Protein AF-A0A7V8NNS6-F1 (afdb_monomer)

InterPro domains:
  IPR011042 Six-bladed beta-propeller, TolB-like [G3DSA:2.120.10.30] (110-292)

Radius of gyration: 28.57 Å; Cα contacts (8 Å, |Δi|>4): 1031; chains: 1; bounding box: 71×68×71 Å

Sequence (407 aa):
TQNNRVLIYNQIPTTNGAAADMVLGAPNFTTVVQPDLTQQSTSATASNMLNPVSATSDGVRLYVTDLGYNRVLIWNSIPTSNGAAADLVVGQPDMNSSIANNAFSGKPATSSTDTTNKETPVLCSVSSGKDPAGNPTYPPSCSATLNFPRFALSDGTRLFLADGGNDRVLVFKQVPTTNGQSADFVLGQIGANVDQASDASDSLRTPMSLAWDGTNLYVSDTFNRRITVYSAGANAIPYQGVRNAASLNIYALGNVALSNTITANDSVTITICSPPAANANTTGCISPSATNASTSGLTVGTDYTYKIKTNDTFEVIVNALVTAINAGNGDPNVVAAPNLVTQTVLLAARQAGPGGNQIAYTASVSTGATIAATAAGGTLTGGGDAAKVSAGTVVSIIANPGSTLAS

Organism: NCBI:txid2741543

Mean predicted aligned error: 15.27 Å

Solvent-accessible surface area (backbone atoms only — not comparable to full-atom values): 21870 Å² total; per-residue (Å²): 89,93,69,15,49,50,75,40,58,94,58,85,75,90,53,90,85,61,78,62,78,34,33,33,33,27,75,42,98,80,61,80,71,73,68,52,85,91,68,65,77,69,74,49,40,47,33,49,50,35,54,44,72,35,77,38,61,52,88,50,33,33,38,35,15,19,25,69,34,9,27,34,40,28,26,83,45,66,80,92,56,48,24,53,60,41,75,38,32,37,14,24,76,45,54,54,53,47,49,62,32,40,9,55,44,79,43,68,24,90,34,66,80,42,85,77,44,47,46,43,64,63,49,28,78,64,65,73,48,60,34,64,48,65,47,57,32,58,44,73,32,30,55,15,37,21,27,45,26,28,24,55,49,48,83,69,48,32,32,40,33,23,23,19,63,47,18,24,34,37,31,24,82,47,58,77,89,52,50,22,50,61,36,76,45,53,36,22,35,99,45,58,65,50,76,51,70,44,81,50,92,44,31,21,26,36,23,51,46,75,48,74,79,89,60,38,40,38,37,32,20,52,79,66,72,44,74,48,78,47,69,80,71,86,58,78,45,56,62,82,37,54,82,51,103,78,48,64,42,27,40,3,37,41,40,36,37,53,47,82,46,86,50,63,70,33,31,45,33,40,23,48,17,68,54,71,61,93,90,58,82,59,80,46,48,38,49,75,83,61,80,94,66,82,62,81,44,41,36,70,26,50,73,36,71,41,71,39,49,84,89,63,48,64,60,55,53,34,49,49,43,27,48,56,38,45,45,88,91,30,45,92,56,38,49,50,42,70,37,70,92,71,37,22,37,36,36,33,31,65,44,55,18,58,72,14,31,52,28,19,33,43,46,43,56,40,90,88,43,62,43,43,48,43,46,78,50,60,40,19,42,77,18,28,60,41,93,72,57,63,55,70,67,67,65,59,72,73,69,62,93,88,66,79,84,82,131

pLDDT: mean 85.39, std 16.68, range [32.19, 98.75]

Nearest PDB structures (foldseek):
  6p67-assembly4_H  TM=5.236E-01  e=6.169E+00  Mus musculus

Structure (mmCIF, N/CA/C/O backbone):
data_AF-A0A7V8NNS6-F1
#
_entry.id   AF-A0A7V8NNS6-F1
#
loop_
_atom_site.group_PDB
_atom_site.id
_atom_site.type_symbol
_atom_site.label_atom_id
_atom_site.label_alt_id
_atom_site.label_comp_id
_atom_site.label_asym_id
_atom_site.label_entity_id
_atom_site.label_seq_id
_atom_site.pdbx_PDB_ins_code
_atom_site.Cartn_x
_atom_site.Cartn_y
_atom_site.Cartn_z
_atom_site.occupancy
_atom_site.B_iso_or_equiv
_atom_site.auth_seq_id
_atom_site.auth_comp_id
_atom_site.auth_asym_id
_atom_site.auth_atom_id
_atom_site.pdbx_PDB_model_num
ATOM 1 N N . THR A 1 1 ? 15.747 -11.370 -15.209 1.00 54.69 1 THR A N 1
ATOM 2 C CA . THR A 1 1 ? 16.933 -11.773 -16.010 1.00 54.69 1 THR A CA 1
ATOM 3 C C . THR A 1 1 ? 17.572 -10.508 -16.564 1.00 54.69 1 THR A C 1
ATOM 5 O O . THR A 1 1 ? 16.849 -9.536 -16.730 1.00 54.69 1 THR A O 1
ATOM 8 N N . GLN A 1 2 ? 18.880 -10.476 -16.853 1.00 71.94 2 GLN A N 1
ATOM 9 C CA . GLN A 1 2 ? 19.562 -9.266 -17.378 1.00 71.94 2 GLN A CA 1
ATOM 10 C C . GLN A 1 2 ? 19.026 -8.784 -18.746 1.00 71.94 2 GLN A C 1
ATOM 12 O O . GLN A 1 2 ? 19.390 -7.717 -19.222 1.00 71.94 2 GLN A O 1
ATOM 17 N N . ASN A 1 3 ? 18.118 -9.546 -19.362 1.00 82.25 3 ASN A N 1
ATOM 18 C CA . ASN A 1 3 ? 17.469 -9.225 -20.632 1.00 82.25 3 ASN A CA 1
ATOM 19 C C . ASN A 1 3 ? 16.287 -8.246 -20.490 1.00 82.25 3 ASN A C 1
ATOM 21 O O . ASN A 1 3 ? 15.522 -8.109 -21.439 1.00 82.25 3 ASN A O 1
ATOM 25 N N . ASN A 1 4 ? 16.098 -7.633 -19.313 1.00 88.69 4 ASN A N 1
ATOM 26 C CA . ASN A 1 4 ? 15.110 -6.576 -19.054 1.00 88.69 4 ASN A CA 1
ATOM 27 C C . ASN A 1 4 ? 13.675 -6.902 -19.488 1.00 88.69 4 ASN A C 1
ATOM 29 O O . ASN A 1 4 ? 12.950 -6.058 -20.009 1.00 88.69 4 ASN A O 1
ATOM 33 N N . ARG A 1 5 ? 13.271 -8.157 -19.289 1.00 92.44 5 ARG A N 1
ATOM 34 C CA . ARG A 1 5 ? 12.015 -8.684 -19.816 1.00 92.44 5 ARG A CA 1
ATOM 35 C C . ARG A 1 5 ? 11.292 -9.569 -18.819 1.00 92.44 5 ARG A C 1
ATOM 37 O O . ARG A 1 5 ? 11.929 -10.252 -18.012 1.00 92.44 5 ARG A O 1
ATOM 44 N N . VAL A 1 6 ? 9.974 -9.615 -18.964 1.00 94.69 6 VAL A N 1
ATOM 45 C CA . VAL A 1 6 ? 9.091 -10.587 -18.311 1.00 94.69 6 VAL A CA 1
ATOM 46 C C . VAL A 1 6 ? 8.613 -11.571 -19.373 1.00 94.69 6 VAL A C 1
ATOM 48 O O . VAL A 1 6 ? 8.247 -11.165 -20.474 1.00 94.69 6 VAL A O 1
ATOM 51 N N . LEU A 1 7 ? 8.671 -12.865 -19.062 1.00 94.94 7 LEU A N 1
ATOM 52 C CA . LEU A 1 7 ? 8.182 -13.936 -19.929 1.00 94.94 7 LEU A CA 1
ATOM 53 C C . LEU A 1 7 ? 6.828 -14.409 -19.410 1.00 94.94 7 LEU A C 1
ATOM 55 O O . LEU A 1 7 ? 6.689 -14.638 -18.210 1.00 94.94 7 LEU A O 1
ATOM 59 N N . ILE A 1 8 ? 5.867 -14.578 -20.310 1.00 95.50 8 ILE A N 1
ATOM 60 C CA . ILE A 1 8 ? 4.538 -15.095 -19.991 1.00 95.50 8 ILE A CA 1
ATOM 61 C C . ILE A 1 8 ? 4.400 -16.472 -20.628 1.00 95.50 8 ILE A C 1
ATOM 63 O O . ILE A 1 8 ? 4.662 -16.650 -21.819 1.00 95.50 8 ILE A O 1
ATOM 67 N N . TYR A 1 9 ? 3.983 -17.425 -19.803 1.00 95.88 9 TYR A N 1
ATOM 68 C CA . TYR A 1 9 ? 3.555 -18.751 -20.215 1.00 95.88 9 TYR A CA 1
ATOM 69 C C . TYR A 1 9 ? 2.059 -18.825 -19.936 1.00 95.88 9 TYR A C 1
ATOM 71 O O . TYR A 1 9 ? 1.639 -18.723 -18.783 1.00 95.88 9 TYR A O 1
ATOM 79 N N . ASN A 1 10 ? 1.256 -18.972 -20.982 1.00 93.12 10 ASN A N 1
ATOM 80 C CA . ASN A 1 10 ? -0.198 -19.055 -20.875 1.00 93.12 10 ASN A CA 1
ATOM 81 C C . ASN A 1 10 ? -0.637 -20.334 -20.165 1.00 93.12 10 ASN A C 1
ATOM 83 O O . ASN A 1 10 ? -1.764 -20.409 -19.686 1.00 93.12 10 ASN A O 1
ATOM 87 N N . GLN A 1 11 ? 0.237 -21.340 -20.115 1.00 93.62 11 GLN A N 1
ATOM 88 C CA . GLN A 1 11 ? 0.044 -22.601 -19.411 1.00 93.62 11 GLN A CA 1
ATOM 89 C C . GLN A 1 11 ? 1.306 -22.944 -18.619 1.00 93.62 11 GLN A C 1
ATOM 91 O O . GLN A 1 11 ? 2.414 -22.608 -19.036 1.00 93.62 11 GLN A O 1
ATOM 96 N N . ILE A 1 12 ? 1.151 -23.643 -17.491 1.00 94.81 12 ILE A N 1
ATOM 97 C CA . ILE A 1 12 ? 2.296 -24.119 -16.705 1.00 94.81 12 ILE A CA 1
ATOM 98 C C . ILE A 1 12 ? 3.121 -25.079 -17.579 1.00 94.81 12 ILE A C 1
ATOM 100 O O . ILE A 1 12 ? 2.578 -26.092 -18.027 1.00 94.81 12 ILE A O 1
ATOM 104 N N . PRO A 1 13 ? 4.417 -24.805 -17.819 1.00 95.50 13 PRO A N 1
ATOM 105 C CA . PRO A 1 13 ? 5.263 -25.692 -18.607 1.00 95.50 13 PRO A CA 1
ATOM 106 C C . PRO A 1 13 ? 5.318 -27.113 -18.036 1.00 95.50 13 PRO A C 1
ATOM 108 O O . PRO A 1 13 ? 5.659 -27.308 -16.872 1.00 95.50 13 PRO A O 1
ATOM 111 N N . THR A 1 14 ? 5.039 -28.117 -18.868 1.00 96.38 14 THR A N 1
ATOM 112 C CA . THR A 1 14 ? 5.103 -29.542 -18.486 1.00 96.38 14 THR A CA 1
ATOM 113 C C . THR A 1 14 ? 6.420 -30.213 -18.875 1.00 96.38 14 THR A C 1
ATOM 115 O O . THR A 1 14 ? 6.650 -31.375 -18.546 1.00 96.38 14 THR A O 1
ATOM 118 N N . THR A 1 15 ? 7.293 -29.502 -19.588 1.00 96.75 15 THR A N 1
ATOM 119 C CA . THR A 1 15 ? 8.607 -29.983 -20.023 1.00 96.75 15 THR A CA 1
ATOM 120 C C . THR A 1 15 ? 9.662 -28.901 -19.840 1.00 96.75 15 THR A C 1
ATOM 122 O O . THR A 1 15 ? 9.392 -27.711 -20.022 1.00 96.75 15 THR A O 1
ATOM 125 N N . ASN A 1 16 ? 10.893 -29.314 -19.541 1.00 95.75 16 ASN A N 1
ATOM 126 C CA . ASN A 1 16 ? 12.028 -28.399 -19.451 1.00 95.75 16 ASN A CA 1
ATOM 127 C C . ASN A 1 16 ? 12.273 -27.693 -20.790 1.00 95.75 16 ASN A C 1
ATOM 129 O O . ASN A 1 16 ? 12.222 -28.320 -21.846 1.00 95.75 16 ASN A O 1
ATOM 133 N N . GLY A 1 17 ? 12.572 -26.394 -20.733 1.00 92.31 17 GLY A N 1
ATOM 134 C CA . GLY A 1 17 ? 12.887 -25.601 -21.924 1.00 92.31 17 GLY A CA 1
ATOM 135 C C . GLY A 1 17 ? 11.687 -25.273 -22.815 1.00 92.31 17 GLY A C 1
ATOM 136 O O . GLY A 1 17 ? 11.898 -24.879 -23.959 1.00 92.31 17 GLY A O 1
ATOM 137 N N . ALA A 1 18 ? 10.449 -25.422 -22.322 1.00 96.00 18 ALA A N 1
ATOM 138 C CA . ALA A 1 18 ? 9.275 -24.920 -23.032 1.00 96.00 18 ALA A CA 1
ATOM 139 C C . ALA A 1 18 ? 9.463 -23.437 -23.395 1.00 96.00 18 ALA A C 1
ATOM 141 O O . ALA A 1 18 ? 9.968 -22.651 -22.589 1.00 96.00 18 ALA A O 1
ATOM 142 N N . ALA A 1 19 ? 9.075 -23.063 -24.613 1.00 95.19 19 ALA A N 1
ATOM 143 C CA . ALA A 1 19 ? 9.108 -21.673 -25.040 1.00 95.19 19 ALA A CA 1
ATOM 144 C C . ALA A 1 19 ? 8.035 -20.869 -24.294 1.00 95.19 19 ALA A C 1
ATOM 146 O O . ALA A 1 19 ? 6.948 -21.376 -24.028 1.00 95.19 19 ALA A O 1
ATOM 147 N N . ALA A 1 20 ? 8.350 -19.616 -23.969 1.00 95.62 20 ALA A N 1
ATOM 148 C CA . ALA A 1 20 ? 7.344 -18.674 -23.497 1.00 95.62 20 ALA A CA 1
ATOM 149 C C . ALA A 1 20 ? 6.412 -18.294 -24.651 1.00 95.62 20 ALA A C 1
ATOM 151 O O . ALA A 1 20 ? 6.859 -18.159 -25.791 1.00 95.62 20 ALA A O 1
ATOM 152 N N . ASP A 1 21 ? 5.139 -18.076 -24.343 1.00 96.38 21 ASP A N 1
ATOM 153 C CA . ASP A 1 21 ? 4.141 -17.650 -25.322 1.00 96.38 21 ASP A CA 1
ATOM 154 C C . ASP A 1 21 ? 4.299 -16.168 -25.653 1.00 96.38 21 ASP A C 1
ATOM 156 O O . ASP A 1 21 ? 4.100 -15.749 -26.794 1.00 96.38 21 ASP A O 1
ATOM 160 N N . MET A 1 22 ? 4.684 -15.367 -24.651 1.00 95.19 22 MET A N 1
ATOM 161 C CA . MET A 1 22 ? 4.857 -13.930 -24.821 1.00 95.19 22 MET A CA 1
ATOM 162 C C . MET A 1 22 ? 6.025 -13.341 -24.026 1.00 95.19 22 MET A C 1
ATOM 164 O O . MET A 1 22 ? 6.525 -13.914 -23.054 1.00 95.19 22 MET A O 1
ATOM 168 N N . VAL A 1 23 ? 6.438 -12.142 -24.433 1.00 95.50 23 VAL A N 1
ATOM 169 C CA . VAL A 1 23 ? 7.455 -11.326 -23.774 1.00 95.50 23 VAL A CA 1
ATOM 170 C C . VAL A 1 23 ? 6.992 -9.877 -23.622 1.00 95.50 23 VAL A C 1
ATOM 172 O O . VAL A 1 23 ? 6.508 -9.260 -24.570 1.00 95.50 23 VAL A O 1
ATOM 175 N N . LEU A 1 24 ? 7.186 -9.321 -22.428 1.00 96.00 24 LEU A N 1
ATOM 176 C CA . LEU A 1 24 ? 7.013 -7.899 -22.124 1.00 96.00 24 LEU A CA 1
ATOM 177 C C . LEU A 1 24 ? 8.368 -7.244 -21.862 1.00 96.00 24 LEU A C 1
ATOM 179 O O . LEU A 1 24 ? 9.315 -7.910 -21.438 1.00 96.00 24 LEU A O 1
ATOM 183 N N . GLY A 1 25 ? 8.454 -5.933 -22.090 1.00 92.25 25 GLY A N 1
ATOM 184 C CA . GLY A 1 25 ? 9.706 -5.171 -21.985 1.00 92.25 25 GLY A CA 1
ATOM 185 C C . GLY A 1 25 ? 10.596 -5.262 -23.226 1.00 92.25 25 GLY A C 1
ATOM 186 O O . GLY A 1 25 ? 11.627 -4.600 -23.296 1.00 92.25 25 GLY A O 1
ATOM 187 N N . ALA A 1 26 ? 10.194 -6.073 -24.207 1.00 91.19 26 ALA A N 1
ATOM 188 C CA . ALA A 1 26 ? 10.839 -6.228 -25.501 1.00 91.19 26 ALA A CA 1
ATOM 189 C C . ALA A 1 26 ? 9.764 -6.419 -26.586 1.00 91.19 26 ALA A C 1
ATOM 191 O O . ALA A 1 26 ? 8.715 -7.004 -26.304 1.00 91.19 26 ALA A O 1
ATOM 192 N N . PRO A 1 27 ? 10.010 -5.978 -27.833 1.00 91.69 27 PRO A N 1
ATOM 193 C CA . PRO A 1 27 ? 9.024 -6.098 -28.909 1.00 91.69 27 PRO A CA 1
ATOM 194 C C . PRO A 1 27 ? 8.797 -7.552 -29.358 1.00 91.69 27 PRO A C 1
ATOM 196 O O . PRO A 1 27 ? 7.744 -7.878 -29.896 1.00 91.69 27 PRO A O 1
ATOM 199 N N . ASN A 1 28 ? 9.785 -8.432 -29.172 1.00 91.81 28 ASN A N 1
ATOM 200 C CA . ASN A 1 28 ? 9.731 -9.860 -29.496 1.00 91.81 28 ASN A CA 1
ATOM 201 C C . ASN A 1 28 ? 10.881 -10.609 -28.786 1.00 91.81 28 ASN A C 1
ATOM 203 O O . ASN A 1 28 ? 11.701 -10.000 -28.098 1.00 91.81 28 ASN A O 1
ATOM 207 N N . PHE A 1 29 ? 10.964 -11.933 -28.956 1.00 92.12 29 PHE A N 1
ATOM 208 C CA . PHE A 1 29 ? 11.971 -12.778 -28.294 1.00 92.12 29 PHE A CA 1
ATOM 209 C C . PHE A 1 29 ? 13.410 -12.603 -28.801 1.00 92.12 29 PHE A C 1
ATOM 211 O O . PHE A 1 29 ? 14.343 -12.989 -28.093 1.00 92.12 29 PHE A O 1
ATOM 218 N N . THR A 1 30 ? 13.581 -12.057 -30.009 1.00 89.19 30 THR A N 1
ATOM 219 C CA . THR A 1 30 ? 14.865 -11.968 -30.725 1.00 89.19 30 THR A CA 1
ATOM 220 C C . THR A 1 30 ? 15.520 -10.591 -30.655 1.00 89.19 30 THR A C 1
ATOM 222 O O . THR A 1 30 ? 16.733 -10.482 -30.807 1.00 89.19 30 THR A O 1
ATOM 225 N N . THR A 1 31 ? 14.752 -9.531 -30.403 1.00 84.69 31 THR A N 1
ATOM 226 C CA . THR A 1 31 ? 15.289 -8.180 -30.243 1.00 84.69 31 THR A CA 1
ATOM 227 C C . THR A 1 31 ? 15.884 -8.032 -28.848 1.00 84.69 31 THR A C 1
ATOM 229 O O . THR A 1 31 ? 15.168 -8.015 -27.848 1.00 84.69 31 THR A O 1
ATOM 232 N N . VAL A 1 32 ? 17.209 -7.907 -28.782 1.00 68.56 32 VAL A N 1
ATOM 233 C CA . VAL A 1 32 ? 17.924 -7.628 -27.537 1.00 68.56 32 VAL A CA 1
ATOM 234 C C . VAL A 1 32 ? 17.968 -6.121 -27.328 1.00 68.56 32 VAL A C 1
ATOM 236 O O . VAL A 1 32 ? 18.646 -5.404 -28.059 1.00 68.56 32 VAL A O 1
ATOM 239 N N . VAL A 1 33 ? 17.259 -5.643 -26.309 1.00 64.38 33 VAL A N 1
ATOM 240 C CA . VAL A 1 33 ? 17.425 -4.283 -25.791 1.00 64.38 33 VAL A CA 1
ATOM 241 C C . VAL A 1 33 ? 18.358 -4.395 -24.588 1.00 64.38 33 VAL A C 1
ATOM 243 O O . VAL A 1 33 ? 17.903 -4.537 -23.454 1.00 64.38 33 VAL A O 1
ATOM 246 N N . GLN A 1 34 ? 19.670 -4.453 -24.837 1.00 65.56 34 GLN A N 1
ATOM 247 C CA . GLN A 1 34 ? 20.661 -4.389 -23.763 1.00 65.56 34 GLN A CA 1
ATOM 248 C C . GLN A 1 34 ? 21.038 -2.917 -23.555 1.00 65.56 34 GLN A C 1
ATOM 250 O O . GLN A 1 34 ? 21.732 -2.346 -24.396 1.00 65.56 34 GLN A O 1
ATOM 255 N N . PRO A 1 35 ? 20.568 -2.280 -22.475 1.00 64.81 35 PRO A N 1
ATOM 256 C CA . PRO A 1 35 ? 20.990 -0.943 -22.124 1.00 64.81 35 PRO A CA 1
ATOM 257 C C . PRO A 1 35 ? 22.455 -1.003 -21.704 1.00 64.81 35 PRO A C 1
ATOM 259 O O . PRO A 1 35 ? 22.850 -1.847 -20.896 1.00 64.81 35 PRO A O 1
ATOM 262 N N . ASP A 1 36 ? 23.264 -0.111 -22.263 1.00 64.69 36 ASP A N 1
ATOM 263 C CA . ASP A 1 36 ? 24.620 0.107 -21.780 1.00 64.69 36 ASP A CA 1
ATOM 264 C C . ASP A 1 36 ? 24.532 0.669 -20.355 1.00 64.69 36 ASP A C 1
ATOM 266 O O . ASP A 1 36 ? 24.182 1.831 -20.148 1.00 64.69 36 ASP A O 1
ATOM 270 N N . LEU A 1 37 ? 24.825 -0.173 -19.362 1.00 60.44 37 LEU A N 1
ATOM 271 C CA . LEU A 1 37 ? 24.744 0.183 -17.943 1.00 60.44 37 LEU A CA 1
ATOM 272 C C . LEU A 1 37 ? 25.765 1.259 -17.538 1.00 60.44 37 LEU A C 1
ATOM 274 O O . LEU A 1 37 ? 25.637 1.825 -16.457 1.00 60.44 37 LEU A O 1
ATOM 278 N N . THR A 1 38 ? 26.764 1.545 -18.381 1.00 56.91 38 THR A N 1
ATOM 279 C CA . THR A 1 38 ? 27.755 2.608 -18.151 1.00 56.91 38 THR A CA 1
ATOM 280 C C . THR A 1 38 ? 27.323 3.960 -18.721 1.00 56.91 38 THR A C 1
ATOM 282 O O . THR A 1 38 ? 27.880 4.983 -18.332 1.00 56.91 38 THR A O 1
ATOM 285 N N . GLN A 1 39 ? 26.316 3.973 -19.603 1.00 57.00 39 GLN A N 1
ATOM 286 C CA . GLN A 1 39 ? 25.817 5.175 -20.284 1.00 57.00 39 GLN A CA 1
ATOM 287 C C . GLN A 1 39 ? 24.333 5.470 -20.005 1.00 57.00 39 GLN A C 1
ATOM 289 O O . GLN A 1 39 ? 23.885 6.579 -20.278 1.00 57.00 39 GLN A O 1
ATOM 294 N N . GLN A 1 40 ? 23.565 4.485 -19.512 1.00 54.91 40 GLN A N 1
ATOM 295 C CA . GLN A 1 40 ? 22.117 4.522 -19.242 1.00 54.91 40 GLN A CA 1
ATOM 296 C C . GLN A 1 40 ? 21.323 5.397 -20.237 1.00 54.91 40 GLN A C 1
ATOM 298 O O . GLN A 1 40 ? 20.505 6.230 -19.858 1.00 54.91 40 GLN A O 1
ATOM 303 N N . SER A 1 41 ? 21.570 5.210 -21.536 1.00 58.25 41 SER A N 1
ATOM 304 C CA . SER A 1 41 ? 21.010 6.045 -22.610 1.00 58.25 41 SER A CA 1
ATOM 305 C C . SER A 1 41 ? 19.596 5.641 -23.043 1.00 58.25 41 SER A C 1
ATOM 307 O O . SER A 1 41 ? 18.986 6.304 -23.882 1.00 58.25 41 SER A O 1
ATOM 309 N N . THR A 1 42 ? 19.049 4.555 -22.492 1.00 70.81 42 THR A N 1
ATOM 310 C CA . THR A 1 42 ? 17.688 4.103 -22.789 1.00 70.81 42 THR A CA 1
ATOM 311 C C . THR A 1 42 ? 16.678 4.875 -21.952 1.00 70.81 42 THR A C 1
ATOM 313 O O . THR A 1 42 ? 16.570 4.666 -20.741 1.00 70.81 42 THR A O 1
ATOM 316 N N . SER A 1 43 ? 15.895 5.730 -22.605 1.00 86.38 43 SER A N 1
ATOM 317 C CA . SER A 1 43 ? 14.755 6.402 -21.982 1.00 86.38 43 SER A CA 1
ATOM 318 C C . SER A 1 43 ? 13.662 5.402 -21.608 1.00 86.38 43 SER A C 1
ATOM 320 O O . SER A 1 43 ? 13.392 4.445 -22.341 1.00 86.38 43 SER A O 1
ATOM 322 N N . ALA A 1 44 ? 13.017 5.629 -20.468 1.00 93.06 44 ALA A N 1
ATOM 323 C CA . ALA A 1 44 ? 11.859 4.849 -20.073 1.00 93.06 44 ALA A CA 1
ATOM 324 C C . ALA A 1 44 ? 10.683 5.085 -21.042 1.00 93.06 44 ALA A C 1
ATOM 326 O O . ALA A 1 44 ? 10.517 6.154 -21.636 1.00 93.06 44 ALA A O 1
ATOM 327 N N . THR A 1 45 ? 9.881 4.045 -21.233 1.00 95.44 45 THR A N 1
ATOM 328 C CA . THR A 1 45 ? 8.640 4.039 -22.017 1.00 95.44 45 THR A CA 1
ATOM 329 C C . THR A 1 45 ? 7.637 3.100 -21.349 1.00 95.44 45 THR A C 1
ATOM 331 O O . THR A 1 45 ? 7.992 2.364 -20.426 1.00 95.44 45 THR A O 1
ATOM 334 N N . ALA A 1 46 ? 6.403 3.053 -21.849 1.00 97.00 46 ALA A N 1
ATOM 335 C CA . ALA A 1 46 ? 5.402 2.093 -21.384 1.00 97.00 46 ALA A CA 1
ATOM 336 C C . ALA A 1 46 ? 5.700 0.631 -21.791 1.00 97.00 46 ALA A C 1
ATOM 338 O O . ALA A 1 46 ? 5.111 -0.285 -21.226 1.00 97.00 46 ALA A O 1
ATOM 339 N N . SER A 1 47 ? 6.598 0.390 -22.757 1.00 94.81 47 SER A N 1
ATOM 340 C CA . SER A 1 47 ? 6.843 -0.944 -23.343 1.00 94.81 47 SER A CA 1
ATOM 341 C C . SER A 1 47 ? 8.238 -1.512 -23.060 1.00 94.81 47 SER A C 1
ATOM 343 O O . SER A 1 47 ? 8.557 -2.600 -23.541 1.00 94.81 47 SER A O 1
ATOM 345 N N . ASN A 1 48 ? 9.078 -0.805 -22.298 1.00 92.81 48 ASN A N 1
ATOM 346 C CA . ASN A 1 48 ? 10.402 -1.275 -21.887 1.00 92.81 48 ASN A CA 1
ATOM 347 C C . ASN A 1 48 ? 10.528 -1.335 -20.362 1.00 92.81 48 ASN A C 1
ATOM 349 O O . ASN A 1 48 ? 9.717 -0.778 -19.627 1.00 92.81 48 ASN A O 1
ATOM 353 N N . MET A 1 49 ? 11.554 -2.037 -19.899 1.00 92.75 49 MET A N 1
ATOM 354 C CA . MET A 1 49 ? 11.906 -2.147 -18.487 1.00 92.75 49 MET A CA 1
ATOM 355 C C . MET A 1 49 ? 13.428 -2.110 -18.341 1.00 92.75 49 MET A C 1
ATOM 357 O O . MET A 1 49 ? 14.152 -2.262 -19.326 1.00 92.75 49 MET A O 1
ATOM 361 N N . LEU A 1 50 ? 13.913 -1.937 -17.116 1.00 91.19 50 LEU A N 1
ATOM 362 C CA . LEU A 1 50 ? 15.318 -2.008 -16.746 1.00 91.19 50 LEU A CA 1
ATOM 363 C C . LEU A 1 50 ? 15.462 -2.788 -15.435 1.00 91.19 50 LEU A C 1
ATOM 365 O O . LEU A 1 50 ? 15.135 -2.307 -14.356 1.00 91.19 50 LEU A O 1
ATOM 369 N N . ASN A 1 51 ? 16.005 -4.001 -15.518 1.00 91.06 51 ASN A N 1
ATOM 370 C CA . ASN A 1 51 ? 16.161 -4.933 -14.402 1.00 91.06 51 ASN A CA 1
ATOM 371 C C . ASN A 1 51 ? 14.863 -5.170 -13.598 1.00 91.06 51 ASN A C 1
ATOM 373 O O . ASN A 1 51 ? 14.883 -5.011 -12.377 1.00 91.06 51 ASN A O 1
ATOM 377 N N . PRO A 1 52 ? 13.740 -5.577 -14.224 1.00 94.50 52 PRO A N 1
ATOM 378 C CA . PRO A 1 52 ? 12.536 -5.902 -13.470 1.00 94.50 52 PRO A CA 1
ATOM 379 C C . PRO A 1 52 ? 12.797 -7.085 -12.523 1.00 94.50 52 PRO A C 1
ATOM 381 O O . PRO A 1 52 ? 13.454 -8.062 -12.908 1.00 94.50 52 PRO A O 1
ATOM 384 N N . VAL A 1 53 ? 12.302 -6.992 -11.285 1.00 95.62 53 VAL A N 1
ATOM 385 C CA . VAL A 1 53 ? 12.628 -7.946 -10.201 1.00 95.62 53 VAL A CA 1
ATOM 386 C C . VAL A 1 53 ? 11.441 -8.757 -9.691 1.00 95.62 53 VAL A C 1
ATOM 388 O O . VAL A 1 53 ? 11.655 -9.826 -9.127 1.00 95.62 53 VAL A O 1
ATOM 391 N N . SER A 1 54 ? 10.210 -8.303 -9.919 1.00 96.44 54 SER A N 1
ATOM 392 C CA . SER A 1 54 ? 9.000 -9.054 -9.583 1.00 96.44 54 SER A CA 1
ATOM 393 C C . SER A 1 54 ? 7.915 -8.852 -10.634 1.00 96.44 54 SER A C 1
ATOM 395 O O . SER A 1 54 ? 7.802 -7.775 -11.219 1.00 96.44 54 SER A O 1
ATOM 397 N N . ALA A 1 55 ? 7.122 -9.899 -10.853 1.00 97.06 55 ALA A N 1
ATOM 398 C CA . ALA A 1 55 ? 5.898 -9.872 -11.637 1.00 97.06 55 ALA A CA 1
ATOM 399 C C . ALA A 1 55 ? 4.807 -10.611 -10.850 1.00 97.06 55 ALA A C 1
ATOM 401 O O . ALA A 1 55 ? 4.992 -11.773 -10.483 1.00 97.06 55 ALA A O 1
ATOM 402 N N . THR A 1 56 ? 3.690 -9.941 -10.578 1.00 98.06 56 THR A N 1
ATOM 403 C CA . THR A 1 56 ? 2.553 -10.491 -9.823 1.00 98.06 56 THR A CA 1
ATOM 404 C C . THR A 1 56 ? 1.235 -10.139 -10.502 1.00 98.06 56 THR A C 1
ATOM 406 O O . THR A 1 56 ? 1.176 -9.253 -11.352 1.00 98.06 56 THR A O 1
ATOM 409 N N . SER A 1 57 ? 0.163 -10.841 -10.147 1.00 97.31 57 SER A N 1
ATOM 410 C CA . SER A 1 57 ? -1.169 -10.603 -10.699 1.00 97.31 57 SER A CA 1
ATOM 411 C C . SER A 1 57 ? -2.237 -10.836 -9.637 1.00 97.31 57 SER A C 1
ATOM 413 O O . SER A 1 57 ? -2.076 -11.707 -8.785 1.00 97.31 57 SER A O 1
ATOM 415 N N . ASP A 1 58 ? -3.327 -10.073 -9.713 1.00 96.62 58 ASP A N 1
ATOM 416 C CA . ASP A 1 58 ? -4.564 -10.301 -8.952 1.00 96.62 58 ASP A CA 1
ATOM 417 C C . ASP A 1 58 ? -5.578 -11.179 -9.723 1.00 96.62 58 ASP A C 1
ATOM 419 O O . ASP A 1 58 ? -6.728 -11.320 -9.312 1.00 96.62 58 ASP A O 1
ATOM 423 N N . GLY A 1 59 ? -5.169 -11.761 -10.857 1.00 95.38 59 GLY A N 1
ATOM 424 C CA . GLY A 1 59 ? -6.022 -12.517 -11.778 1.00 95.38 59 GLY A CA 1
ATOM 425 C C . GLY A 1 59 ? -6.700 -11.666 -12.856 1.00 95.38 59 GLY A C 1
ATOM 426 O O . GLY A 1 59 ? -7.219 -12.223 -13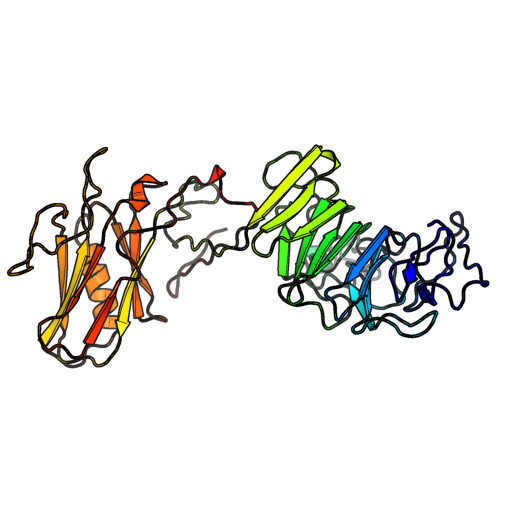.822 1.00 95.38 59 GLY A O 1
ATOM 427 N N . VAL A 1 60 ? -6.667 -10.336 -12.736 1.00 96.50 60 VAL A N 1
ATOM 428 C CA . VAL A 1 60 ? -7.215 -9.392 -13.725 1.00 96.50 60 VAL A CA 1
ATOM 429 C C . VAL A 1 60 ? -6.101 -8.536 -14.322 1.00 96.50 60 VAL A C 1
ATOM 431 O O . VAL A 1 60 ? -5.989 -8.417 -15.538 1.00 96.50 60 VAL A O 1
ATOM 434 N N . ARG A 1 61 ? -5.254 -7.973 -13.466 1.00 98.25 61 ARG A N 1
ATOM 435 C CA . ARG A 1 61 ? -4.173 -7.037 -13.764 1.00 98.25 61 ARG A CA 1
ATOM 436 C C . ARG A 1 61 ? -2.817 -7.710 -13.607 1.00 98.25 61 ARG A C 1
ATOM 438 O O . ARG A 1 61 ? -2.671 -8.695 -12.878 1.00 98.25 61 ARG A O 1
ATOM 445 N N . LEU A 1 62 ? -1.810 -7.154 -14.269 1.00 98.44 62 LEU A N 1
ATOM 446 C CA . LEU A 1 62 ? -0.407 -7.541 -14.114 1.00 98.44 62 LEU A CA 1
ATOM 447 C C . LEU A 1 62 ? 0.370 -6.368 -13.517 1.00 98.44 62 LEU A C 1
ATOM 449 O O . LEU A 1 62 ? 0.268 -5.245 -14.008 1.00 98.44 62 LEU A O 1
ATOM 453 N N . TYR A 1 63 ? 1.182 -6.648 -12.505 1.00 98.75 63 TYR A N 1
ATOM 454 C CA . TYR A 1 63 ? 2.061 -5.686 -11.851 1.00 98.75 63 TYR A CA 1
ATOM 455 C C . TYR A 1 63 ? 3.502 -6.124 -12.053 1.00 98.75 63 TYR A C 1
ATOM 457 O O . TYR A 1 63 ? 3.847 -7.269 -11.759 1.00 98.75 63 TYR A O 1
ATOM 465 N N . VAL A 1 64 ? 4.356 -5.219 -12.521 1.00 98.56 64 VAL A N 1
ATOM 466 C CA . VAL A 1 64 ? 5.787 -5.492 -12.664 1.00 98.56 64 VAL A CA 1
ATOM 467 C C . VAL A 1 64 ? 6.587 -4.406 -11.969 1.00 98.56 64 VAL A C 1
ATOM 469 O O . VAL A 1 64 ? 6.436 -3.221 -12.267 1.00 98.56 64 VAL A O 1
ATOM 472 N N . THR A 1 65 ? 7.453 -4.810 -11.040 1.00 98.12 65 THR A N 1
ATOM 473 C CA . THR A 1 65 ? 8.386 -3.890 -10.387 1.00 98.12 65 THR A CA 1
ATOM 474 C C . THR A 1 65 ? 9.625 -3.718 -11.252 1.00 98.12 65 THR A C 1
ATOM 476 O O . THR A 1 65 ? 10.439 -4.629 -11.423 1.00 98.12 65 THR A O 1
ATOM 479 N N . ASP A 1 66 ? 9.746 -2.527 -11.825 1.00 96.25 66 ASP A N 1
ATOM 480 C CA . ASP A 1 66 ? 10.794 -2.139 -12.755 1.00 96.25 66 ASP A CA 1
ATOM 481 C C . ASP A 1 66 ? 11.885 -1.384 -11.989 1.00 96.25 66 ASP A C 1
ATOM 483 O O . ASP A 1 66 ? 11.884 -0.154 -11.868 1.00 96.25 66 ASP A O 1
ATOM 487 N N . LEU A 1 67 ? 12.775 -2.172 -11.379 1.00 94.88 67 LEU A N 1
ATOM 488 C CA . LEU A 1 67 ? 13.721 -1.706 -10.372 1.00 94.88 67 LEU A CA 1
ATOM 489 C C . LEU A 1 67 ? 14.596 -0.558 -10.877 1.00 94.88 67 LEU A C 1
ATOM 491 O O . LEU A 1 67 ? 14.744 0.453 -10.196 1.00 94.88 67 LEU A O 1
ATOM 495 N N . GLY A 1 68 ? 15.201 -0.729 -12.052 1.00 92.25 68 GLY A N 1
ATOM 496 C CA . GLY A 1 68 ? 16.188 0.199 -12.595 1.00 92.25 68 GLY A CA 1
ATOM 497 C C . GLY A 1 68 ? 15.591 1.525 -13.051 1.00 92.25 68 GLY A C 1
ATOM 498 O O . GLY A 1 68 ? 16.307 2.523 -13.084 1.00 92.25 68 GLY A O 1
ATOM 499 N N . TYR A 1 69 ? 14.291 1.557 -13.355 1.00 94.81 69 TYR A N 1
ATOM 500 C CA . TYR A 1 69 ? 13.563 2.789 -13.657 1.00 94.81 69 TYR A CA 1
ATOM 501 C C . TYR A 1 69 ? 12.752 3.333 -12.474 1.00 94.81 69 TYR A C 1
ATOM 503 O O . TYR A 1 69 ? 11.980 4.272 -12.653 1.00 94.81 69 TYR A O 1
ATOM 511 N N . ASN A 1 70 ? 12.956 2.801 -11.262 1.00 97.06 70 ASN A N 1
ATOM 512 C CA . ASN A 1 70 ? 12.335 3.291 -10.027 1.00 97.06 70 ASN A CA 1
ATOM 513 C C . ASN A 1 70 ? 10.811 3.413 -10.135 1.00 97.06 70 ASN A C 1
ATOM 515 O O . ASN A 1 70 ? 10.227 4.439 -9.780 1.00 97.06 70 ASN A O 1
ATOM 519 N N . ARG A 1 71 ? 10.167 2.384 -10.692 1.00 98.12 71 ARG A N 1
ATOM 520 C CA . ARG A 1 71 ? 8.733 2.417 -10.971 1.00 98.12 71 ARG A CA 1
ATOM 521 C C . ARG A 1 71 ? 8.078 1.051 -10.848 1.00 98.12 71 ARG A C 1
ATOM 523 O O . ARG A 1 71 ? 8.740 0.015 -10.885 1.00 98.12 71 ARG A O 1
ATOM 530 N N . VAL A 1 72 ? 6.757 1.055 -10.734 1.00 98.75 72 VAL A N 1
ATOM 531 C CA . VAL A 1 72 ? 5.933 -0.145 -10.909 1.00 98.75 72 VAL A CA 1
ATOM 532 C C . VAL A 1 72 ? 5.002 0.086 -12.083 1.00 98.75 72 VAL A C 1
ATOM 534 O O . VAL A 1 72 ? 4.263 1.068 -12.095 1.00 98.75 72 VAL A O 1
ATOM 537 N N . LEU A 1 73 ? 5.065 -0.808 -13.065 1.00 98.75 73 LEU A N 1
ATOM 538 C CA . LEU A 1 73 ? 4.198 -0.809 -14.236 1.00 98.75 73 LEU A CA 1
ATOM 539 C C . LEU A 1 73 ? 2.972 -1.676 -13.961 1.00 98.75 73 LEU A C 1
ATOM 541 O O . LEU A 1 73 ? 3.094 -2.767 -13.398 1.00 98.75 73 LEU A O 1
ATOM 545 N N . ILE A 1 74 ? 1.805 -1.190 -14.371 1.00 98.75 74 ILE A N 1
ATOM 546 C CA . ILE A 1 74 ? 0.527 -1.879 -14.217 1.00 98.75 74 ILE A CA 1
ATOM 547 C C . ILE A 1 74 ? -0.127 -1.999 -15.589 1.00 98.75 74 ILE A C 1
ATOM 549 O O . ILE A 1 74 ? -0.325 -0.999 -16.282 1.00 98.75 74 ILE A O 1
ATOM 553 N N . TRP A 1 75 ? -0.504 -3.220 -15.949 1.00 98.62 75 TRP A N 1
ATOM 554 C CA . TRP A 1 75 ? -1.448 -3.481 -17.027 1.00 98.62 75 TRP A CA 1
ATOM 555 C C . TRP A 1 75 ? -2.812 -3.764 -16.404 1.00 98.62 75 TRP A C 1
ATOM 557 O O . TRP A 1 75 ? -2.937 -4.633 -15.540 1.00 98.62 75 TRP A O 1
ATOM 567 N N . ASN A 1 76 ? -3.840 -3.045 -16.847 1.00 97.88 76 ASN A N 1
ATOM 568 C CA . ASN A 1 76 ? -5.216 -3.178 -16.361 1.00 97.88 76 ASN A CA 1
ATOM 569 C C . ASN A 1 76 ? -5.883 -4.486 -16.810 1.00 97.88 76 ASN A C 1
ATOM 571 O O . ASN A 1 76 ? -6.945 -4.843 -16.303 1.00 97.88 76 ASN A O 1
ATOM 575 N N . SER A 1 77 ? -5.257 -5.192 -17.749 1.00 97.31 77 SER A N 1
ATOM 576 C CA . SER A 1 77 ? -5.600 -6.550 -18.154 1.00 97.31 77 SER A CA 1
ATOM 577 C C . SER A 1 77 ? -4.324 -7.359 -18.379 1.00 97.31 77 SER A C 1
ATOM 579 O O . SER A 1 77 ? -3.286 -6.787 -18.717 1.00 97.31 77 SER A O 1
ATOM 581 N N . ILE A 1 78 ? -4.377 -8.682 -18.207 1.00 96.50 78 ILE A N 1
ATOM 582 C CA . ILE A 1 78 ? -3.245 -9.548 -18.561 1.00 96.50 78 ILE A CA 1
ATOM 583 C C . ILE A 1 78 ? -2.953 -9.408 -20.063 1.00 96.50 78 ILE A C 1
ATOM 585 O O . ILE A 1 78 ? -3.853 -9.647 -20.873 1.00 96.50 78 ILE A O 1
ATOM 589 N N . PRO A 1 79 ? -1.721 -9.032 -20.460 1.00 96.81 79 PRO A N 1
ATOM 590 C CA . PRO A 1 79 ? -1.394 -8.827 -21.865 1.00 96.81 79 PRO A CA 1
ATOM 591 C C . PRO A 1 79 ? -1.613 -10.067 -22.733 1.00 96.81 79 PRO A C 1
ATOM 593 O O . PRO A 1 79 ? -1.342 -11.185 -22.303 1.00 96.81 79 PRO A O 1
ATOM 596 N N . THR A 1 80 ? -2.003 -9.850 -23.994 1.00 95.69 80 THR A N 1
ATOM 597 C CA . THR A 1 80 ? -2.254 -10.912 -24.994 1.00 95.69 80 THR A CA 1
ATOM 598 C C . THR A 1 80 ? -1.354 -10.836 -26.238 1.00 95.69 80 THR A C 1
ATOM 600 O O . THR A 1 80 ? -1.479 -11.655 -27.146 1.00 95.69 80 THR A O 1
ATOM 603 N N . SER A 1 81 ? -0.419 -9.879 -26.292 1.00 95.81 81 SER A N 1
ATOM 604 C CA . SER A 1 81 ? 0.592 -9.757 -27.350 1.00 95.81 81 SER A CA 1
ATOM 605 C C . SER A 1 81 ? 1.956 -9.308 -26.815 1.00 95.81 81 SER A C 1
ATOM 607 O O . SER A 1 81 ? 2.045 -8.631 -25.789 1.00 95.81 81 SER A O 1
ATOM 609 N N . ASN A 1 82 ? 3.032 -9.651 -27.530 1.00 96.75 82 ASN A N 1
ATOM 610 C CA . ASN A 1 82 ? 4.390 -9.206 -27.197 1.00 96.75 82 ASN A CA 1
ATOM 611 C C . ASN A 1 82 ? 4.498 -7.67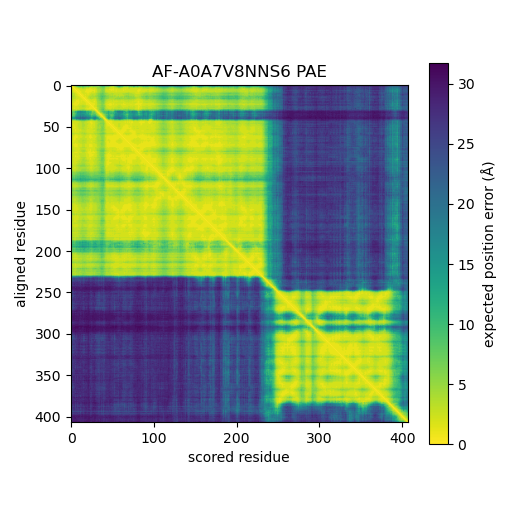8 -27.125 1.00 96.75 82 ASN A C 1
ATOM 613 O O . ASN A 1 82 ? 3.847 -6.969 -27.891 1.00 96.75 82 ASN A O 1
ATOM 617 N N . GLY A 1 83 ? 5.350 -7.183 -26.226 1.00 94.44 83 GLY A N 1
ATOM 618 C CA . GLY A 1 83 ? 5.675 -5.759 -26.122 1.00 94.44 83 GLY A CA 1
ATOM 619 C C . GLY A 1 83 ? 4.503 -4.849 -25.740 1.00 94.44 83 GLY A C 1
ATOM 620 O O . GLY A 1 83 ? 4.616 -3.633 -25.913 1.00 94.44 83 GLY A O 1
ATOM 621 N N . ALA A 1 84 ? 3.395 -5.410 -25.239 1.00 97.69 84 ALA A N 1
ATOM 622 C CA . ALA A 1 84 ? 2.233 -4.639 -24.811 1.00 97.69 84 ALA A CA 1
ATOM 623 C C . ALA A 1 84 ? 2.645 -3.522 -23.840 1.00 97.69 84 ALA A C 1
ATOM 625 O O . ALA A 1 84 ? 3.346 -3.769 -22.855 1.00 97.69 84 ALA A O 1
ATOM 626 N N . ALA A 1 85 ? 2.210 -2.297 -24.131 1.00 98.12 85 ALA A N 1
ATOM 627 C CA . ALA A 1 85 ? 2.463 -1.134 -23.291 1.00 98.12 85 ALA A CA 1
ATOM 628 C C . ALA A 1 85 ? 1.702 -1.249 -21.965 1.00 98.12 85 ALA A C 1
ATOM 630 O O . ALA A 1 85 ? 0.560 -1.704 -21.957 1.00 98.12 85 ALA A O 1
ATOM 631 N N . ALA A 1 86 ? 2.336 -0.850 -20.864 1.00 98.56 86 ALA A N 1
ATOM 632 C CA . ALA A 1 86 ? 1.671 -0.688 -19.577 1.00 98.56 86 ALA A CA 1
ATOM 633 C C . ALA A 1 86 ? 0.649 0.454 -19.631 1.00 98.56 86 ALA A C 1
ATOM 635 O O . ALA A 1 86 ? 0.845 1.442 -20.341 1.00 98.56 86 ALA A O 1
ATOM 636 N N . ASP A 1 87 ? -0.411 0.334 -18.837 1.00 98.69 87 ASP A N 1
ATOM 637 C CA . ASP A 1 87 ? -1.496 1.313 -18.778 1.00 98.69 87 ASP A CA 1
ATOM 638 C C . ASP A 1 87 ? -1.242 2.386 -17.718 1.00 98.69 87 ASP A C 1
ATOM 640 O O . ASP A 1 87 ? -1.571 3.555 -17.920 1.00 98.69 87 ASP A O 1
ATOM 644 N N . LEU A 1 88 ? -0.652 1.992 -16.582 1.00 98.31 88 LEU A N 1
ATOM 645 C CA . LEU A 1 88 ? -0.380 2.879 -15.453 1.00 98.31 88 LEU A CA 1
ATOM 646 C C . LEU A 1 88 ? 1.025 2.687 -14.880 1.00 98.31 88 LEU A C 1
ATOM 648 O O . LEU A 1 88 ? 1.616 1.608 -14.962 1.00 98.31 88 LEU A O 1
ATOM 652 N N . VAL A 1 89 ? 1.540 3.746 -14.256 1.00 98.75 89 VAL A N 1
ATOM 653 C CA . VAL A 1 89 ? 2.813 3.731 -13.535 1.00 98.75 89 VAL A CA 1
ATOM 654 C C . VAL A 1 89 ? 2.678 4.318 -12.132 1.00 98.75 89 VAL A C 1
ATOM 656 O O . VAL A 1 89 ? 2.088 5.379 -11.928 1.00 98.75 89 VAL A O 1
ATOM 659 N N . VAL A 1 90 ? 3.263 3.632 -11.153 1.00 98.69 90 VAL A N 1
ATOM 660 C CA . VAL A 1 90 ? 3.441 4.124 -9.779 1.00 98.69 90 VAL A CA 1
ATOM 661 C C . VAL A 1 90 ? 4.900 4.528 -9.586 1.00 98.69 90 VAL A C 1
ATOM 663 O O . VAL A 1 90 ? 5.801 3.855 -10.093 1.00 98.69 90 VAL A O 1
ATOM 666 N N . GLY A 1 91 ? 5.140 5.617 -8.849 1.00 98.00 91 GLY A N 1
ATOM 667 C CA . GLY A 1 91 ? 6.484 6.141 -8.582 1.00 98.00 91 GLY A CA 1
ATOM 668 C C . GLY A 1 91 ? 6.998 7.165 -9.589 1.00 98.00 91 GLY A C 1
ATOM 669 O O . GLY A 1 91 ? 8.062 7.734 -9.363 1.00 98.00 91 GLY A O 1
ATOM 670 N N . GLN A 1 92 ? 6.263 7.408 -10.680 1.00 98.06 92 GLN A N 1
ATOM 671 C CA . GLN A 1 92 ? 6.615 8.360 -11.739 1.00 98.06 92 GLN A CA 1
ATOM 672 C C . GLN A 1 92 ? 5.379 9.162 -12.179 1.00 98.06 92 GLN A C 1
ATOM 674 O O . GLN A 1 92 ? 4.270 8.625 -12.123 1.00 98.06 92 GLN A O 1
ATOM 679 N N . PRO A 1 93 ? 5.541 10.425 -12.622 1.00 97.56 93 PRO A N 1
ATOM 680 C CA . PRO A 1 93 ? 4.426 11.246 -13.109 1.00 97.56 93 PRO A CA 1
ATOM 681 C C . PRO A 1 93 ? 3.863 10.742 -14.447 1.00 97.56 93 PRO A C 1
ATOM 683 O O . PRO A 1 93 ? 2.699 10.970 -14.769 1.00 97.56 93 PRO A O 1
ATOM 686 N N . ASP A 1 94 ? 4.687 10.041 -15.224 1.00 97.50 94 ASP A N 1
ATOM 687 C CA . ASP A 1 94 ? 4.379 9.560 -16.564 1.00 97.50 94 ASP A CA 1
ATOM 688 C C . ASP A 1 94 ? 5.206 8.311 -16.916 1.00 97.50 94 ASP A C 1
ATOM 690 O O . ASP A 1 94 ? 6.090 7.878 -16.174 1.00 97.50 94 ASP A O 1
ATOM 694 N N . MET A 1 95 ? 4.911 7.727 -18.078 1.00 97.56 95 MET A N 1
ATOM 695 C CA . MET A 1 95 ? 5.539 6.499 -18.578 1.00 97.56 95 MET A CA 1
ATOM 696 C C . MET A 1 95 ? 6.987 6.673 -19.053 1.00 97.56 95 MET A C 1
ATOM 698 O O . MET A 1 95 ? 7.633 5.679 -19.398 1.00 97.56 95 MET A O 1
ATOM 702 N N . ASN A 1 96 ? 7.485 7.908 -19.119 1.00 95.75 96 ASN A N 1
ATOM 703 C CA . ASN A 1 96 ? 8.765 8.251 -19.732 1.00 95.75 96 ASN A CA 1
ATOM 704 C C . ASN A 1 96 ? 9.815 8.728 -18.724 1.00 95.75 96 ASN A C 1
ATOM 706 O O . ASN A 1 96 ? 11.002 8.781 -19.045 1.00 95.75 96 ASN A O 1
ATOM 710 N N . SER A 1 97 ? 9.384 9.018 -17.502 1.00 95.31 97 SER A N 1
ATOM 711 C CA . SER A 1 97 ? 10.227 9.366 -16.369 1.00 95.31 97 SER A CA 1
ATOM 712 C C . SER A 1 97 ? 10.783 8.122 -15.669 1.00 95.31 97 SER A C 1
ATOM 714 O O . SER A 1 97 ? 10.162 7.058 -15.646 1.00 95.31 97 SER A O 1
ATOM 716 N N . SER A 1 98 ? 11.972 8.257 -15.079 1.00 93.50 98 SER A N 1
ATOM 717 C CA . SER A 1 98 ? 12.662 7.161 -14.378 1.00 93.50 98 SER A CA 1
ATOM 718 C C . SER A 1 98 ? 13.551 7.638 -13.225 1.00 93.50 98 SER A C 1
ATOM 720 O O . SER A 1 98 ? 14.570 7.020 -12.904 1.00 93.50 98 SER A O 1
ATOM 722 N N . ILE A 1 99 ? 13.217 8.790 -12.645 1.00 95.00 99 ILE A N 1
ATOM 723 C CA . ILE A 1 99 ? 14.021 9.438 -11.608 1.00 95.00 99 ILE A CA 1
ATOM 724 C C . ILE A 1 99 ? 13.693 8.784 -10.263 1.00 95.00 99 ILE A C 1
ATOM 726 O O . ILE A 1 99 ? 12.523 8.691 -9.889 1.00 95.00 99 ILE A O 1
ATOM 730 N N . ALA A 1 100 ? 14.710 8.317 -9.537 1.00 96.44 100 ALA A N 1
ATOM 731 C CA . ALA A 1 100 ? 14.523 7.848 -8.166 1.00 96.44 100 ALA A CA 1
ATOM 732 C C . ALA A 1 100 ? 13.999 9.000 -7.309 1.00 96.44 100 ALA A C 1
ATOM 734 O O . ALA A 1 100 ? 14.538 10.102 -7.363 1.00 96.44 100 ALA A O 1
ATOM 735 N N . ASN A 1 101 ? 12.955 8.739 -6.528 1.00 96.75 101 ASN A N 1
ATOM 736 C CA . ASN A 1 101 ? 12.294 9.750 -5.720 1.00 96.75 101 ASN A CA 1
ATOM 737 C C . ASN A 1 101 ? 11.956 11.036 -6.500 1.00 96.75 101 ASN A C 1
ATOM 739 O O . ASN A 1 101 ? 12.374 12.124 -6.117 1.00 96.75 101 ASN A O 1
ATOM 743 N N . ASN A 1 102 ? 11.206 10.912 -7.604 1.00 97.00 102 ASN A N 1
ATOM 744 C CA . ASN A 1 102 ? 10.830 12.019 -8.500 1.00 97.00 102 ASN A CA 1
ATOM 745 C C . ASN A 1 102 ? 9.834 13.017 -7.858 1.00 97.00 102 ASN A C 1
ATOM 747 O O . ASN A 1 102 ? 8.693 13.174 -8.293 1.00 97.00 102 ASN A O 1
ATOM 751 N N . ALA A 1 103 ? 10.241 13.637 -6.754 1.00 96.56 103 ALA A N 1
ATOM 752 C CA . ALA A 1 103 ? 9.415 14.461 -5.889 1.00 96.56 103 ALA A CA 1
ATOM 753 C C . ALA A 1 103 ? 9.188 15.861 -6.464 1.00 96.56 103 ALA A C 1
ATOM 755 O O . ALA A 1 103 ? 8.052 16.338 -6.500 1.00 96.56 103 ALA A O 1
ATOM 756 N N . PHE A 1 104 ? 10.264 16.493 -6.928 1.00 97.12 104 PHE A N 1
ATOM 757 C CA . PHE A 1 104 ? 10.303 17.839 -7.487 1.00 97.12 104 PHE A CA 1
ATOM 758 C C . PHE A 1 104 ? 11.480 17.978 -8.465 1.00 97.12 104 PHE A C 1
ATOM 760 O O . PHE A 1 104 ? 12.367 17.128 -8.528 1.00 97.12 104 PHE A O 1
ATOM 767 N N . SER A 1 105 ? 11.492 19.072 -9.222 1.00 96.56 105 SER A N 1
ATOM 768 C CA . SER A 1 105 ? 12.589 19.471 -10.108 1.00 96.56 105 SER A CA 1
ATOM 769 C C . SER A 1 105 ? 13.149 20.834 -9.701 1.00 96.56 105 SER A C 1
ATOM 771 O O . SER A 1 105 ? 12.484 21.595 -8.997 1.00 96.56 105 SER A O 1
ATOM 773 N N . GLY A 1 106 ? 14.355 21.162 -10.163 1.00 95.44 106 GLY A N 1
ATOM 774 C CA . GLY A 1 106 ? 15.022 22.422 -9.831 1.00 95.44 106 GLY A CA 1
ATOM 775 C C . GLY A 1 106 ? 15.821 22.358 -8.529 1.00 95.44 106 GLY A C 1
ATOM 776 O O . GLY A 1 106 ? 16.129 21.283 -8.018 1.00 95.44 106 GLY A O 1
ATOM 777 N N . LYS A 1 107 ? 16.222 23.530 -8.036 1.00 95.62 107 LYS A N 1
ATOM 778 C CA . LYS A 1 107 ? 16.994 23.713 -6.799 1.00 95.62 107 LYS A CA 1
ATOM 779 C C . LYS A 1 107 ? 16.407 24.889 -6.016 1.00 95.62 107 LYS A C 1
ATOM 781 O O . LYS A 1 107 ? 15.853 25.786 -6.655 1.00 95.62 107 LYS A O 1
ATOM 786 N N . PRO A 1 108 ? 16.536 24.915 -4.681 1.00 94.31 108 PRO A N 1
ATOM 787 C CA . PRO A 1 108 ? 16.071 26.047 -3.892 1.00 94.31 108 PRO A CA 1
ATOM 788 C C . PRO A 1 108 ? 16.937 27.281 -4.163 1.00 94.31 108 PRO A C 1
ATOM 790 O O . PRO A 1 108 ? 18.133 27.158 -4.449 1.00 94.31 108 PRO A O 1
ATOM 793 N N . ALA A 1 109 ? 16.346 28.468 -4.037 1.00 96.50 109 ALA A N 1
ATOM 794 C CA . ALA A 1 109 ? 17.095 29.715 -4.055 1.00 96.50 109 ALA A CA 1
ATOM 795 C C . ALA A 1 109 ? 18.138 29.739 -2.927 1.00 96.50 109 ALA A C 1
ATOM 797 O O . ALA A 1 109 ? 17.874 29.291 -1.809 1.00 96.50 109 ALA A O 1
ATOM 798 N N . THR A 1 110 ? 19.322 30.298 -3.186 1.00 95.50 110 THR A N 1
ATOM 799 C CA . THR A 1 110 ? 20.373 30.419 -2.153 1.00 95.50 110 THR A CA 1
ATOM 800 C C . THR A 1 110 ? 20.377 31.775 -1.441 1.00 95.50 110 THR A C 1
ATOM 802 O O . THR A 1 110 ? 21.107 31.958 -0.469 1.00 95.50 110 THR A O 1
ATOM 805 N N . SER A 1 111 ? 19.588 32.745 -1.912 1.00 95.50 111 SER A N 1
ATOM 806 C CA . SER A 1 111 ? 19.439 34.077 -1.312 1.00 95.50 111 SER A CA 1
ATOM 807 C C . SER A 1 111 ? 18.060 34.664 -1.616 1.00 95.50 111 SER A C 1
ATOM 809 O O . SER A 1 111 ? 17.351 34.179 -2.491 1.00 95.50 111 SER A O 1
ATOM 811 N N . SER A 1 112 ? 17.694 35.751 -0.933 1.00 94.50 112 SER A N 1
ATOM 812 C CA . SER A 1 112 ? 16.429 36.461 -1.166 1.00 94.50 112 SER A CA 1
ATOM 813 C C . SER A 1 112 ? 16.341 37.195 -2.510 1.00 94.50 112 SER A C 1
ATOM 815 O O . SER A 1 112 ? 15.283 37.712 -2.858 1.00 94.50 112 SER A O 1
ATOM 817 N N . THR A 1 113 ? 17.441 37.260 -3.263 1.00 94.75 113 THR A N 1
ATOM 818 C CA . THR A 1 113 ? 17.524 37.918 -4.575 1.00 94.75 113 THR A CA 1
ATOM 819 C C . THR A 1 113 ? 17.700 36.933 -5.730 1.00 94.75 113 THR A C 1
ATOM 821 O O . THR A 1 113 ? 17.718 37.353 -6.889 1.00 94.75 113 THR A O 1
ATOM 824 N N . ASP A 1 114 ? 17.830 35.636 -5.444 1.00 94.06 114 ASP A N 1
ATOM 825 C CA . ASP A 1 114 ? 17.902 34.594 -6.463 1.00 94.06 114 ASP A CA 1
ATOM 826 C C . ASP A 1 114 ? 16.508 34.362 -7.059 1.00 94.06 114 ASP A C 1
ATOM 828 O O . ASP A 1 114 ? 15.606 33.811 -6.431 1.00 94.06 114 ASP A O 1
ATOM 832 N N . THR A 1 115 ? 16.335 34.849 -8.287 1.00 88.50 115 THR A N 1
ATOM 833 C CA . THR A 1 115 ? 15.087 34.755 -9.058 1.00 88.50 115 THR A CA 1
ATOM 834 C C . THR A 1 115 ? 15.100 33.606 -10.067 1.00 88.50 115 THR A C 1
ATOM 836 O O . THR A 1 115 ? 14.131 33.438 -10.805 1.00 88.50 115 THR A O 1
ATOM 839 N N . THR A 1 116 ? 16.191 32.832 -10.134 1.00 94.25 116 THR A N 1
ATOM 840 C CA . THR A 1 116 ? 16.389 31.790 -11.153 1.00 94.25 116 THR A CA 1
ATOM 841 C C . THR A 1 116 ? 16.191 30.392 -10.580 1.00 94.25 116 THR A C 1
ATOM 843 O O . THR A 1 116 ? 15.519 29.571 -11.204 1.00 94.25 116 THR A O 1
ATOM 846 N N . ASN A 1 117 ? 16.751 30.103 -9.402 1.00 96.12 117 ASN A N 1
ATOM 847 C CA . ASN A 1 117 ? 16.584 28.795 -8.774 1.00 96.12 117 ASN A CA 1
ATOM 848 C C . ASN A 1 117 ? 15.244 28.726 -8.044 1.00 96.12 117 ASN A C 1
ATOM 850 O O . ASN A 1 117 ? 14.953 29.525 -7.155 1.00 96.12 117 ASN A O 1
ATOM 854 N N . LYS A 1 118 ? 14.423 27.753 -8.435 1.00 95.81 118 LYS A N 1
ATOM 855 C CA . LYS A 1 118 ? 13.145 27.463 -7.799 1.00 95.81 118 LYS A CA 1
ATOM 856 C C . LYS A 1 118 ? 12.810 25.987 -7.943 1.00 95.81 118 LYS A C 1
ATOM 858 O O . LYS A 1 118 ? 12.927 25.425 -9.033 1.00 95.81 118 LYS A O 1
ATOM 863 N N . GLU A 1 119 ? 12.329 25.382 -6.864 1.00 97.50 119 GLU A N 1
ATOM 864 C CA . GLU A 1 119 ? 11.770 24.036 -6.919 1.00 97.50 119 GLU A CA 1
ATOM 865 C C . GLU A 1 119 ? 10.361 24.050 -7.534 1.00 97.50 119 GLU A C 1
ATOM 867 O O . GLU A 1 119 ? 9.525 24.906 -7.225 1.00 97.50 119 GLU A O 1
ATOM 872 N N . THR A 1 120 ? 10.088 23.087 -8.414 1.00 97.19 120 THR A N 1
ATOM 873 C CA . THR A 1 120 ? 8.760 22.853 -9.003 1.00 97.19 120 THR A CA 1
ATOM 874 C C . THR A 1 120 ? 8.310 21.437 -8.656 1.00 97.19 120 THR A C 1
ATOM 876 O O . THR A 1 120 ? 9.052 20.498 -8.958 1.00 97.19 120 THR A O 1
ATOM 879 N N . PRO A 1 121 ? 7.130 21.254 -8.035 1.00 97.12 121 PRO A N 1
ATOM 880 C CA . PRO A 1 121 ? 6.688 19.940 -7.591 1.00 97.12 121 PRO A CA 1
ATOM 881 C C . PRO A 1 121 ? 6.447 19.022 -8.789 1.00 97.12 121 PRO A C 1
ATOM 883 O O . PRO A 1 121 ? 5.968 19.467 -9.832 1.00 97.12 121 PRO A O 1
ATOM 886 N N . VAL A 1 122 ? 6.764 17.741 -8.616 1.00 97.81 122 VAL A N 1
ATOM 887 C CA . VAL A 1 122 ?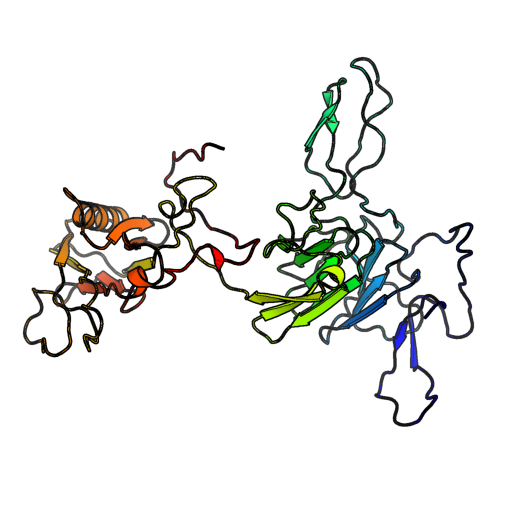 6.479 16.676 -9.583 1.00 97.81 122 VAL A CA 1
ATOM 888 C C . VAL A 1 122 ? 5.454 15.729 -8.962 1.00 97.81 122 VAL A C 1
ATOM 890 O O . VAL A 1 122 ? 4.259 15.916 -9.171 1.00 97.81 122 VAL A O 1
ATOM 893 N N . LEU A 1 123 ? 5.884 14.766 -8.141 1.00 97.25 123 LEU A N 1
ATOM 894 C CA . LEU A 1 123 ? 4.973 13.868 -7.418 1.00 97.25 123 LEU A CA 1
ATOM 895 C C . LEU A 1 123 ? 4.611 14.366 -6.015 1.00 97.25 123 LEU A C 1
ATOM 897 O O . LEU A 1 123 ? 3.559 14.009 -5.488 1.00 97.25 123 LEU A O 1
ATOM 901 N N . CYS A 1 124 ? 5.457 15.195 -5.402 1.00 95.19 124 CYS A N 1
ATOM 902 C CA . CYS A 1 124 ? 5.230 15.711 -4.055 1.00 95.19 124 CYS A CA 1
ATOM 903 C C . CYS A 1 124 ? 4.721 17.149 -4.131 1.00 95.19 124 CYS A C 1
ATOM 905 O O . CYS A 1 124 ? 5.494 18.096 -4.220 1.00 95.19 124 CYS A O 1
ATOM 907 N N . SER A 1 125 ? 3.398 17.308 -4.116 1.00 91.88 125 SER A N 1
ATOM 908 C CA . SER A 1 125 ? 2.728 18.605 -4.293 1.00 91.88 125 SER A CA 1
ATOM 909 C C . SER A 1 125 ? 2.598 19.430 -3.011 1.00 91.88 125 SER A C 1
ATOM 911 O O . SER A 1 125 ? 2.309 20.625 -3.074 1.00 91.88 125 SER A O 1
ATOM 913 N N . VAL A 1 126 ? 2.812 18.816 -1.845 1.00 89.06 126 VAL A N 1
ATOM 914 C CA . VAL A 1 126 ? 2.734 19.498 -0.549 1.00 89.06 126 VAL A CA 1
ATOM 915 C C . VAL A 1 126 ? 4.098 20.082 -0.207 1.00 89.06 126 VAL A C 1
ATOM 917 O O . VAL A 1 126 ? 5.080 19.354 -0.075 1.00 89.06 126 VAL A O 1
ATOM 920 N N . SER A 1 127 ? 4.149 21.402 -0.055 1.00 92.50 127 SER A N 1
ATOM 921 C CA . SER A 1 127 ? 5.372 22.104 0.326 1.00 92.50 127 SER A CA 1
ATOM 922 C C . SER A 1 127 ? 5.763 21.808 1.778 1.00 92.50 127 SER A C 1
ATOM 924 O O . SER A 1 127 ? 4.916 21.792 2.671 1.00 92.50 127 SER A O 1
ATOM 926 N N . SER A 1 128 ? 7.060 21.606 2.011 1.00 88.00 128 SER A N 1
ATOM 927 C CA . SER A 1 128 ? 7.668 21.391 3.330 1.00 88.00 128 SER A CA 1
ATOM 928 C C . SER A 1 128 ? 8.272 22.660 3.942 1.00 88.00 128 SER A C 1
ATOM 930 O O . SER A 1 128 ? 8.818 22.608 5.041 1.00 88.00 128 SER A O 1
ATOM 932 N N . GLY A 1 129 ? 8.219 23.796 3.245 1.00 92.94 129 GLY A N 1
ATOM 933 C CA . GLY A 1 129 ? 8.838 25.034 3.701 1.00 92.94 129 GLY A CA 1
ATOM 934 C C . GLY A 1 129 ? 8.990 26.062 2.589 1.00 92.94 129 GLY A C 1
ATOM 935 O O . GLY A 1 129 ? 8.367 25.967 1.535 1.00 92.94 129 GLY A O 1
ATOM 936 N N . LYS A 1 130 ? 9.815 27.078 2.837 1.00 96.25 130 LYS A N 1
ATOM 937 C CA . LYS A 1 130 ? 10.177 28.071 1.827 1.00 96.25 130 LYS A CA 1
ATOM 938 C C . LYS A 1 130 ?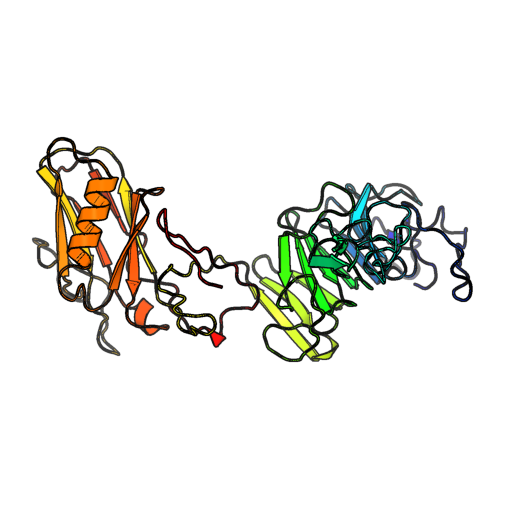 11.678 28.307 1.822 1.00 96.25 130 LYS A C 1
ATOM 940 O O . LYS A 1 130 ? 12.318 28.210 2.867 1.00 96.25 130 LYS A O 1
ATOM 945 N N . ASP A 1 131 ? 12.214 28.629 0.654 1.00 95.94 131 ASP A N 1
ATOM 946 C CA . ASP A 1 131 ? 13.598 29.069 0.498 1.00 95.94 131 ASP A CA 1
ATOM 947 C C . ASP A 1 131 ? 13.764 30.559 0.901 1.00 95.94 131 ASP A C 1
ATOM 949 O O . ASP A 1 131 ? 12.775 31.239 1.201 1.00 95.94 131 ASP A O 1
ATOM 953 N N . PRO A 1 132 ? 14.996 31.107 0.937 1.00 96.81 132 PRO A N 1
ATOM 954 C CA . PRO A 1 132 ? 15.250 32.510 1.279 1.00 96.81 132 PRO A CA 1
ATOM 955 C C . PRO A 1 132 ? 14.596 33.548 0.352 1.00 96.81 132 PRO A C 1
ATOM 957 O O . PRO A 1 132 ? 14.416 34.691 0.773 1.00 96.81 132 PRO A O 1
ATOM 960 N N . ALA A 1 133 ? 14.243 33.181 -0.885 1.00 95.38 133 ALA A N 1
ATOM 961 C CA . ALA A 1 133 ? 13.487 34.027 -1.814 1.00 95.38 133 ALA A CA 1
ATOM 962 C C . ALA A 1 133 ? 11.964 33.913 -1.611 1.00 95.38 133 ALA A C 1
ATOM 964 O O . ALA A 1 133 ? 11.189 34.617 -2.258 1.00 95.38 133 ALA A O 1
ATOM 965 N N . GLY A 1 134 ? 11.519 33.061 -0.684 1.00 95.31 134 GLY A N 1
ATOM 966 C CA . GLY A 1 134 ? 10.115 32.846 -0.359 1.00 95.31 134 GLY A CA 1
ATOM 967 C C . GLY A 1 134 ? 9.399 31.871 -1.295 1.00 95.31 134 GLY A C 1
ATOM 968 O O . GLY A 1 134 ? 8.173 31.7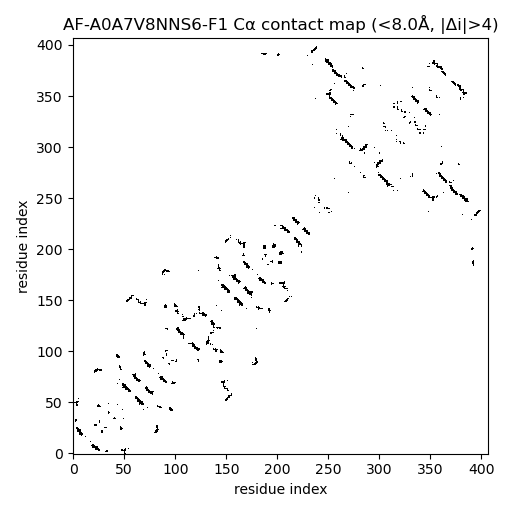43 -1.190 1.00 95.31 134 GLY A O 1
ATOM 969 N N . ASN A 1 135 ? 10.117 31.174 -2.181 1.00 96.62 135 ASN A N 1
ATOM 970 C CA . ASN A 1 135 ? 9.529 30.127 -3.012 1.00 96.62 135 ASN A CA 1
ATOM 971 C C . ASN A 1 135 ? 9.241 28.880 -2.167 1.00 96.62 135 ASN A C 1
ATOM 973 O O . ASN A 1 135 ? 10.000 28.592 -1.242 1.00 96.62 135 ASN A O 1
ATOM 977 N N . PRO A 1 136 ? 8.173 28.118 -2.468 1.00 95.69 136 PRO A N 1
ATOM 978 C CA . PRO A 1 136 ? 7.916 26.851 -1.792 1.00 95.69 136 PRO A CA 1
ATOM 979 C C . PRO A 1 136 ? 9.039 25.846 -2.065 1.00 95.69 136 PRO A C 1
ATOM 981 O O . PRO A 1 136 ? 9.471 25.704 -3.208 1.00 95.69 136 PRO A O 1
ATOM 984 N N . THR A 1 137 ? 9.450 25.128 -1.022 1.00 94.94 137 THR A N 1
ATOM 985 C CA . THR A 1 137 ? 10.308 23.941 -1.125 1.00 94.94 137 THR A CA 1
ATOM 986 C C . THR A 1 137 ? 9.511 22.672 -0.856 1.00 94.94 137 THR A C 1
ATOM 988 O O . THR A 1 137 ? 8.456 22.726 -0.211 1.00 94.94 137 THR A O 1
ATOM 991 N N . TYR A 1 138 ? 9.988 21.536 -1.356 1.00 93.56 138 TYR A N 1
ATOM 992 C CA . TYR A 1 138 ? 9.285 20.253 -1.309 1.00 93.56 138 TYR A CA 1
ATOM 993 C C . TYR A 1 138 ? 10.144 19.165 -0.657 1.00 93.56 138 TYR A C 1
ATOM 995 O O . TYR A 1 138 ? 11.374 19.205 -0.734 1.00 93.56 138 TYR A O 1
ATOM 1003 N N . PRO A 1 139 ? 9.521 18.168 -0.007 1.00 92.44 139 PRO A N 1
ATOM 1004 C CA . PRO A 1 139 ? 10.274 17.065 0.565 1.00 92.44 139 PRO A CA 1
ATOM 1005 C C . PRO A 1 139 ? 10.919 16.222 -0.550 1.00 92.44 139 PRO A C 1
ATOM 1007 O O . PRO A 1 139 ? 10.338 16.083 -1.627 1.00 92.44 139 PRO A O 1
ATOM 1010 N N . PRO A 1 140 ? 12.088 15.604 -0.297 1.00 90.69 140 PRO A N 1
ATOM 1011 C CA . PRO A 1 140 ? 12.795 14.791 -1.290 1.00 90.69 140 PRO A CA 1
ATOM 1012 C C . PRO A 1 140 ? 12.062 13.493 -1.653 1.00 90.69 140 PRO A C 1
ATOM 1014 O O . PRO A 1 140 ? 12.395 12.866 -2.650 1.00 90.69 140 PRO A O 1
ATOM 1017 N N . SER A 1 141 ? 11.073 13.075 -0.863 1.00 92.56 141 SER A N 1
ATOM 1018 C CA . SER A 1 141 ? 10.218 11.920 -1.127 1.00 92.56 141 SER A CA 1
ATOM 1019 C C . SER A 1 141 ? 8.845 12.109 -0.476 1.00 92.56 141 SER A C 1
ATOM 1021 O O . SER A 1 141 ? 8.666 12.930 0.427 1.00 92.56 141 SER A O 1
ATOM 1023 N N . CYS A 1 142 ? 7.851 11.366 -0.955 1.00 91.94 142 CYS A N 1
ATOM 1024 C CA . CYS A 1 142 ? 6.501 11.336 -0.394 1.00 91.94 142 CYS A CA 1
ATOM 1025 C C . CYS A 1 142 ? 5.802 10.014 -0.747 1.00 91.94 142 CYS A C 1
ATOM 1027 O O . CYS A 1 142 ? 6.401 9.117 -1.338 1.00 91.94 142 CYS A O 1
ATOM 1029 N N . SER A 1 143 ? 4.519 9.880 -0.408 1.00 94.88 143 SER A N 1
ATOM 1030 C CA . SER A 1 143 ? 3.730 8.656 -0.621 1.00 94.88 143 SER A CA 1
ATOM 1031 C C . SER A 1 143 ? 3.487 8.295 -2.095 1.00 94.88 143 SER A C 1
ATOM 1033 O O . SER A 1 143 ? 2.916 7.245 -2.373 1.00 94.88 143 SER A O 1
ATOM 1035 N N . ALA A 1 144 ? 3.895 9.145 -3.039 1.00 96.62 144 ALA A N 1
ATOM 1036 C CA . ALA A 1 144 ? 3.798 8.899 -4.478 1.00 96.62 144 ALA A CA 1
ATOM 1037 C C . ALA A 1 144 ? 5.135 8.491 -5.119 1.00 96.62 144 ALA A C 1
ATOM 1039 O O . ALA A 1 144 ? 5.147 8.022 -6.255 1.00 96.62 144 ALA A O 1
ATOM 1040 N N . THR A 1 145 ? 6.260 8.681 -4.424 1.00 97.69 145 THR A N 1
ATOM 1041 C CA . THR A 1 145 ? 7.599 8.454 -4.980 1.00 97.69 145 THR A CA 1
ATOM 1042 C C . THR A 1 145 ? 8.116 7.051 -4.685 1.00 97.69 145 THR A C 1
ATOM 1044 O O . THR A 1 145 ? 7.724 6.445 -3.693 1.00 97.69 145 THR A O 1
ATOM 1047 N N . LEU A 1 146 ? 9.027 6.546 -5.519 1.00 97.94 146 LEU A N 1
ATOM 1048 C CA . LEU A 1 146 ? 9.688 5.254 -5.315 1.00 97.94 146 LEU A CA 1
ATOM 1049 C C . LEU A 1 146 ? 11.203 5.365 -5.489 1.00 97.94 146 LEU A C 1
ATOM 1051 O O . LEU A 1 146 ? 11.694 6.188 -6.266 1.00 97.94 146 LEU A O 1
ATOM 1055 N N . ASN A 1 147 ? 11.931 4.483 -4.812 1.00 96.75 147 ASN A N 1
ATOM 1056 C CA . ASN A 1 147 ? 13.361 4.274 -4.979 1.00 96.75 147 ASN A CA 1
ATOM 1057 C C . ASN A 1 147 ? 13.648 2.773 -4.913 1.00 96.75 147 ASN A C 1
ATOM 1059 O O . ASN A 1 147 ? 13.424 2.134 -3.888 1.00 96.75 147 ASN A O 1
ATOM 1063 N N . PHE A 1 148 ? 14.132 2.195 -6.012 1.00 96.56 148 PHE A N 1
ATOM 1064 C CA . PHE A 1 148 ? 14.403 0.760 -6.118 1.00 96.56 148 PHE A CA 1
ATOM 1065 C C . PHE A 1 148 ? 13.272 -0.142 -5.561 1.00 96.56 148 PHE A C 1
ATOM 1067 O O . PHE A 1 148 ? 13.525 -0.980 -4.683 1.00 96.56 148 PHE A O 1
ATOM 1074 N N . PRO A 1 149 ? 12.028 -0.022 -6.076 1.00 98.06 149 PRO A N 1
ATOM 1075 C CA . PRO A 1 149 ? 10.906 -0.832 -5.614 1.00 98.06 149 PRO A CA 1
ATOM 1076 C C . PRO A 1 149 ? 11.158 -2.319 -5.885 1.00 98.06 149 PRO A C 1
ATOM 1078 O O . PRO A 1 149 ? 11.609 -2.711 -6.962 1.00 98.06 149 PRO A O 1
ATOM 1081 N N . ARG A 1 150 ? 10.869 -3.168 -4.896 1.00 97.81 150 ARG A N 1
ATOM 1082 C CA . ARG A 1 150 ? 11.216 -4.597 -4.923 1.00 97.81 150 ARG A CA 1
ATOM 1083 C C . ARG A 1 150 ? 10.036 -5.476 -5.289 1.00 97.81 150 ARG A C 1
ATOM 1085 O O . ARG A 1 150 ? 10.181 -6.397 -6.087 1.00 97.81 150 ARG A O 1
ATOM 1092 N N . PHE A 1 151 ? 8.865 -5.182 -4.740 1.00 98.50 151 PHE A N 1
ATOM 1093 C CA . PHE A 1 151 ? 7.714 -6.063 -4.878 1.00 98.50 151 PHE A CA 1
ATOM 1094 C C . PHE A 1 151 ? 6.412 -5.280 -4.907 1.00 98.50 151 PHE A C 1
ATOM 1096 O O . PHE A 1 151 ? 6.262 -4.297 -4.189 1.00 98.50 151 PHE A O 1
ATOM 1103 N N . ALA A 1 152 ? 5.469 -5.744 -5.714 1.00 98.25 152 ALA A N 1
ATOM 1104 C CA . ALA A 1 152 ? 4.100 -5.263 -5.735 1.00 98.25 152 ALA A CA 1
ATOM 1105 C C . ALA A 1 152 ? 3.181 -6.474 -5.583 1.00 98.25 152 ALA A C 1
ATOM 1107 O O . ALA A 1 152 ? 3.424 -7.511 -6.196 1.00 98.25 152 ALA A O 1
ATOM 1108 N N . LEU A 1 153 ? 2.157 -6.360 -4.749 1.00 97.56 153 LEU A N 1
ATOM 1109 C CA . LEU A 1 153 ? 1.178 -7.409 -4.486 1.00 97.56 153 LEU A CA 1
ATOM 1110 C C . LEU A 1 153 ? -0.202 -6.768 -4.394 1.00 97.56 153 LEU A C 1
ATOM 1112 O O . LEU A 1 153 ? -0.363 -5.766 -3.703 1.00 97.56 153 LEU A O 1
ATOM 1116 N N . SER A 1 154 ? -1.198 -7.358 -5.043 1.00 97.56 154 SER A N 1
ATOM 1117 C CA . SER A 1 154 ? -2.588 -6.934 -4.906 1.00 97.56 154 SER A CA 1
ATOM 1118 C C . SER A 1 154 ? -3.452 -8.080 -4.393 1.00 97.56 154 SER A C 1
ATOM 1120 O O . SER A 1 154 ? -3.217 -9.237 -4.731 1.00 97.56 154 SER A O 1
ATOM 1122 N N . ASP A 1 155 ? -4.448 -7.743 -3.575 1.00 94.38 155 ASP A N 1
ATOM 1123 C CA . ASP A 1 155 ? -5.514 -8.656 -3.142 1.00 94.38 155 ASP A CA 1
ATOM 1124 C C . ASP A 1 155 ? -6.776 -8.547 -4.029 1.00 94.38 155 ASP A C 1
ATOM 1126 O O . ASP A 1 155 ? -7.854 -8.995 -3.642 1.00 94.38 155 ASP A O 1
ATOM 1130 N N . GLY A 1 156 ? -6.658 -7.902 -5.196 1.00 93.94 156 GLY A N 1
ATOM 1131 C CA . GLY A 1 156 ? -7.750 -7.594 -6.125 1.00 93.94 156 GLY A CA 1
ATOM 1132 C C . GLY A 1 156 ? -8.416 -6.238 -5.878 1.00 93.94 156 GLY A C 1
ATOM 1133 O O . GLY A 1 156 ? -8.932 -5.626 -6.817 1.00 93.94 156 GLY A O 1
ATOM 1134 N N . THR A 1 157 ? -8.358 -5.723 -4.645 1.00 92.88 157 THR A N 1
ATOM 1135 C CA . THR A 1 157 ? -8.885 -4.393 -4.295 1.00 92.88 157 THR A CA 1
ATOM 1136 C C . THR A 1 157 ? -7.759 -3.409 -4.012 1.00 92.88 157 THR A C 1
ATOM 1138 O O . THR A 1 157 ? -7.702 -2.350 -4.627 1.00 92.88 157 THR A O 1
ATOM 1141 N N . ARG A 1 158 ? -6.851 -3.758 -3.104 1.00 95.12 158 ARG A N 1
ATOM 1142 C CA . ARG A 1 158 ? -5.723 -2.952 -2.632 1.00 95.12 158 ARG A CA 1
ATOM 1143 C C . ARG A 1 158 ? -4.454 -3.271 -3.405 1.00 95.12 158 ARG A C 1
ATOM 1145 O O . ARG A 1 158 ? -4.311 -4.357 -3.964 1.00 95.12 158 ARG A O 1
ATOM 1152 N N . LEU A 1 159 ? -3.505 -2.340 -3.380 1.00 98.06 159 LEU A N 1
ATOM 1153 C CA . LEU A 1 159 ? -2.130 -2.565 -3.826 1.00 98.06 159 LEU A CA 1
ATOM 1154 C C . LEU A 1 159 ? -1.177 -2.333 -2.652 1.00 98.06 159 LEU A C 1
ATOM 1156 O O . LEU A 1 159 ? -1.239 -1.299 -1.990 1.00 98.06 159 LEU A O 1
ATOM 1160 N N . PHE A 1 160 ? -0.279 -3.282 -2.425 1.00 98.12 160 PHE A N 1
ATOM 1161 C CA . PHE A 1 160 ? 0.823 -3.200 -1.475 1.00 98.12 160 PHE A CA 1
ATOM 1162 C C . PHE A 1 160 ? 2.131 -3.172 -2.257 1.00 98.12 160 PHE A C 1
ATOM 1164 O O . PHE A 1 160 ? 2.338 -3.996 -3.151 1.00 98.12 160 PHE A O 1
ATOM 1171 N N . LEU A 1 161 ? 3.017 -2.238 -1.936 1.00 98.44 161 LEU A N 1
ATOM 1172 C CA . LEU A 1 161 ? 4.241 -2.017 -2.695 1.00 98.44 161 LEU A CA 1
ATOM 1173 C C . LEU A 1 161 ? 5.424 -1.877 -1.741 1.00 98.44 161 LEU A C 1
ATOM 1175 O O . LEU A 1 161 ? 5.492 -0.934 -0.962 1.00 98.44 161 LEU A O 1
ATOM 1179 N N . ALA A 1 162 ? 6.361 -2.817 -1.815 1.00 98.00 162 ALA A N 1
ATOM 1180 C CA . ALA A 1 162 ? 7.625 -2.771 -1.096 1.00 98.00 162 ALA A CA 1
ATOM 1181 C C . ALA A 1 162 ? 8.599 -1.830 -1.820 1.00 98.00 162 ALA A C 1
ATOM 1183 O O . ALA A 1 162 ? 9.217 -2.198 -2.825 1.00 98.00 162 ALA A O 1
ATOM 1184 N N . ASP A 1 163 ? 8.713 -0.608 -1.313 1.00 97.25 163 ASP A N 1
ATOM 1185 C CA . ASP A 1 163 ? 9.598 0.441 -1.813 1.00 97.25 163 ASP A CA 1
ATOM 1186 C C . ASP A 1 163 ? 10.959 0.318 -1.119 1.00 97.25 163 ASP A C 1
ATOM 1188 O O . ASP A 1 163 ? 11.302 1.056 -0.197 1.00 97.25 163 ASP A O 1
ATOM 1192 N N . GLY A 1 164 ? 11.691 -0.730 -1.504 1.00 95.50 164 GLY A N 1
ATOM 1193 C CA . GLY A 1 164 ? 12.828 -1.224 -0.736 1.00 95.50 164 GLY A CA 1
ATOM 1194 C C . GLY A 1 164 ? 14.011 -0.266 -0.626 1.00 95.50 164 GLY A C 1
ATOM 1195 O O . GLY A 1 164 ? 14.785 -0.414 0.305 1.00 95.50 164 GLY A O 1
ATOM 1196 N N . GLY A 1 165 ? 14.185 0.686 -1.544 1.00 94.69 165 GLY A N 1
ATOM 1197 C CA . GLY A 1 165 ? 15.234 1.707 -1.442 1.00 94.69 165 GLY A CA 1
ATOM 1198 C C . GLY A 1 165 ? 14.863 2.907 -0.570 1.00 94.69 165 GLY A C 1
ATOM 1199 O O . GLY A 1 165 ? 15.719 3.754 -0.353 1.00 94.69 165 GLY A O 1
ATOM 1200 N N . ASN A 1 166 ? 13.615 2.987 -0.104 1.00 94.00 166 ASN A N 1
ATOM 1201 C CA . ASN A 1 166 ? 13.155 3.938 0.912 1.00 94.00 166 ASN A CA 1
ATOM 1202 C C . ASN A 1 166 ? 12.692 3.204 2.187 1.00 94.00 166 ASN A C 1
ATOM 1204 O O . ASN A 1 166 ? 11.916 3.758 2.957 1.00 94.00 166 ASN A O 1
ATOM 1208 N N . ASP A 1 167 ? 13.070 1.929 2.340 1.00 93.56 167 ASP A N 1
ATOM 1209 C CA . ASP A 1 167 ? 12.844 1.126 3.543 1.00 93.56 167 ASP A CA 1
ATOM 1210 C C . ASP A 1 167 ? 11.387 1.102 4.052 1.00 93.56 167 ASP A C 1
ATOM 1212 O O . ASP A 1 167 ? 11.117 1.095 5.249 1.00 93.56 167 ASP A O 1
ATOM 1216 N N . ARG A 1 168 ? 10.421 1.024 3.123 1.00 94.06 168 ARG A N 1
ATOM 1217 C CA . ARG A 1 168 ? 8.985 1.123 3.443 1.00 94.06 168 ARG A CA 1
ATOM 1218 C C . ARG A 1 168 ? 8.075 0.254 2.601 1.00 94.06 168 ARG A C 1
ATOM 1220 O O . ARG A 1 168 ? 8.439 -0.214 1.521 1.00 94.06 168 ARG A O 1
ATOM 1227 N N . VAL A 1 169 ? 6.839 0.104 3.069 1.00 96.31 169 VAL A N 1
ATOM 1228 C CA . V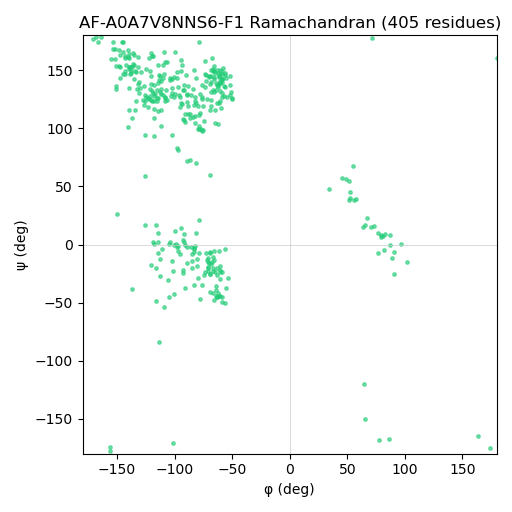AL A 1 169 ? 5.736 -0.433 2.265 1.00 96.31 169 VAL A CA 1
ATOM 1229 C C . VAL A 1 169 ? 4.672 0.638 2.069 1.00 96.31 169 VAL A C 1
ATOM 1231 O O . VAL A 1 169 ? 4.134 1.178 3.033 1.00 96.31 169 VAL A O 1
ATOM 1234 N N . LEU A 1 170 ? 4.351 0.929 0.814 1.00 96.56 170 LEU A N 1
ATOM 1235 C CA . LEU A 1 170 ? 3.239 1.787 0.427 1.00 96.56 170 LEU A CA 1
ATOM 1236 C C . LEU A 1 170 ? 1.966 0.952 0.281 1.00 96.56 170 LEU A C 1
ATOM 1238 O O . LEU A 1 170 ? 1.991 -0.132 -0.308 1.00 96.56 170 LEU A O 1
ATOM 1242 N N . VAL A 1 171 ? 0.850 1.463 0.796 1.00 95.75 171 VAL A N 1
ATOM 1243 C CA . VAL A 1 171 ? -0.456 0.801 0.728 1.00 95.75 171 VAL A CA 1
ATOM 1244 C C . VAL A 1 171 ? -1.466 1.719 0.062 1.00 95.75 171 VAL A C 1
ATOM 1246 O O . VAL A 1 171 ? -1.695 2.845 0.504 1.00 95.75 171 VAL A O 1
ATOM 1249 N N . PHE A 1 172 ? -2.116 1.198 -0.968 1.00 96.31 172 PHE A N 1
ATOM 1250 C CA . PHE A 1 172 ? -3.226 1.833 -1.654 1.00 96.31 172 PHE A CA 1
ATOM 1251 C C . PHE A 1 172 ? -4.506 1.084 -1.296 1.00 96.31 172 PHE A C 1
ATOM 1253 O O . PHE A 1 172 ? -4.593 -0.133 -1.483 1.00 96.31 172 PHE A O 1
ATOM 1260 N N . LYS A 1 173 ? -5.517 1.799 -0.796 1.00 94.19 173 LYS A N 1
ATOM 1261 C CA . LYS A 1 173 ? -6.845 1.240 -0.490 1.00 94.19 173 LYS A CA 1
ATOM 1262 C C . LYS A 1 173 ? -7.547 0.714 -1.736 1.00 94.19 173 LYS A C 1
ATOM 1264 O O . LYS A 1 173 ? -8.402 -0.160 -1.629 1.00 94.19 173 LYS A O 1
ATOM 1269 N N . GLN A 1 174 ? -7.197 1.268 -2.890 1.00 96.00 174 GLN A N 1
ATOM 1270 C CA . GLN A 1 174 ? -7.638 0.822 -4.199 1.00 96.00 174 GLN A CA 1
ATOM 1271 C C . GLN A 1 174 ? -6.437 0.784 -5.136 1.00 96.00 174 GLN A C 1
ATOM 1273 O O . GLN A 1 174 ? -5.577 1.661 -5.057 1.00 96.00 174 GLN A O 1
ATOM 1278 N N . VAL A 1 175 ? -6.374 -0.210 -6.021 1.00 96.88 175 VAL A N 1
ATOM 1279 C CA . VAL A 1 175 ? -5.378 -0.226 -7.100 1.00 96.88 175 VAL A CA 1
ATOM 1280 C C . VAL A 1 175 ? -5.426 1.121 -7.843 1.00 96.88 175 VAL A C 1
ATOM 1282 O O . VAL A 1 175 ? -6.526 1.567 -8.181 1.00 96.88 175 VAL A O 1
ATOM 1285 N N . PRO A 1 176 ? -4.274 1.781 -8.072 1.00 97.19 176 PRO A N 1
ATOM 1286 C CA . PRO A 1 176 ? -4.226 3.090 -8.713 1.00 97.19 176 PRO A CA 1
ATOM 1287 C C . PRO A 1 176 ? -4.982 3.155 -10.038 1.00 97.19 176 PRO A C 1
ATOM 1289 O O . PRO A 1 176 ? -4.965 2.198 -10.810 1.00 97.19 176 PRO A O 1
ATOM 1292 N N . THR A 1 177 ? -5.594 4.306 -10.317 1.00 96.50 177 THR A N 1
ATOM 1293 C CA . THR A 1 177 ? -6.319 4.569 -11.575 1.00 96.50 177 THR A CA 1
ATOM 1294 C C . THR A 1 177 ? -5.663 5.649 -12.434 1.00 96.50 177 THR A C 1
ATOM 1296 O O . THR A 1 177 ? -6.096 5.885 -13.559 1.00 96.50 177 THR A O 1
ATOM 1299 N N . THR A 1 178 ? -4.632 6.322 -11.919 1.00 97.56 178 THR A N 1
ATOM 1300 C CA . THR A 1 178 ? -3.871 7.362 -12.625 1.00 97.56 178 THR A CA 1
ATOM 1301 C C . THR A 1 178 ? -2.376 7.224 -12.347 1.00 97.56 178 THR A C 1
ATOM 1303 O O . THR A 1 178 ? -1.981 6.738 -11.285 1.00 97.56 178 THR A O 1
ATOM 1306 N N . ASN A 1 179 ? -1.539 7.683 -13.280 1.00 98.44 179 ASN A N 1
ATOM 1307 C CA . ASN A 1 179 ? -0.086 7.703 -13.096 1.00 98.44 179 ASN A CA 1
ATOM 1308 C C . ASN A 1 179 ? 0.310 8.535 -11.875 1.00 98.44 179 ASN A C 1
ATOM 1310 O O . ASN A 1 179 ? -0.307 9.563 -11.592 1.00 98.44 179 ASN A O 1
ATOM 1314 N N . GLY A 1 180 ? 1.333 8.081 -11.152 1.00 96.50 180 GLY A N 1
ATOM 1315 C CA . GLY A 1 180 ? 1.893 8.817 -10.020 1.00 96.50 180 GLY A CA 1
ATOM 1316 C C . GLY A 1 180 ? 0.937 8.987 -8.837 1.00 96.50 180 GLY A C 1
ATOM 1317 O O . GLY A 1 180 ? 1.174 9.847 -7.992 1.00 96.50 180 GLY A O 1
ATOM 1318 N N . GLN A 1 181 ? -0.145 8.200 -8.762 1.00 97.81 181 GLN A N 1
ATOM 1319 C CA . GLN A 1 181 ? -1.082 8.264 -7.643 1.00 97.81 181 GLN A CA 1
ATOM 1320 C C . GLN A 1 181 ? -0.345 8.043 -6.313 1.00 97.81 181 GLN A C 1
ATOM 1322 O O . GLN A 1 181 ? 0.486 7.143 -6.187 1.00 97.81 181 GLN A O 1
ATOM 1327 N N . SER A 1 182 ? -0.668 8.869 -5.317 1.00 96.19 182 SER A N 1
ATOM 1328 C CA . SER A 1 182 ? -0.132 8.740 -3.962 1.00 96.19 182 SER A CA 1
ATOM 1329 C C . SER A 1 182 ? -0.753 7.552 -3.235 1.00 96.19 182 SER A C 1
ATOM 1331 O O . SER A 1 182 ? -1.960 7.323 -3.329 1.00 96.19 182 SER A O 1
ATOM 1333 N N . ALA A 1 183 ? 0.061 6.837 -2.462 1.00 95.81 183 ALA A N 1
ATOM 1334 C CA . ALA A 1 183 ? -0.417 5.836 -1.522 1.00 95.81 183 ALA A CA 1
ATOM 1335 C C . ALA A 1 183 ? -1.236 6.474 -0.391 1.00 95.81 183 ALA A C 1
ATOM 1337 O O . ALA A 1 183 ? -1.022 7.636 -0.029 1.00 95.81 183 ALA A O 1
ATOM 1338 N N . ASP A 1 184 ? -2.149 5.686 0.175 1.00 90.50 184 ASP A N 1
ATOM 1339 C CA . ASP A 1 184 ? -2.995 6.079 1.301 1.00 90.50 184 ASP A CA 1
ATOM 1340 C C . ASP A 1 184 ? -2.276 5.902 2.642 1.00 90.50 184 ASP A C 1
ATOM 1342 O O . ASP A 1 184 ? -2.476 6.694 3.562 1.00 90.50 184 ASP A O 1
ATOM 1346 N N . PHE A 1 185 ? -1.436 4.867 2.753 1.00 87.06 185 PHE A N 1
ATOM 1347 C CA . PHE A 1 185 ? -0.679 4.566 3.965 1.00 87.06 185 PHE A CA 1
ATOM 1348 C C . PHE A 1 185 ? 0.771 4.210 3.656 1.00 87.06 185 PHE A C 1
ATOM 1350 O O . PHE A 1 185 ? 1.100 3.715 2.575 1.00 87.06 185 PHE A O 1
ATOM 1357 N N . VAL A 1 186 ? 1.620 4.419 4.658 1.00 89.50 186 VAL A N 1
ATOM 1358 C CA . VAL A 1 186 ? 3.017 3.996 4.656 1.00 89.50 186 VAL A CA 1
ATOM 1359 C C . VAL A 1 186 ? 3.257 3.161 5.907 1.00 89.50 186 VAL A C 1
ATOM 1361 O O . VAL A 1 186 ? 2.905 3.579 7.008 1.00 89.50 186 VAL A O 1
ATOM 1364 N N . LEU A 1 187 ? 3.832 1.978 5.731 1.00 90.31 187 LEU A N 1
ATOM 1365 C CA . LEU A 1 187 ? 4.248 1.087 6.809 1.00 90.31 187 LEU A CA 1
ATOM 1366 C C . LEU A 1 187 ? 5.776 1.060 6.885 1.00 90.31 187 LEU A C 1
ATOM 1368 O O . LEU A 1 187 ? 6.445 1.118 5.851 1.00 90.31 187 LEU A O 1
ATOM 1372 N N . GLY A 1 188 ? 6.313 0.918 8.098 1.00 85.38 188 GLY A N 1
ATOM 1373 C CA . GLY A 1 188 ? 7.757 0.803 8.330 1.00 85.38 188 GLY A CA 1
ATOM 1374 C C . GLY A 1 188 ? 8.511 2.126 8.483 1.00 85.38 188 GLY A C 1
ATOM 1375 O O . GLY A 1 188 ? 9.735 2.104 8.514 1.00 85.38 188 GLY A O 1
ATOM 1376 N N . GLN A 1 189 ? 7.812 3.264 8.570 1.00 78.88 189 GLN A N 1
ATOM 1377 C CA . GLN A 1 189 ? 8.412 4.572 8.857 1.00 78.88 189 GLN A CA 1
ATOM 1378 C C . GLN A 1 189 ? 7.399 5.544 9.475 1.00 78.88 189 GLN A C 1
ATOM 1380 O O . GLN A 1 189 ? 6.190 5.393 9.292 1.00 78.88 189 GLN A O 1
ATOM 1385 N N . ILE A 1 190 ? 7.899 6.579 10.159 1.00 68.44 190 ILE A N 1
ATOM 1386 C CA . ILE A 1 190 ? 7.076 7.584 10.858 1.00 68.44 190 ILE A CA 1
ATOM 1387 C C . ILE A 1 190 ? 6.318 8.544 9.919 1.00 68.44 190 ILE A C 1
ATOM 1389 O O . ILE A 1 190 ? 5.398 9.243 10.337 1.00 68.44 190 ILE A O 1
ATOM 1393 N N . GLY A 1 191 ? 6.685 8.594 8.640 1.00 71.56 191 GLY A N 1
ATOM 1394 C CA . GLY A 1 191 ? 6.037 9.441 7.641 1.00 71.56 191 GLY A CA 1
ATOM 1395 C C . GLY A 1 191 ? 6.687 9.284 6.277 1.00 71.56 191 GLY A C 1
ATOM 1396 O O . GLY A 1 191 ? 7.813 8.817 6.185 1.00 71.56 191 GLY A O 1
ATOM 1397 N N . ALA A 1 192 ? 5.993 9.660 5.202 1.00 75.06 192 ALA A N 1
ATOM 1398 C CA . ALA A 1 192 ? 6.366 9.332 3.820 1.00 75.06 192 ALA A CA 1
ATOM 1399 C C . ALA A 1 192 ? 7.633 10.025 3.269 1.00 75.06 192 ALA A C 1
ATOM 1401 O O . ALA A 1 192 ? 8.056 9.724 2.156 1.00 75.06 192 ALA A O 1
ATOM 1402 N N . ASN A 1 193 ? 8.211 10.960 4.016 1.00 76.69 193 ASN A N 1
ATOM 1403 C CA . ASN A 1 193 ? 9.370 11.771 3.640 1.00 76.69 193 ASN A CA 1
ATOM 1404 C C . ASN A 1 193 ? 10.604 11.493 4.517 1.00 76.69 193 ASN A C 1
ATOM 1406 O O . ASN A 1 193 ? 11.569 12.255 4.480 1.00 76.69 193 ASN A O 1
ATOM 1410 N N . VAL A 1 194 ? 10.550 10.447 5.344 1.00 74.25 194 VAL A N 1
ATOM 1411 C CA . VAL A 1 194 ? 11.642 10.024 6.222 1.00 74.25 194 VAL A CA 1
ATOM 1412 C C . VAL A 1 194 ? 12.034 8.610 5.832 1.00 74.25 194 VAL A C 1
ATOM 1414 O O . VAL A 1 194 ? 11.187 7.723 5.847 1.00 74.25 194 VAL A O 1
ATOM 1417 N N . ASP A 1 195 ? 13.305 8.421 5.497 1.00 79.88 195 ASP A N 1
ATOM 1418 C CA . ASP A 1 195 ? 13.910 7.101 5.355 1.00 79.88 195 ASP A CA 1
ATOM 1419 C C . ASP A 1 195 ? 14.537 6.723 6.704 1.00 79.88 195 ASP A C 1
ATOM 1421 O O . ASP A 1 195 ? 15.486 7.366 7.165 1.00 79.88 195 ASP A O 1
ATOM 1425 N N . GLN A 1 196 ? 13.917 5.767 7.397 1.00 77.62 196 GLN A N 1
ATOM 1426 C CA . GLN A 1 196 ? 14.198 5.462 8.800 1.00 77.62 196 GLN A CA 1
ATOM 1427 C C . GLN A 1 196 ? 14.530 3.983 8.994 1.00 77.62 196 GLN A C 1
ATOM 1429 O O . GLN A 1 196 ? 13.884 3.272 9.760 1.00 77.62 196 GLN A O 1
ATOM 1434 N N . ALA A 1 197 ? 15.570 3.533 8.300 1.00 84.44 197 ALA A N 1
ATOM 1435 C CA . ALA A 1 197 ? 16.086 2.174 8.357 1.00 84.44 197 ALA A CA 1
ATOM 1436 C C . ALA A 1 197 ? 16.598 1.788 9.762 1.00 84.44 197 ALA A C 1
ATOM 1438 O O . ALA A 1 197 ? 17.704 2.162 10.164 1.00 84.44 197 ALA A O 1
ATOM 1439 N N . SER A 1 198 ? 15.832 1.000 10.517 1.00 80.19 198 SER A N 1
ATOM 1440 C CA . SER A 1 198 ? 16.239 0.480 11.830 1.00 80.19 198 SER A CA 1
ATOM 1441 C C . SER A 1 198 ? 15.676 -0.919 12.080 1.00 80.19 198 SER A C 1
ATOM 1443 O O . SER A 1 198 ? 14.910 -1.441 11.275 1.00 80.19 198 SER A O 1
ATOM 1445 N N . ASP A 1 199 ? 16.068 -1.547 13.186 1.00 78.56 199 ASP A N 1
ATOM 1446 C CA . ASP A 1 199 ? 15.534 -2.833 13.649 1.00 78.56 199 ASP A CA 1
ATOM 1447 C C . ASP A 1 199 ? 14.351 -2.683 14.625 1.00 78.56 199 ASP A C 1
ATOM 1449 O O . ASP A 1 199 ? 13.811 -3.686 15.110 1.00 78.56 199 ASP A O 1
ATOM 1453 N N . ALA A 1 200 ? 13.901 -1.449 14.876 1.00 74.44 200 ALA A N 1
ATOM 1454 C CA . ALA A 1 200 ? 12.738 -1.162 15.707 1.00 74.44 200 ALA A CA 1
ATOM 1455 C C . ALA A 1 200 ? 11.479 -1.859 15.166 1.00 74.44 200 ALA A C 1
ATOM 1457 O O . ALA A 1 200 ? 11.363 -2.144 13.972 1.00 74.44 200 ALA A O 1
ATOM 1458 N N . SER A 1 201 ? 10.529 -2.186 16.042 1.00 71.75 201 SER A N 1
ATOM 1459 C CA . SER A 1 201 ? 9.312 -2.926 15.667 1.00 71.75 201 SER A CA 1
ATOM 1460 C C . SER A 1 201 ? 8.416 -2.172 14.679 1.00 71.75 201 SER A C 1
ATOM 1462 O O . SER A 1 201 ? 7.595 -2.791 14.004 1.00 71.75 201 SER A O 1
ATOM 1464 N N . ASP A 1 202 ? 8.573 -0.853 14.594 1.00 71.56 202 ASP A N 1
ATOM 1465 C CA . ASP A 1 202 ? 7.820 0.066 13.749 1.00 71.56 202 ASP A CA 1
ATOM 1466 C C . ASP A 1 202 ? 8.513 0.451 12.439 1.00 71.56 202 ASP A C 1
ATOM 1468 O O . ASP A 1 202 ? 7.930 1.153 11.609 1.00 71.56 202 ASP A O 1
ATOM 1472 N N . SER A 1 203 ? 9.724 -0.056 12.234 1.00 83.12 203 SER A N 1
ATOM 1473 C CA . SER A 1 203 ? 10.595 0.263 11.114 1.00 83.12 203 SER A CA 1
ATOM 1474 C C . SER A 1 203 ? 10.816 -0.953 10.211 1.00 83.12 203 SER A C 1
ATOM 1476 O O . SER A 1 203 ? 10.696 -2.103 10.643 1.00 83.12 203 SER A O 1
ATOM 1478 N N . LEU A 1 204 ? 11.118 -0.713 8.939 1.00 88.81 204 LEU A N 1
ATOM 1479 C CA . LEU A 1 204 ? 11.572 -1.736 8.002 1.00 88.81 204 LEU A CA 1
ATOM 1480 C C . LEU A 1 204 ? 12.976 -1.389 7.499 1.00 88.81 204 LEU A C 1
ATOM 1482 O O . LEU A 1 204 ? 13.440 -0.258 7.601 1.00 88.81 204 LEU A O 1
ATOM 1486 N N . ARG A 1 205 ? 13.658 -2.388 6.943 1.00 92.88 205 ARG A N 1
ATOM 1487 C CA . ARG A 1 205 ? 14.939 -2.250 6.267 1.00 92.88 205 ARG A CA 1
ATOM 1488 C C . ARG A 1 205 ? 14.985 -3.133 5.029 1.00 92.88 205 ARG A C 1
ATOM 1490 O O . ARG A 1 205 ? 15.222 -4.345 5.064 1.00 92.88 205 ARG A O 1
ATOM 1497 N N . THR A 1 206 ? 14.773 -2.462 3.911 1.00 93.88 206 THR A N 1
ATOM 1498 C CA . THR A 1 206 ? 14.757 -2.964 2.546 1.00 93.88 206 THR A CA 1
ATOM 1499 C C . THR A 1 206 ? 13.760 -4.110 2.412 1.00 93.88 206 THR A C 1
ATOM 1501 O O . THR A 1 206 ? 14.151 -5.268 2.216 1.00 93.88 206 THR A O 1
ATOM 1504 N N . PRO A 1 207 ? 12.449 -3.822 2.540 1.00 96.25 207 PRO A N 1
ATOM 1505 C CA . PRO A 1 207 ? 11.428 -4.822 2.292 1.00 96.25 207 PRO A CA 1
ATOM 1506 C C . PRO A 1 207 ? 11.549 -5.345 0.855 1.00 96.25 207 PRO A C 1
ATOM 1508 O O . PRO A 1 207 ? 11.607 -4.565 -0.097 1.00 96.25 207 PRO A O 1
ATOM 1511 N N . MET A 1 208 ? 11.637 -6.670 0.690 1.00 96.38 208 MET A N 1
ATOM 1512 C CA . MET A 1 208 ? 11.924 -7.294 -0.617 1.00 96.38 208 MET A CA 1
ATOM 1513 C C . MET A 1 208 ? 10.776 -8.100 -1.216 1.00 96.38 208 MET A C 1
ATOM 1515 O O . MET A 1 208 ? 10.720 -8.236 -2.434 1.00 96.38 208 MET A O 1
ATOM 1519 N N . SER A 1 209 ? 9.886 -8.645 -0.393 1.00 97.06 209 SER A N 1
ATOM 1520 C CA . SER A 1 209 ? 8.776 -9.492 -0.814 1.00 97.06 209 SER A CA 1
ATOM 1521 C C . SER A 1 209 ? 7.595 -9.314 0.128 1.00 97.06 209 SER A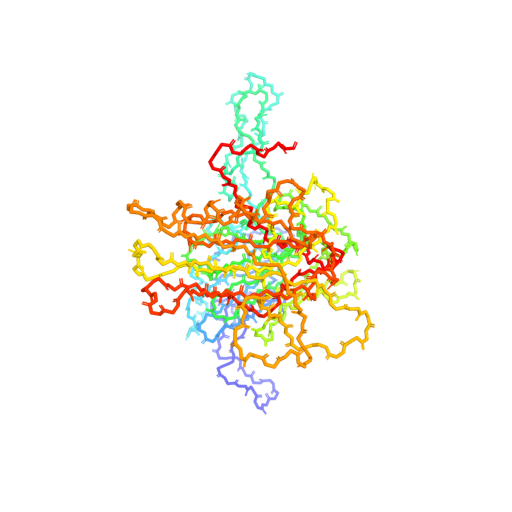 C 1
ATOM 1523 O O . SER A 1 209 ? 7.757 -8.979 1.304 1.00 97.06 209 SER A O 1
ATOM 1525 N N . LEU A 1 210 ? 6.404 -9.561 -0.408 1.00 97.81 210 LEU A N 1
ATOM 1526 C CA . LEU A 1 210 ? 5.135 -9.439 0.294 1.00 97.81 210 LEU A CA 1
ATOM 1527 C C . LEU A 1 210 ? 4.326 -10.726 0.113 1.00 97.81 210 LEU A C 1
ATOM 1529 O O . LEU A 1 210 ? 4.409 -11.357 -0.941 1.00 97.81 210 LEU A O 1
ATOM 1533 N N . ALA A 1 211 ? 3.524 -11.091 1.109 1.00 96.81 211 ALA A N 1
ATOM 1534 C CA . ALA A 1 211 ? 2.507 -12.133 0.987 1.00 96.81 211 ALA A CA 1
ATOM 1535 C C . ALA A 1 211 ? 1.226 -11.720 1.720 1.00 96.81 211 ALA A C 1
ATOM 1537 O O . ALA A 1 211 ? 1.275 -10.974 2.696 1.00 96.81 211 ALA A O 1
ATOM 1538 N N . TRP A 1 212 ? 0.082 -12.201 1.242 1.00 93.50 212 TRP A N 1
ATOM 1539 C CA . TRP A 1 212 ? -1.237 -11.894 1.791 1.00 93.50 212 TRP A CA 1
ATOM 1540 C C . TRP A 1 212 ? -2.017 -13.192 1.994 1.00 93.50 212 TRP A C 1
ATOM 1542 O O . TRP A 1 212 ? -2.082 -14.008 1.076 1.00 93.50 212 TRP A O 1
ATOM 1552 N N . ASP A 1 213 ? -2.597 -13.383 3.179 1.00 91.69 213 ASP A N 1
ATOM 1553 C CA . ASP A 1 213 ? -3.364 -14.592 3.535 1.00 91.69 213 ASP A CA 1
ATOM 1554 C C . ASP A 1 213 ? -4.894 -14.381 3.529 1.00 91.69 213 ASP A C 1
ATOM 1556 O O . ASP A 1 213 ? -5.646 -15.292 3.867 1.00 91.69 213 ASP A O 1
ATOM 1560 N N . GLY A 1 214 ? -5.367 -13.184 3.164 1.00 86.69 214 GLY A N 1
ATOM 1561 C CA . GLY A 1 214 ? -6.775 -12.785 3.285 1.00 86.69 214 GLY A CA 1
ATOM 1562 C C . GLY A 1 214 ? -7.071 -11.870 4.477 1.00 86.69 214 GLY A C 1
ATOM 1563 O O . GLY A 1 214 ? -8.121 -11.233 4.501 1.00 86.69 214 GLY A O 1
ATOM 1564 N N . THR A 1 215 ? -6.166 -11.764 5.450 1.00 84.94 215 THR A N 1
ATOM 1565 C CA . THR A 1 215 ? -6.328 -10.971 6.686 1.00 84.94 215 THR A CA 1
ATOM 1566 C C . THR A 1 215 ? -5.070 -10.175 7.059 1.00 84.94 215 THR A C 1
ATOM 1568 O O . THR A 1 215 ? -5.165 -9.027 7.506 1.00 84.94 215 THR A O 1
ATOM 1571 N N . ASN A 1 216 ? -3.891 -10.756 6.852 1.00 86.88 216 ASN A N 1
ATOM 1572 C CA . ASN A 1 216 ? -2.588 -10.245 7.240 1.00 86.88 216 ASN A CA 1
ATOM 1573 C C . ASN A 1 216 ? -1.678 -10.060 6.025 1.00 86.88 216 ASN A C 1
ATOM 1575 O O . ASN A 1 216 ? -1.582 -10.919 5.145 1.00 86.88 216 ASN A O 1
ATOM 1579 N N . LEU A 1 217 ? -0.950 -8.945 6.031 1.00 93.31 217 LEU A N 1
ATOM 1580 C CA . LEU A 1 217 ? 0.161 -8.685 5.132 1.00 93.31 217 LEU A CA 1
ATOM 1581 C C . LEU A 1 217 ? 1.460 -9.118 5.810 1.00 93.31 217 LEU A C 1
ATOM 1583 O O . LEU A 1 217 ? 1.832 -8.584 6.854 1.00 93.31 217 LEU A O 1
ATOM 1587 N N . TYR A 1 218 ? 2.172 -10.042 5.184 1.00 96.38 218 TYR A N 1
ATOM 1588 C CA . TYR A 1 218 ? 3.507 -10.470 5.578 1.00 96.38 218 TYR A CA 1
ATOM 1589 C C . TYR A 1 218 ? 4.532 -9.711 4.749 1.00 96.38 218 TYR A C 1
ATOM 1591 O O . TYR A 1 218 ? 4.452 -9.699 3.519 1.00 96.38 218 TYR A O 1
ATOM 1599 N N . VAL A 1 219 ? 5.507 -9.100 5.411 1.00 96.75 219 VAL A N 1
ATOM 1600 C CA . VAL A 1 219 ? 6.551 -8.300 4.769 1.00 96.75 219 VAL A CA 1
ATOM 1601 C C . VAL A 1 219 ? 7.907 -8.884 5.129 1.00 96.75 219 VAL A C 1
ATOM 1603 O O . VAL A 1 219 ? 8.231 -9.052 6.305 1.00 96.75 219 VAL A O 1
ATOM 1606 N N . SER A 1 220 ? 8.716 -9.203 4.117 1.00 96.31 220 SER A N 1
ATOM 1607 C CA . SER A 1 220 ? 10.084 -9.659 4.351 1.00 96.31 220 SER A CA 1
ATOM 1608 C C . SER A 1 220 ? 10.992 -8.467 4.647 1.00 96.31 220 SER A C 1
ATOM 1610 O O . SER A 1 220 ? 11.419 -7.763 3.731 1.00 96.31 220 SER A O 1
ATOM 1612 N N . ASP A 1 221 ? 11.305 -8.261 5.917 1.00 94.06 221 ASP A N 1
ATOM 1613 C CA . ASP A 1 221 ? 12.190 -7.206 6.400 1.00 94.06 221 ASP A CA 1
ATOM 1614 C C . ASP A 1 221 ? 13.649 -7.690 6.357 1.00 94.06 221 ASP A C 1
ATOM 1616 O O . ASP A 1 221 ? 14.255 -8.108 7.351 1.00 94.06 221 ASP A O 1
ATOM 1620 N N . THR A 1 222 ? 14.160 -7.773 5.128 1.00 91.88 222 THR A N 1
ATOM 1621 C CA . THR A 1 222 ? 15.261 -8.670 4.759 1.00 91.88 222 THR A CA 1
ATOM 1622 C C . THR A 1 222 ? 16.551 -8.379 5.513 1.00 91.88 222 THR A C 1
ATOM 1624 O O . THR A 1 222 ? 17.202 -9.309 5.993 1.00 91.88 222 THR A O 1
ATOM 1627 N N . PHE A 1 223 ? 16.931 -7.108 5.651 1.00 92.00 223 PHE A N 1
ATOM 1628 C CA . PHE A 1 223 ? 18.187 -6.755 6.322 1.00 92.00 223 PHE A CA 1
ATOM 1629 C C . PHE A 1 223 ? 18.107 -6.915 7.838 1.00 92.00 223 PHE A C 1
ATOM 1631 O O . PHE A 1 223 ? 19.118 -7.221 8.473 1.00 92.00 223 PHE A O 1
ATOM 1638 N N . ASN A 1 224 ? 16.907 -6.806 8.401 1.00 90.38 224 ASN A N 1
ATOM 1639 C CA . ASN A 1 224 ? 16.647 -7.124 9.801 1.00 90.38 224 ASN A CA 1
ATOM 1640 C C . ASN A 1 224 ? 16.431 -8.631 10.031 1.00 90.38 224 ASN A C 1
ATOM 1642 O O . ASN A 1 224 ? 16.261 -9.060 11.170 1.00 90.38 224 ASN A O 1
ATOM 1646 N N . ARG A 1 225 ? 16.484 -9.451 8.968 1.00 93.50 225 ARG A N 1
ATOM 1647 C CA . ARG A 1 225 ? 16.370 -10.920 8.999 1.00 93.50 225 ARG A CA 1
ATOM 1648 C C . ARG A 1 225 ? 15.089 -11.409 9.677 1.00 93.50 225 ARG A C 1
ATOM 1650 O O . ARG A 1 225 ? 15.104 -12.411 10.392 1.00 93.50 225 ARG A O 1
ATOM 1657 N N . ARG A 1 226 ? 13.980 -10.706 9.451 1.00 92.88 226 ARG A N 1
ATOM 1658 C CA . ARG A 1 226 ? 12.676 -11.040 10.034 1.00 92.88 226 ARG A CA 1
ATOM 1659 C C . ARG A 1 226 ? 11.553 -10.942 9.008 1.00 92.88 226 ARG A C 1
ATOM 1661 O O . ARG A 1 226 ? 11.708 -10.346 7.944 1.00 92.88 226 ARG A O 1
ATOM 1668 N N . ILE A 1 227 ? 10.409 -11.517 9.362 1.00 93.94 227 ILE A N 1
ATOM 1669 C CA . ILE A 1 227 ? 9.133 -11.267 8.694 1.00 93.94 227 ILE A CA 1
ATOM 1670 C C . ILE A 1 227 ? 8.284 -10.441 9.653 1.00 93.94 227 ILE A C 1
ATOM 1672 O O . ILE A 1 227 ? 8.062 -10.864 10.788 1.00 93.94 227 ILE A O 1
ATOM 1676 N N . THR A 1 228 ? 7.827 -9.273 9.214 1.00 90.25 228 THR A N 1
ATOM 1677 C CA . THR A 1 228 ? 6.833 -8.488 9.950 1.00 90.25 228 THR A CA 1
ATOM 1678 C C . THR A 1 228 ? 5.440 -8.822 9.429 1.00 90.25 228 THR A C 1
ATOM 1680 O O . THR A 1 228 ? 5.263 -9.208 8.271 1.00 90.25 228 THR A O 1
ATOM 1683 N N . VAL A 1 229 ? 4.447 -8.733 10.311 1.00 90.44 229 VAL A N 1
ATOM 1684 C CA . VAL A 1 229 ? 3.059 -9.082 10.005 1.00 90.44 229 VAL A CA 1
ATOM 1685 C C . VAL A 1 229 ? 2.181 -7.894 10.364 1.00 90.44 229 VAL A C 1
ATOM 1687 O O . VAL A 1 229 ? 2.203 -7.434 11.504 1.00 90.44 229 VAL A O 1
ATOM 1690 N N . TYR A 1 230 ? 1.418 -7.402 9.392 1.00 85.88 230 TYR A N 1
ATOM 1691 C CA . TYR A 1 230 ? 0.476 -6.301 9.558 1.00 85.88 230 TYR A CA 1
ATOM 1692 C C . TYR A 1 230 ? -0.944 -6.821 9.356 1.00 85.88 230 TYR A C 1
ATOM 1694 O O . TYR A 1 230 ? -1.313 -7.244 8.260 1.00 85.88 230 TYR A O 1
ATOM 1702 N N . SER A 1 231 ? -1.751 -6.778 10.411 1.00 81.81 231 SER A N 1
ATOM 1703 C CA . SER A 1 231 ? -3.160 -7.170 10.362 1.00 81.81 231 SER A CA 1
ATOM 1704 C C . SER A 1 231 ? -4.021 -5.969 9.986 1.00 81.81 231 SER A C 1
ATOM 1706 O O . SER A 1 231 ? -3.920 -4.905 10.597 1.00 81.81 231 SER A O 1
ATOM 1708 N N . ALA A 1 232 ? -4.891 -6.126 8.988 1.00 66.25 232 ALA A N 1
ATOM 1709 C CA . ALA A 1 232 ? -5.816 -5.064 8.610 1.00 66.25 232 ALA A CA 1
ATOM 1710 C C . ALA A 1 232 ? -6.961 -4.966 9.638 1.00 66.25 232 ALA A C 1
ATOM 1712 O O . ALA A 1 232 ? -7.917 -5.732 9.578 1.00 66.25 232 ALA A O 1
ATOM 1713 N N . GLY A 1 233 ? -6.875 -4.024 10.580 1.00 58.56 233 GLY A N 1
ATOM 1714 C CA . GLY A 1 233 ? -7.920 -3.774 11.575 1.00 58.56 233 GLY A CA 1
ATOM 1715 C C . GLY A 1 233 ? -7.945 -2.314 12.021 1.00 58.56 233 GLY A C 1
ATOM 1716 O O . GLY A 1 233 ? -6.904 -1.723 12.298 1.00 58.56 233 GLY A O 1
ATOM 1717 N N . ALA A 1 234 ? -9.136 -1.716 12.077 1.00 48.16 234 ALA A N 1
ATOM 1718 C CA . ALA A 1 234 ? -9.325 -0.390 12.651 1.00 48.16 234 ALA A CA 1
ATOM 1719 C C . ALA A 1 234 ? -9.308 -0.502 14.181 1.00 48.16 234 ALA A C 1
ATOM 1721 O O . ALA A 1 234 ? -10.316 -0.854 14.790 1.00 48.16 234 ALA A O 1
ATOM 1722 N N . ASN A 1 235 ? -8.177 -0.193 14.814 1.00 51.19 235 ASN A N 1
ATOM 1723 C CA . ASN A 1 235 ? -8.167 0.037 16.256 1.00 51.19 235 ASN A CA 1
ATOM 1724 C C . ASN A 1 235 ? -8.678 1.458 16.518 1.00 51.19 235 ASN A C 1
ATOM 1726 O O . ASN A 1 235 ? -7.946 2.437 16.376 1.00 51.19 235 ASN A O 1
ATOM 1730 N N . ALA A 1 236 ? -9.956 1.584 16.879 1.00 44.59 236 ALA A N 1
ATOM 1731 C CA . ALA A 1 236 ? -10.506 2.846 17.359 1.00 44.59 236 ALA A CA 1
ATOM 1732 C C . ALA A 1 236 ? -9.901 3.168 18.738 1.00 44.59 236 ALA A C 1
ATOM 1734 O O . ALA A 1 236 ? -10.087 2.403 19.681 1.00 44.59 236 ALA A O 1
ATOM 1735 N N . ILE A 1 237 ? -9.185 4.290 18.869 1.00 47.47 237 ILE A N 1
ATOM 1736 C CA . ILE A 1 237 ? -8.693 4.796 20.162 1.00 47.47 237 ILE A CA 1
ATOM 1737 C C . ILE A 1 237 ? -9.512 6.049 20.513 1.00 47.47 237 ILE A C 1
ATOM 1739 O O . ILE A 1 237 ? -9.616 6.949 19.679 1.00 47.47 237 ILE A O 1
ATOM 1743 N N . PRO A 1 238 ? -10.127 6.135 21.709 1.00 43.16 238 PRO A N 1
ATOM 1744 C CA . PRO A 1 238 ? -10.961 7.279 22.080 1.00 43.16 238 PRO A CA 1
ATOM 1745 C C . PRO A 1 238 ? -10.118 8.555 22.240 1.00 43.16 238 PRO A C 1
ATOM 1747 O O . PRO A 1 238 ? -8.927 8.482 22.528 1.00 43.16 238 PRO A O 1
ATOM 1750 N N . TYR A 1 239 ? -10.751 9.734 22.175 1.00 42.25 239 TYR A N 1
ATOM 1751 C CA . TYR A 1 239 ? -10.109 11.042 22.423 1.00 42.25 239 TYR A CA 1
ATOM 1752 C C . TYR A 1 239 ? -9.369 11.117 23.777 1.00 42.25 239 TYR A C 1
ATOM 1754 O O . TYR A 1 239 ? -8.361 11.800 23.903 1.00 42.25 239 TYR A O 1
ATOM 1762 N N . GLN A 1 240 ? -9.822 10.356 24.781 1.00 44.62 240 GLN A N 1
ATOM 1763 C CA . GLN A 1 240 ? -9.169 10.239 26.097 1.00 44.62 240 GLN A CA 1
ATOM 1764 C C . GLN A 1 240 ? -8.043 9.184 26.150 1.00 44.62 240 GLN A C 1
ATOM 1766 O O . GLN A 1 240 ? -7.342 9.077 27.156 1.00 44.62 240 GLN A O 1
ATOM 1771 N N . GLY A 1 241 ? -7.883 8.386 25.091 1.00 43.97 241 GLY A N 1
ATOM 1772 C CA . GLY A 1 241 ? -6.881 7.326 24.971 1.00 43.97 241 GLY A CA 1
ATOM 1773 C C . GLY A 1 241 ? -5.492 7.831 24.585 1.00 43.97 241 GLY A C 1
ATOM 1774 O O . GLY A 1 241 ? -4.521 7.103 24.748 1.00 43.97 241 GLY A O 1
ATOM 1775 N N . VAL A 1 242 ? -5.373 9.088 24.146 1.00 46.31 242 VAL A N 1
ATOM 1776 C CA . VAL A 1 242 ? -4.085 9.740 23.883 1.00 46.31 242 VAL A CA 1
ATOM 1777 C C . VAL A 1 242 ? -3.950 10.933 24.827 1.00 46.31 242 VAL A C 1
ATOM 1779 O O . VAL A 1 242 ? -4.431 12.024 24.538 1.00 46.31 242 VAL A O 1
ATOM 1782 N N . ARG A 1 243 ? -3.321 10.735 25.995 1.00 41.38 243 ARG A N 1
ATOM 1783 C CA . ARG A 1 243 ? -3.097 11.829 26.965 1.00 41.38 243 ARG A CA 1
ATOM 1784 C C . ARG A 1 243 ? -1.900 12.729 26.621 1.00 41.38 243 ARG A C 1
ATOM 1786 O O . ARG A 1 243 ? -1.827 13.832 27.150 1.00 41.38 243 ARG A O 1
ATOM 1793 N N . ASN A 1 244 ? -0.974 12.268 25.774 1.00 39.09 244 ASN A N 1
ATOM 1794 C CA . ASN A 1 244 ? 0.132 13.018 25.153 1.00 39.09 244 ASN A CA 1
ATOM 1795 C C . ASN A 1 244 ? 0.812 12.153 24.063 1.00 39.09 244 ASN A C 1
ATOM 1797 O O . ASN A 1 244 ? 0.466 10.978 23.921 1.00 39.09 244 ASN A O 1
ATOM 1801 N N . ALA A 1 245 ? 1.803 12.705 23.345 1.00 42.38 245 ALA A N 1
ATOM 1802 C CA . ALA A 1 245 ? 2.595 12.029 22.299 1.00 42.38 245 ALA A CA 1
ATOM 1803 C C . ALA A 1 245 ? 3.319 10.733 22.749 1.00 42.38 245 ALA A C 1
ATOM 1805 O O . ALA A 1 245 ? 3.921 10.050 21.928 1.00 42.38 245 ALA A O 1
ATOM 1806 N N . ALA A 1 246 ? 3.245 10.377 24.037 1.00 43.06 246 ALA A N 1
ATOM 1807 C CA . ALA A 1 246 ? 3.826 9.180 24.638 1.00 43.06 246 ALA A CA 1
ATOM 1808 C C . ALA A 1 246 ? 2.799 8.322 25.415 1.00 43.06 246 ALA A C 1
ATOM 1810 O O . ALA A 1 246 ? 3.185 7.505 26.253 1.00 43.06 246 ALA A O 1
ATOM 1811 N N . SER A 1 247 ? 1.487 8.503 25.210 1.00 47.28 247 SER A N 1
ATOM 1812 C CA . SER A 1 247 ? 0.491 7.774 26.005 1.00 47.28 247 SER A CA 1
ATOM 1813 C C . SER A 1 247 ? 0.350 6.315 25.545 1.00 47.28 247 SER A C 1
ATOM 1815 O O . SER A 1 247 ? -0.357 6.005 24.593 1.00 47.28 247 SER A O 1
ATOM 1817 N N . LEU A 1 248 ? 1.035 5.424 26.266 1.00 54.19 248 LEU A N 1
ATOM 1818 C CA . LEU A 1 248 ? 1.167 3.973 26.056 1.00 54.19 24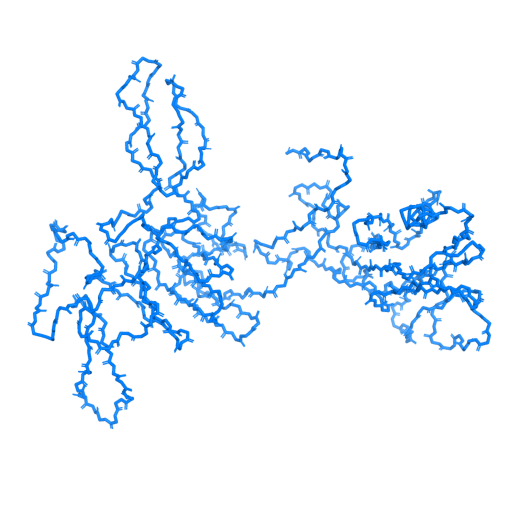8 LEU A CA 1
ATOM 1819 C C . LEU A 1 248 ? -0.040 3.132 26.535 1.00 54.19 248 LEU A C 1
ATOM 1821 O O . LEU A 1 248 ? 0.096 1.935 26.784 1.00 54.19 248 LEU A O 1
ATOM 1825 N N . ASN A 1 249 ? -1.226 3.724 26.693 1.00 62.28 249 ASN A N 1
ATOM 1826 C CA . ASN A 1 249 ? -2.365 3.044 27.317 1.00 62.28 249 ASN A CA 1
ATOM 1827 C C . ASN A 1 249 ? -3.537 2.893 26.338 1.00 62.28 249 ASN A C 1
ATOM 1829 O O . ASN A 1 249 ? -4.231 3.867 26.054 1.00 62.28 249 ASN A O 1
ATOM 1833 N N . ILE A 1 250 ? -3.806 1.666 25.874 1.00 66.56 250 ILE A N 1
ATOM 1834 C CA . ILE A 1 250 ? -5.024 1.351 25.112 1.00 66.56 250 ILE A CA 1
ATOM 1835 C C . ILE A 1 250 ? -6.131 0.957 26.090 1.00 66.56 250 ILE A C 1
ATOM 1837 O O . ILE A 1 250 ? -5.982 0.006 26.864 1.00 66.56 250 ILE A O 1
ATOM 1841 N N . TYR A 1 251 ? -7.252 1.667 26.046 1.00 77.56 251 TYR A N 1
ATOM 1842 C CA . TYR A 1 251 ? -8.411 1.408 26.897 1.00 77.56 251 TYR A CA 1
ATOM 1843 C C . TYR A 1 251 ? -9.475 0.631 26.128 1.00 77.56 251 TYR A C 1
ATOM 1845 O O . TYR A 1 251 ? -9.681 0.864 24.938 1.00 77.56 251 TYR A O 1
ATOM 1853 N N . ALA A 1 252 ? -10.165 -0.273 26.819 1.00 83.19 252 ALA A N 1
ATOM 1854 C CA . ALA A 1 252 ? -11.275 -1.011 26.236 1.00 83.19 252 ALA A CA 1
ATOM 1855 C C . ALA A 1 252 ? -12.472 -0.093 25.966 1.00 83.19 252 ALA A C 1
ATOM 1857 O O . ALA A 1 252 ? -12.747 0.827 26.741 1.00 83.19 252 ALA A O 1
ATOM 1858 N N . LEU A 1 253 ? -13.187 -0.370 24.881 1.00 83.75 253 LEU A N 1
ATOM 1859 C CA . LEU A 1 253 ? -14.307 0.408 24.382 1.00 83.75 253 LEU A CA 1
ATOM 1860 C C . LEU A 1 253 ? -15.591 -0.407 24.294 1.00 83.75 253 LEU A C 1
ATOM 1862 O O . LEU A 1 253 ? -15.590 -1.599 23.994 1.00 83.75 253 LEU A O 1
ATOM 1866 N N . GLY A 1 254 ? -16.701 0.290 24.474 1.00 87.62 254 GLY A N 1
ATOM 1867 C CA . GLY A 1 254 ? -18.048 -0.184 24.209 1.00 87.62 254 GLY A CA 1
ATOM 1868 C C . GLY A 1 254 ? -18.911 0.985 23.774 1.00 87.62 254 GLY A C 1
ATOM 1869 O O . GLY A 1 254 ? -18.512 2.147 23.882 1.00 87.62 254 GLY A O 1
ATOM 1870 N N . ASN A 1 255 ? -20.093 0.697 23.250 1.00 93.12 255 ASN A N 1
ATOM 1871 C CA . ASN A 1 255 ? -21.041 1.749 22.929 1.00 93.12 255 ASN A CA 1
ATOM 1872 C C . ASN A 1 255 ? -22.479 1.258 23.035 1.00 93.12 255 ASN A C 1
ATOM 1874 O O . ASN A 1 255 ? -22.761 0.069 22.877 1.00 93.12 255 ASN A O 1
ATOM 1878 N N . VAL A 1 256 ? -23.372 2.202 23.309 1.00 96.12 256 VAL A N 1
ATOM 1879 C CA . VAL A 1 256 ? -24.818 2.000 23.284 1.00 96.12 256 VAL A CA 1
ATOM 1880 C C . VAL A 1 256 ? -25.404 2.922 22.226 1.00 96.12 256 VAL A C 1
ATOM 1882 O O . VAL A 1 256 ? -25.303 4.143 22.346 1.00 96.12 256 VAL A O 1
ATOM 1885 N N . ALA A 1 257 ? -26.006 2.339 21.194 1.00 95.69 257 ALA A N 1
ATOM 1886 C CA . ALA A 1 257 ? -26.668 3.061 20.117 1.00 95.69 257 ALA A CA 1
ATOM 1887 C C . ALA A 1 257 ? -28.149 3.269 20.425 1.00 95.69 257 ALA A C 1
ATOM 1889 O O . ALA A 1 257 ? -28.844 2.325 20.811 1.00 95.69 257 ALA A O 1
ATOM 1890 N N . LEU A 1 258 ? -28.628 4.497 20.223 1.00 96.62 258 LEU A N 1
ATOM 1891 C CA . LEU A 1 258 ? -30.047 4.827 20.294 1.00 96.62 258 LEU A CA 1
ATOM 1892 C C . LEU A 1 258 ? -30.650 4.853 18.888 1.00 96.62 258 LEU A C 1
ATOM 1894 O O . LEU A 1 258 ? -29.998 5.259 17.931 1.00 96.62 258 LEU A O 1
ATOM 1898 N N . SER A 1 259 ? -31.890 4.391 18.757 1.00 95.31 259 SER A N 1
ATOM 1899 C CA . SER A 1 259 ? -32.607 4.362 17.477 1.00 95.31 259 SER A CA 1
ATOM 1900 C C . SER A 1 259 ? -34.127 4.348 17.678 1.00 95.31 259 SER A C 1
ATOM 1902 O O . SER A 1 259 ? -34.618 4.385 18.808 1.00 95.31 259 SER A O 1
ATOM 1904 N N . ASN A 1 260 ? -34.873 4.273 16.573 1.00 95.50 260 ASN A N 1
ATOM 1905 C CA . ASN A 1 260 ? -36.340 4.276 16.509 1.00 95.50 260 ASN A CA 1
ATOM 1906 C C . ASN A 1 260 ? -36.982 5.596 16.976 1.00 95.50 260 ASN A C 1
ATOM 1908 O O . ASN A 1 260 ? -36.443 6.673 16.732 1.00 95.50 260 ASN A O 1
ATOM 1912 N N . THR A 1 261 ? -38.192 5.541 17.534 1.00 96.12 261 THR A N 1
ATOM 1913 C CA . THR A 1 261 ? -39.023 6.724 17.791 1.00 96.12 261 THR A CA 1
ATOM 1914 C C . THR A 1 261 ? -38.924 7.155 19.247 1.00 96.12 261 THR A C 1
ATOM 1916 O O . THR A 1 261 ? -39.138 6.354 20.153 1.00 96.12 261 THR A O 1
ATOM 1919 N N . ILE A 1 262 ? -38.652 8.440 19.468 1.00 96.56 262 ILE A N 1
ATOM 1920 C CA . ILE A 1 262 ? -38.619 9.053 20.798 1.00 96.56 262 ILE A CA 1
ATOM 1921 C C . ILE A 1 262 ? -40.055 9.347 21.245 1.00 96.56 262 ILE A C 1
ATOM 1923 O O . ILE A 1 262 ? -40.749 10.141 20.609 1.00 96.56 262 ILE A O 1
ATOM 1927 N N . THR A 1 263 ? -40.475 8.746 22.359 1.00 96.88 263 THR A N 1
ATOM 1928 C CA . THR A 1 263 ? -41.773 9.002 22.997 1.00 96.88 263 THR A CA 1
ATOM 1929 C C . THR A 1 263 ? -41.558 9.497 24.424 1.00 96.88 263 THR A C 1
ATOM 1931 O O . THR A 1 263 ? -40.760 8.948 25.180 1.00 96.88 263 THR A O 1
ATOM 1934 N N . ALA A 1 264 ? -42.260 10.565 24.812 1.00 96.00 264 ALA A N 1
ATOM 1935 C CA . ALA A 1 264 ? -42.158 11.108 26.163 1.00 96.00 264 ALA A CA 1
ATOM 1936 C C . ALA A 1 264 ? -42.593 10.071 27.214 1.00 96.00 264 ALA A C 1
ATOM 1938 O O . ALA A 1 264 ? -43.603 9.393 27.042 1.00 96.00 264 ALA A O 1
ATOM 1939 N N . ASN A 1 265 ? -41.882 10.038 28.341 1.00 94.31 265 ASN A N 1
ATOM 1940 C CA . ASN A 1 265 ? -41.970 9.063 29.435 1.00 94.31 265 ASN A CA 1
ATOM 1941 C C . ASN A 1 265 ? -41.326 7.696 29.200 1.00 94.31 265 ASN A C 1
ATOM 1943 O O . ASN A 1 265 ? -41.214 6.960 30.185 1.00 94.31 265 ASN A O 1
ATOM 1947 N N . ASP A 1 266 ? -40.848 7.386 27.994 1.00 97.25 266 ASP A N 1
ATOM 1948 C CA . ASP A 1 266 ? -39.947 6.250 27.814 1.00 97.25 266 ASP A CA 1
ATOM 1949 C C . ASP A 1 266 ? -38.664 6.486 28.626 1.00 97.25 266 ASP A C 1
ATOM 1951 O O . ASP A 1 266 ? -38.185 7.617 28.761 1.00 97.25 266 ASP A O 1
ATOM 1955 N N . SER A 1 267 ? -38.097 5.420 29.180 1.00 96.62 267 SER A N 1
ATOM 1956 C CA . SER A 1 267 ? -36.813 5.472 29.879 1.00 96.62 267 SER A CA 1
ATOM 1957 C C . SER A 1 267 ? -35.773 4.664 29.125 1.00 96.62 267 SER A C 1
ATOM 1959 O O . SER A 1 267 ? -36.063 3.554 28.685 1.00 96.62 267 SER A O 1
ATOM 1961 N N . VAL A 1 268 ? -34.557 5.197 29.036 1.00 97.88 268 VAL A N 1
ATOM 1962 C CA . VAL A 1 268 ? -33.366 4.469 28.583 1.00 97.88 268 VAL A CA 1
ATOM 1963 C C . VAL A 1 268 ? -32.449 4.272 29.780 1.00 97.88 268 VAL A C 1
ATOM 1965 O O . VAL A 1 268 ? -32.122 5.238 30.469 1.00 97.88 268 VAL A O 1
ATOM 1968 N N . THR A 1 269 ? -32.016 3.037 30.006 1.00 97.56 269 THR A N 1
ATOM 1969 C CA . THR A 1 269 ? -31.098 2.662 31.084 1.00 97.56 269 THR A CA 1
ATOM 1970 C C . THR A 1 269 ? -29.859 2.010 30.492 1.00 97.56 269 THR A C 1
ATOM 1972 O O . THR A 1 269 ? -29.966 1.068 29.708 1.00 97.56 269 THR A O 1
ATOM 1975 N N . ILE A 1 270 ? -28.683 2.506 30.877 1.00 97.62 270 ILE A N 1
ATOM 1976 C CA . ILE A 1 270 ? -27.396 1.851 30.636 1.00 97.62 270 ILE A CA 1
ATOM 1977 C C . ILE A 1 270 ? -26.914 1.294 31.970 1.00 97.62 270 ILE A C 1
ATOM 1979 O O . ILE A 1 270 ? -26.775 2.050 32.931 1.00 97.62 270 ILE A O 1
ATOM 1983 N N . THR A 1 271 ? -26.639 -0.004 32.024 1.00 96.75 271 THR A N 1
ATOM 1984 C CA . THR A 1 271 ? -26.071 -0.646 33.211 1.00 96.75 271 THR A CA 1
ATOM 1985 C C . THR A 1 271 ? -24.591 -0.910 32.980 1.00 96.75 271 THR A C 1
ATOM 1987 O O . THR A 1 271 ? -24.229 -1.536 31.984 1.00 96.75 271 THR A O 1
ATOM 1990 N N . ILE A 1 272 ? -23.734 -0.465 33.901 1.00 95.00 272 ILE A N 1
ATOM 1991 C CA . ILE A 1 272 ? -22.288 -0.730 33.874 1.00 95.00 272 ILE A CA 1
ATOM 1992 C C . ILE A 1 272 ? -21.918 -1.577 35.086 1.00 95.00 272 ILE A C 1
ATOM 1994 O O . ILE A 1 272 ? -22.223 -1.223 36.224 1.00 95.00 272 ILE A O 1
ATOM 1998 N N . CYS A 1 273 ? -21.262 -2.705 34.845 1.00 91.44 273 CYS A N 1
ATOM 1999 C CA . CYS A 1 273 ? -20.867 -3.641 35.883 1.00 91.44 273 CYS A CA 1
ATOM 2000 C C . CYS A 1 273 ? -19.377 -3.553 36.187 1.00 91.44 273 CYS A C 1
ATOM 2002 O O . CYS A 1 273 ? -18.545 -3.415 35.290 1.00 91.44 273 CYS A O 1
ATOM 2004 N N . SER A 1 274 ? -19.037 -3.714 37.464 1.00 86.00 274 SER A N 1
ATOM 2005 C CA . SER A 1 274 ? -17.643 -3.871 37.865 1.00 86.00 274 SER A CA 1
ATOM 2006 C C . SER A 1 274 ? -17.038 -5.129 37.238 1.00 86.00 274 SER A C 1
ATOM 2008 O O . SER A 1 274 ? -17.730 -6.147 37.106 1.00 86.00 274 SER A O 1
ATOM 2010 N N . PRO A 1 275 ? -15.751 -5.092 36.861 1.00 80.31 275 PRO A N 1
ATOM 2011 C CA . PRO A 1 275 ? -15.080 -6.275 36.364 1.00 80.31 275 PRO A CA 1
ATOM 2012 C C . PRO A 1 275 ? -15.085 -7.358 37.457 1.00 80.31 275 PRO A C 1
ATOM 2014 O O . PRO A 1 275 ? -14.896 -7.048 38.639 1.00 80.31 275 PRO A O 1
ATOM 2017 N N . PRO A 1 276 ? -15.327 -8.628 37.097 1.00 74.06 276 PRO A N 1
ATOM 2018 C CA . PRO A 1 276 ? -15.294 -9.718 38.058 1.00 74.06 276 PRO A CA 1
ATOM 2019 C C . PRO A 1 276 ? -13.916 -9.860 38.706 1.00 74.06 276 PRO A C 1
ATOM 2021 O O . PRO A 1 276 ? -12.886 -9.583 38.087 1.00 74.06 276 PRO A O 1
ATOM 2024 N N . ALA A 1 277 ? -13.892 -10.341 39.952 1.00 68.56 277 ALA A N 1
ATOM 2025 C CA . ALA A 1 277 ? -12.647 -10.724 40.606 1.00 68.56 277 ALA A CA 1
ATOM 2026 C C . ALA A 1 277 ? -11.905 -11.769 39.758 1.00 68.56 277 ALA A C 1
ATOM 2028 O O . ALA A 1 277 ? -12.534 -12.602 39.094 1.00 68.56 277 ALA A O 1
ATOM 2029 N N . ALA A 1 278 ? -10.569 -11.746 39.806 1.00 59.31 278 ALA A N 1
ATOM 2030 C CA . ALA A 1 278 ? -9.759 -12.767 39.155 1.00 59.31 278 ALA A CA 1
ATOM 2031 C C . ALA A 1 278 ? -10.283 -14.156 39.563 1.00 59.31 278 ALA A C 1
ATOM 2033 O O . ALA A 1 278 ? -10.416 -14.444 40.754 1.00 59.31 278 ALA A O 1
ATOM 2034 N N . ASN A 1 279 ? -10.586 -14.994 38.565 1.00 57.56 279 ASN A N 1
ATOM 2035 C CA . ASN A 1 279 ? -11.069 -16.377 38.704 1.00 57.56 279 ASN A CA 1
ATOM 2036 C C . ASN A 1 279 ? -12.576 -16.549 38.994 1.00 57.56 279 ASN A C 1
ATOM 2038 O O . ASN A 1 279 ? -13.016 -17.674 39.234 1.00 57.56 279 ASN A O 1
ATOM 2042 N N . ALA A 1 280 ? -13.384 -15.486 38.961 1.00 63.09 280 ALA A N 1
ATOM 2043 C CA . ALA A 1 280 ? -14.835 -15.627 39.065 1.00 63.09 280 ALA A CA 1
ATOM 2044 C C . ALA A 1 280 ? -15.445 -16.086 37.726 1.00 63.09 280 ALA A C 1
ATOM 2046 O O . ALA A 1 280 ? -15.193 -15.497 36.677 1.00 63.09 280 ALA A O 1
ATOM 2047 N N . ASN A 1 281 ? -16.271 -17.136 37.768 1.00 59.25 281 ASN A N 1
ATOM 2048 C CA . ASN A 1 281 ? -17.050 -17.612 36.624 1.00 59.25 281 ASN A CA 1
ATOM 2049 C C . ASN A 1 281 ? -18.327 -16.767 36.475 1.00 59.25 281 ASN A C 1
ATOM 2051 O O . ASN A 1 281 ? -19.423 -17.218 36.811 1.00 59.25 281 ASN A O 1
ATOM 2055 N N . THR A 1 282 ? -18.173 -15.507 36.068 1.00 62.69 282 THR A N 1
ATOM 2056 C CA . THR A 1 282 ? -19.300 -14.629 35.738 1.00 62.69 282 THR A CA 1
ATOM 2057 C C . THR A 1 282 ? -19.464 -14.524 34.224 1.00 62.69 282 THR A C 1
ATOM 2059 O O . THR A 1 282 ? -18.496 -14.516 33.469 1.00 62.69 282 THR A O 1
ATOM 2062 N N . THR A 1 283 ? -20.714 -14.481 33.771 1.00 63.53 283 THR A N 1
ATOM 2063 C CA . THR A 1 283 ? -21.116 -14.622 32.362 1.00 63.53 283 THR A CA 1
ATOM 2064 C C . THR A 1 283 ? -21.824 -13.384 31.806 1.00 63.53 283 THR A C 1
ATOM 2066 O O . THR A 1 283 ? -22.184 -13.372 30.632 1.00 63.53 283 THR A O 1
ATOM 2069 N N . GLY A 1 284 ? -22.003 -12.320 32.601 1.00 75.44 284 GLY A N 1
ATOM 2070 C CA . GLY A 1 284 ? -22.633 -11.090 32.116 1.00 75.44 284 GLY A CA 1
ATOM 2071 C C . GLY A 1 284 ? -22.903 -10.025 33.180 1.00 75.44 284 GLY A C 1
ATOM 2072 O O . GLY A 1 284 ? -22.524 -10.162 34.345 1.00 75.44 284 GLY A O 1
ATOM 2073 N N . CYS A 1 285 ? -23.573 -8.958 32.745 1.00 85.81 285 CYS A N 1
ATOM 2074 C CA . CYS A 1 285 ? -23.973 -7.804 33.549 1.00 85.81 285 CYS A CA 1
ATOM 2075 C C . CYS A 1 285 ? -25.491 -7.763 33.715 1.00 85.81 285 CYS A C 1
ATOM 2077 O O . CYS A 1 285 ? -26.222 -8.037 32.761 1.00 85.81 285 CYS A O 1
ATOM 2079 N N . ILE A 1 286 ? -25.966 -7.404 34.908 1.00 88.38 286 ILE A N 1
ATOM 2080 C CA . ILE A 1 286 ? -27.394 -7.258 35.188 1.00 88.38 286 ILE A CA 1
ATOM 2081 C C . ILE A 1 286 ? -27.709 -5.940 35.893 1.00 88.38 286 ILE A C 1
ATOM 2083 O O . ILE A 1 286 ? -27.004 -5.518 36.813 1.00 88.38 286 ILE A O 1
ATOM 2087 N N . SER A 1 287 ? -28.803 -5.312 35.459 1.00 89.12 287 SER A N 1
ATOM 2088 C CA . SER A 1 287 ? -29.384 -4.140 36.111 1.00 89.12 287 SER A CA 1
ATOM 2089 C C . SER A 1 287 ? -29.874 -4.502 37.521 1.00 89.12 287 SER A C 1
ATOM 2091 O O . SER A 1 287 ? -30.603 -5.488 37.668 1.00 89.12 287 SER A O 1
ATOM 2093 N N . PRO A 1 288 ? -29.560 -3.707 38.562 1.00 87.81 288 PRO A N 1
ATOM 2094 C CA . PRO A 1 288 ? -30.154 -3.860 39.891 1.00 87.81 288 PRO A CA 1
ATOM 2095 C C . PRO A 1 288 ? -31.680 -3.680 39.883 1.00 87.81 288 PRO A C 1
ATOM 2097 O O . PRO A 1 288 ? -32.352 -4.119 40.814 1.00 87.81 288 PRO A O 1
ATOM 2100 N N . SER A 1 289 ? -32.231 -3.065 38.834 1.00 83.94 289 SER A N 1
ATOM 2101 C CA . SER A 1 289 ? -33.664 -2.834 38.644 1.00 83.94 289 SER A CA 1
ATOM 2102 C C . SER A 1 289 ? -34.372 -3.964 37.877 1.00 83.94 289 SER A C 1
ATOM 2104 O O . SER A 1 289 ? -35.582 -3.888 37.650 1.00 83.94 289 SER A O 1
ATOM 2106 N N . ALA A 1 290 ? -33.657 -5.015 37.456 1.00 80.56 290 ALA A N 1
ATOM 2107 C CA . ALA A 1 290 ? -34.243 -6.132 36.720 1.00 80.56 290 ALA A CA 1
ATOM 2108 C C . ALA A 1 290 ? -35.193 -6.957 37.610 1.00 80.56 290 ALA A C 1
ATOM 2110 O O . ALA A 1 290 ? -34.803 -7.484 38.652 1.00 80.56 290 ALA A O 1
ATOM 2111 N N . THR A 1 291 ? -36.447 -7.117 37.181 1.00 64.88 291 THR A N 1
ATOM 2112 C CA . THR A 1 291 ? -37.433 -7.965 37.869 1.00 64.88 291 THR A CA 1
ATOM 2113 C C . THR A 1 291 ? -37.421 -9.378 37.268 1.00 64.88 291 THR A C 1
ATOM 2115 O O . THR A 1 291 ? -37.432 -9.538 36.052 1.00 64.88 291 THR A O 1
ATOM 2118 N N . ASN A 1 292 ? -37.386 -10.416 38.116 1.00 58.50 292 ASN A N 1
ATOM 2119 C CA . ASN A 1 292 ? -37.423 -11.849 37.748 1.00 58.50 292 ASN A CA 1
ATOM 2120 C C . ASN A 1 292 ? -36.213 -12.425 36.983 1.00 58.50 292 ASN A C 1
ATOM 2122 O O . ASN A 1 292 ? -36.336 -13.462 36.332 1.00 58.50 292 ASN A O 1
ATOM 2126 N N . ALA A 1 293 ? -35.038 -11.808 37.072 1.00 62.03 293 ALA A N 1
ATOM 2127 C CA . ALA A 1 293 ? -33.832 -12.336 36.440 1.00 62.03 293 ALA A CA 1
ATOM 2128 C C . ALA A 1 293 ? -32.973 -13.144 37.434 1.00 62.03 293 ALA A C 1
ATOM 2130 O O . ALA A 1 293 ? -32.753 -12.728 38.571 1.00 62.03 293 ALA A O 1
ATOM 2131 N N . SER A 1 294 ? -32.488 -14.315 37.003 1.00 62.12 294 SER A N 1
ATOM 2132 C CA . SER A 1 294 ? -31.519 -15.107 37.773 1.00 62.12 294 SER A CA 1
ATOM 2133 C C . SER A 1 294 ? -30.225 -14.313 37.924 1.00 62.12 294 SER A C 1
ATOM 2135 O O . SER A 1 294 ? -29.593 -13.969 36.930 1.00 62.12 294 SER A O 1
ATOM 2137 N N . THR A 1 295 ? -29.806 -14.052 39.160 1.00 66.69 295 THR A N 1
ATOM 2138 C CA . THR A 1 295 ? -28.521 -13.402 39.468 1.00 66.69 295 THR A CA 1
ATOM 2139 C C . THR A 1 295 ? -27.351 -14.388 39.485 1.00 66.69 295 THR A C 1
ATOM 2141 O O . THR A 1 295 ? -26.203 -13.991 39.675 1.00 66.69 295 THR A O 1
ATOM 2144 N N . SER A 1 296 ? -27.617 -15.685 39.286 1.00 70.75 296 SER A N 1
ATOM 2145 C CA . SER A 1 296 ? -26.581 -16.716 39.289 1.00 70.75 296 SER A CA 1
ATOM 2146 C C . SER A 1 296 ? -25.618 -16.505 38.120 1.00 70.75 296 SER A C 1
ATOM 2148 O O . SER A 1 296 ? -26.014 -16.582 36.960 1.00 70.75 296 SER A O 1
ATOM 2150 N N . GLY A 1 297 ? -24.354 -16.214 38.435 1.00 70.69 297 GLY A N 1
ATOM 2151 C CA . GLY A 1 297 ? -23.305 -15.987 37.443 1.00 70.69 297 GLY A CA 1
ATOM 2152 C C . GLY A 1 297 ? -23.301 -14.596 36.796 1.00 70.69 297 GLY A C 1
ATOM 2153 O O . GLY A 1 297 ? -22.525 -14.398 35.866 1.00 70.69 297 GLY A O 1
ATOM 2154 N N . LEU A 1 298 ? -24.106 -13.632 37.261 1.00 77.62 298 LEU A N 1
ATOM 2155 C CA . LEU A 1 298 ? -24.115 -12.254 36.744 1.00 77.62 298 LEU A CA 1
ATOM 2156 C C . LEU A 1 298 ? -23.542 -11.270 37.768 1.00 77.62 298 LEU A C 1
ATOM 2158 O O . LEU A 1 298 ? -23.781 -11.398 38.969 1.00 77.62 298 LEU A O 1
ATOM 2162 N N . THR A 1 299 ? -22.816 -10.259 37.293 1.00 85.06 299 THR A N 1
ATOM 2163 C CA . THR A 1 299 ? -22.399 -9.131 38.134 1.00 85.06 299 THR A CA 1
ATOM 2164 C C . THR A 1 299 ? -23.516 -8.093 38.163 1.00 85.06 299 THR A C 1
ATOM 2166 O O . THR A 1 299 ? -23.994 -7.684 37.107 1.00 85.06 299 THR A O 1
ATOM 2169 N N . VAL A 1 300 ? -23.930 -7.654 39.354 1.00 86.38 300 VAL A N 1
ATOM 2170 C CA . VAL A 1 300 ? -24.882 -6.541 39.502 1.00 86.38 300 VAL A CA 1
ATOM 2171 C C . VAL A 1 300 ? -24.151 -5.225 39.250 1.00 86.38 300 VAL A C 1
ATOM 2173 O O . VAL A 1 300 ? -23.103 -4.977 39.849 1.00 86.38 300 VAL A O 1
ATOM 2176 N N . GLY A 1 301 ? -24.686 -4.409 38.344 1.00 91.38 301 GLY A N 1
ATOM 2177 C CA . GLY A 1 301 ? -24.085 -3.138 37.948 1.00 91.38 301 GLY A CA 1
ATOM 2178 C C . GLY A 1 301 ? -24.725 -1.908 38.580 1.00 91.38 301 GLY A C 1
ATOM 2179 O O . GLY A 1 301 ? -25.573 -1.994 39.467 1.00 91.38 301 GLY A O 1
ATOM 2180 N N . THR A 1 302 ? -24.315 -0.751 38.076 1.00 95.00 302 THR A N 1
ATOM 2181 C CA . THR A 1 302 ? -24.918 0.553 38.358 1.00 95.00 302 THR A CA 1
ATOM 2182 C C . THR A 1 302 ? -25.783 0.964 37.175 1.00 95.00 302 THR A C 1
ATOM 2184 O O . THR A 1 302 ? -25.316 0.933 36.037 1.00 95.00 302 THR A O 1
ATOM 2187 N N . ASP A 1 303 ? -27.027 1.364 37.441 1.00 96.25 303 ASP A N 1
ATOM 2188 C CA . ASP A 1 303 ? -27.941 1.870 36.416 1.00 96.25 303 ASP A CA 1
ATOM 2189 C C . ASP A 1 303 ? -27.803 3.382 36.235 1.00 96.25 303 ASP A C 1
ATOM 2191 O O . ASP A 1 303 ? -27.964 4.164 37.173 1.00 96.25 303 ASP A O 1
ATOM 2195 N N . TYR A 1 304 ? -27.626 3.793 34.985 1.00 97.50 304 TYR A N 1
ATOM 2196 C CA . TYR A 1 304 ? -27.683 5.178 34.544 1.00 97.50 304 TYR A CA 1
ATOM 2197 C C . TYR A 1 304 ? -28.915 5.346 33.669 1.00 97.50 304 TYR A C 1
ATOM 2199 O O . TYR A 1 304 ? -28.943 4.910 32.518 1.00 97.50 304 TYR A O 1
ATOM 2207 N N . THR A 1 305 ? -29.963 5.934 34.245 1.00 97.06 305 THR A N 1
ATOM 2208 C CA . THR A 1 305 ? -31.280 6.023 33.608 1.00 97.06 305 THR A CA 1
ATOM 2209 C C . THR A 1 305 ? -31.624 7.458 33.246 1.00 97.06 305 THR A C 1
ATOM 2211 O O . THR A 1 305 ? -31.513 8.360 34.076 1.00 97.06 305 THR A O 1
ATOM 2214 N N . TYR A 1 306 ? -32.116 7.655 32.025 1.00 97.88 306 TYR A N 1
ATOM 2215 C CA . TYR A 1 306 ? -32.728 8.901 31.587 1.00 97.88 306 TYR A CA 1
ATOM 2216 C C . TYR A 1 306 ? -34.193 8.676 31.218 1.00 97.88 306 TYR A C 1
ATOM 2218 O O . TYR A 1 306 ? -34.503 7.800 30.412 1.00 97.88 306 TYR A O 1
ATOM 2226 N N . LYS A 1 307 ? -35.086 9.484 31.799 1.00 97.81 307 LYS A N 1
ATOM 2227 C CA . LYS A 1 307 ? -36.509 9.508 31.453 1.00 97.81 307 LYS A CA 1
ATOM 2228 C C . LYS A 1 307 ? -36.765 10.615 30.434 1.00 97.81 307 LYS A C 1
ATOM 2230 O O . LYS A 1 307 ? -36.564 11.789 30.747 1.00 97.81 307 LYS A O 1
ATOM 2235 N N . ILE A 1 308 ? -37.234 10.223 29.255 1.00 97.56 308 ILE A N 1
ATOM 2236 C CA . ILE A 1 308 ? -37.467 11.094 28.104 1.00 97.56 308 ILE A CA 1
ATOM 2237 C C . ILE A 1 308 ? -38.600 12.075 28.411 1.00 97.56 308 ILE A C 1
ATOM 2239 O O . ILE A 1 308 ? -39.667 11.703 28.911 1.00 97.56 308 ILE A O 1
ATOM 2243 N N . LYS A 1 309 ? -38.369 13.345 28.099 1.00 96.56 309 LYS A N 1
ATOM 2244 C CA . LYS A 1 309 ? -39.311 14.455 28.226 1.00 96.56 309 LYS A CA 1
ATOM 2245 C C . LYS A 1 309 ? -39.941 14.782 26.874 1.00 96.56 309 LYS A C 1
ATOM 2247 O O . LYS A 1 309 ? -39.483 14.366 25.812 1.00 96.56 309 LYS A O 1
ATOM 2252 N N . THR A 1 310 ? -41.021 15.555 26.910 1.00 94.81 310 THR A N 1
ATOM 2253 C CA . THR A 1 310 ? -41.653 16.078 25.696 1.00 94.81 310 THR A CA 1
ATOM 2254 C C . THR A 1 310 ? -40.650 16.917 24.899 1.00 94.81 310 THR A C 1
ATOM 2256 O O . THR A 1 310 ? -40.040 17.823 25.461 1.00 94.81 310 THR A O 1
ATOM 2259 N N . ASN A 1 311 ? -40.541 16.647 23.595 1.00 92.69 311 ASN A N 1
ATOM 2260 C CA . ASN A 1 311 ? -39.637 17.303 22.636 1.00 92.69 311 ASN A CA 1
ATOM 2261 C C . ASN A 1 311 ? -38.135 16.999 22.790 1.00 92.69 311 ASN A C 1
ATOM 2263 O O . ASN A 1 311 ? -37.322 17.708 22.195 1.00 92.69 311 ASN A O 1
ATOM 2267 N N . ASP A 1 312 ? -37.747 15.964 23.539 1.00 96.88 312 ASP A N 1
ATOM 2268 C CA . ASP A 1 312 ? -36.349 15.525 23.541 1.00 96.88 312 ASP A CA 1
ATOM 2269 C C . ASP A 1 312 ? -35.902 15.045 22.151 1.00 96.88 312 ASP A C 1
ATOM 2271 O O . ASP A 1 312 ? -36.665 14.456 21.382 1.00 96.88 312 ASP A O 1
ATOM 2275 N N . THR A 1 313 ? -34.624 15.267 21.850 1.00 96.88 313 THR A N 1
ATOM 2276 C CA . THR A 1 313 ? -33.937 14.726 20.672 1.00 96.88 313 THR A CA 1
ATOM 2277 C C . THR A 1 313 ? -32.938 13.650 21.098 1.00 96.88 313 THR A C 1
ATOM 2279 O O . THR A 1 313 ? -32.564 13.568 22.270 1.00 96.88 313 THR A O 1
ATOM 2282 N N . PHE A 1 314 ? -32.432 12.849 20.152 1.00 94.50 314 PHE A N 1
ATOM 2283 C CA . PHE A 1 314 ? -31.355 11.893 20.444 1.00 94.50 314 PHE A CA 1
ATOM 2284 C C . PHE A 1 314 ? -30.126 12.568 21.056 1.00 94.50 314 PHE A C 1
ATOM 2286 O O . PHE A 1 314 ? -29.523 12.018 21.969 1.00 94.50 314 PHE A O 1
ATOM 2293 N N . GLU A 1 315 ? -29.789 13.778 20.609 1.00 92.88 315 GLU A N 1
ATOM 2294 C CA . GLU A 1 315 ? -28.688 14.556 21.175 1.00 92.88 315 GLU A CA 1
ATOM 2295 C C . GLU A 1 315 ? -28.901 14.869 22.661 1.00 92.88 315 GLU A C 1
ATOM 2297 O O . GLU A 1 315 ? -27.983 14.688 23.463 1.00 92.88 315 GLU A O 1
ATOM 2302 N N . VAL A 1 316 ? -30.112 15.280 23.050 1.00 96.25 316 VAL A N 1
ATOM 2303 C CA . VAL A 1 316 ? -30.451 15.543 24.457 1.00 96.25 316 VAL A CA 1
ATOM 2304 C C . VAL A 1 316 ? -30.339 14.265 25.287 1.00 96.25 316 VAL A C 1
ATOM 2306 O O . VAL A 1 316 ? -29.724 14.284 26.354 1.00 96.25 316 VAL A O 1
ATOM 2309 N N . ILE A 1 317 ? -30.870 13.148 24.784 1.00 97.69 317 ILE A N 1
ATOM 2310 C CA . ILE A 1 317 ? -30.867 11.862 25.496 1.00 97.69 317 ILE A CA 1
ATOM 2311 C C . ILE A 1 317 ? -29.433 11.336 25.665 1.00 97.69 317 ILE A C 1
ATOM 2313 O O . ILE A 1 317 ? -29.038 10.977 26.776 1.00 97.69 317 ILE A O 1
ATOM 2317 N N . VAL A 1 318 ? -28.628 11.335 24.595 1.00 95.50 318 VAL A N 1
ATOM 2318 C CA . VAL A 1 318 ? -27.218 10.902 24.627 1.00 95.50 318 VAL A CA 1
ATOM 2319 C C . VAL A 1 318 ? -26.421 11.749 25.616 1.00 95.50 318 VAL A C 1
ATOM 2321 O O . VAL A 1 318 ? -25.744 11.200 26.486 1.00 95.50 318 VAL A O 1
ATOM 2324 N N . ASN A 1 319 ? -26.526 13.078 25.539 1.00 89.94 319 ASN A N 1
ATOM 2325 C CA . ASN A 1 319 ? -25.803 13.967 26.448 1.00 89.94 319 ASN A CA 1
ATOM 2326 C C . ASN A 1 319 ? -26.249 13.798 27.906 1.00 89.94 319 ASN A C 1
ATOM 2328 O O . ASN A 1 319 ? -25.416 13.868 28.812 1.00 89.94 319 ASN A O 1
ATOM 2332 N N . ALA A 1 320 ? -27.534 13.540 28.156 1.00 95.75 320 ALA A N 1
ATOM 2333 C CA . ALA A 1 320 ? -28.036 13.314 29.505 1.00 95.75 320 ALA A CA 1
ATOM 2334 C C . ALA A 1 320 ? -27.536 11.991 30.105 1.00 95.75 320 ALA A C 1
ATOM 2336 O O . ALA A 1 320 ? -27.138 11.970 31.269 1.00 95.75 320 ALA A O 1
ATOM 2337 N N . LEU A 1 321 ? -27.484 10.914 29.315 1.00 96.94 321 LEU A N 1
ATOM 2338 C CA . LEU A 1 321 ? -26.901 9.634 29.736 1.00 96.94 321 LEU A CA 1
ATOM 2339 C C . LEU A 1 321 ? -25.398 9.763 30.011 1.00 96.94 321 LEU A C 1
ATOM 2341 O O . LEU A 1 321 ? -24.924 9.314 31.052 1.00 96.94 321 LEU A O 1
ATOM 2345 N N . VAL A 1 322 ? -24.653 10.443 29.132 1.00 89.19 322 VAL A N 1
ATOM 2346 C CA . VAL A 1 322 ? -23.228 10.748 29.353 1.00 89.19 322 VAL A CA 1
ATOM 2347 C C . VAL A 1 322 ? -23.034 11.555 30.637 1.00 89.19 322 VAL A C 1
ATOM 2349 O O . VAL A 1 322 ? -22.156 11.242 31.440 1.00 89.19 322 VAL A O 1
ATOM 2352 N N . THR A 1 323 ? -23.867 12.575 30.854 1.00 90.06 323 THR A N 1
ATOM 2353 C CA . THR A 1 323 ? -23.828 13.399 32.070 1.00 90.06 323 THR A CA 1
ATOM 2354 C C . THR A 1 323 ? -24.114 12.561 33.311 1.00 90.06 323 THR A C 1
ATOM 2356 O O . THR A 1 323 ? -23.419 12.718 34.308 1.00 90.06 323 THR A O 1
ATOM 2359 N N . ALA A 1 324 ? -25.088 11.648 33.253 1.00 93.88 324 ALA A N 1
ATOM 2360 C CA . ALA A 1 324 ? -25.413 10.756 34.362 1.00 93.88 324 ALA A CA 1
ATOM 2361 C C . ALA A 1 324 ? -24.245 9.819 34.708 1.00 93.88 324 ALA A C 1
ATOM 2363 O O . ALA A 1 324 ? -23.902 9.691 35.881 1.00 93.88 324 ALA A O 1
ATOM 2364 N N . ILE A 1 325 ? -23.602 9.215 33.702 1.00 91.25 325 ILE A N 1
ATOM 2365 C CA . ILE A 1 325 ? -22.450 8.317 33.896 1.00 91.25 325 ILE A CA 1
ATOM 2366 C C . ILE A 1 325 ? -21.255 9.063 34.491 1.00 91.25 325 ILE A C 1
ATOM 2368 O O . ILE A 1 325 ? -20.556 8.542 35.356 1.00 91.25 325 ILE A O 1
ATOM 2372 N N . ASN A 1 326 ? -21.027 10.299 34.056 1.00 86.88 326 ASN A N 1
ATOM 2373 C CA . ASN A 1 326 ? -19.882 11.095 34.485 1.00 86.88 326 ASN A CA 1
ATOM 2374 C C . ASN A 1 326 ? -20.169 11.988 35.708 1.00 86.88 326 ASN A C 1
ATOM 2376 O O . ASN A 1 326 ? -19.289 12.747 36.113 1.00 86.88 326 ASN A O 1
ATOM 2380 N N . ALA A 1 327 ? -21.369 11.937 36.296 1.00 86.25 327 ALA A N 1
ATOM 2381 C CA . ALA A 1 327 ? -21.758 12.820 37.394 1.00 86.25 327 ALA A CA 1
ATOM 2382 C C . ALA A 1 327 ? -20.912 12.591 38.662 1.00 86.25 327 ALA A C 1
ATOM 2384 O O . ALA A 1 327 ? -20.629 11.458 39.055 1.00 86.25 327 ALA A O 1
ATOM 2385 N N . GLY A 1 328 ? -20.532 13.675 39.346 1.00 88.81 328 GLY A N 1
ATOM 2386 C CA . GLY A 1 328 ? -19.685 13.607 40.541 1.00 88.81 328 GLY A CA 1
ATOM 2387 C C . GLY A 1 328 ? -18.289 13.068 40.215 1.00 88.81 328 GLY A C 1
ATOM 2388 O O . GLY A 1 328 ? -17.576 13.650 39.405 1.00 88.81 328 GLY A O 1
ATOM 2389 N N . ASN A 1 329 ? -17.906 11.946 40.833 1.00 79.44 329 ASN A N 1
ATOM 2390 C CA . ASN A 1 329 ? -16.657 11.241 40.502 1.00 79.44 329 ASN A CA 1
ATOM 2391 C C . ASN A 1 329 ? -16.776 10.383 39.217 1.00 79.44 329 ASN A C 1
ATOM 2393 O O . ASN A 1 329 ? -15.772 9.860 38.721 1.00 79.44 329 ASN A O 1
ATOM 2397 N N . GLY A 1 330 ? -17.989 10.268 38.666 1.00 85.94 330 GLY A N 1
ATOM 2398 C CA . GLY A 1 330 ? -18.351 9.390 37.558 1.00 85.94 330 GLY A CA 1
ATOM 2399 C C . GLY A 1 330 ? -18.386 7.909 37.941 1.00 85.94 330 GLY A C 1
ATOM 2400 O O . GLY A 1 330 ? -18.073 7.534 39.073 1.00 85.94 330 GLY A O 1
ATOM 2401 N N . ASP A 1 331 ? -18.752 7.060 36.981 1.00 90.38 331 ASP A N 1
ATOM 2402 C CA . ASP A 1 331 ? -18.643 5.604 37.115 1.00 90.38 331 ASP A CA 1
ATOM 2403 C C . ASP A 1 331 ? -17.186 5.202 37.432 1.00 90.38 331 ASP A C 1
ATOM 2405 O O . ASP A 1 331 ? -16.259 5.749 36.822 1.00 90.38 331 ASP A O 1
ATOM 2409 N N . PRO A 1 332 ? -16.940 4.277 38.380 1.00 88.06 332 PRO A N 1
ATOM 2410 C CA . PRO A 1 332 ? -15.586 3.896 38.785 1.00 88.06 332 PRO A CA 1
ATOM 2411 C C . PRO A 1 332 ? -14.821 3.085 37.728 1.00 88.06 332 PRO A C 1
ATOM 2413 O O . PRO A 1 332 ? -13.592 3.027 37.783 1.00 88.06 332 PRO A O 1
ATOM 2416 N N . ASN A 1 333 ? -15.514 2.477 36.765 1.00 87.75 333 ASN A N 1
ATOM 2417 C CA . ASN A 1 333 ? -14.943 1.579 35.766 1.00 87.75 333 ASN A CA 1
ATOM 2418 C C . ASN A 1 333 ? -14.835 2.233 34.390 1.00 87.75 333 ASN A C 1
ATOM 2420 O O . ASN A 1 333 ? -13.916 1.899 33.640 1.00 87.75 333 ASN A O 1
ATOM 2424 N N . VAL A 1 334 ? -15.728 3.167 34.052 1.00 89.06 334 VAL A N 1
ATOM 2425 C CA . VAL A 1 334 ? -15.761 3.806 32.730 1.00 89.06 334 VAL A CA 1
ATOM 2426 C C . VAL A 1 334 ? -15.863 5.328 32.788 1.00 89.06 334 VAL A C 1
ATOM 2428 O O . VAL A 1 334 ? -16.242 5.931 33.790 1.00 89.06 334 VAL A O 1
ATOM 2431 N N . VAL A 1 335 ? -15.517 5.959 31.672 1.00 86.75 335 VAL A N 1
ATOM 2432 C CA . VAL A 1 335 ? -15.887 7.334 31.337 1.00 86.75 335 VAL A CA 1
ATOM 2433 C C . VAL A 1 335 ? -16.739 7.305 30.072 1.00 86.75 335 VAL A C 1
ATOM 2435 O O . VAL A 1 335 ? -16.427 6.570 29.131 1.00 86.75 335 VAL A O 1
ATOM 2438 N N . ALA A 1 336 ? -17.818 8.085 30.050 1.00 86.44 336 ALA A N 1
ATOM 2439 C CA . ALA A 1 336 ? -18.698 8.179 28.891 1.00 86.44 336 ALA A CA 1
ATOM 2440 C C . ALA A 1 336 ? -18.376 9.403 28.023 1.00 86.44 336 ALA A C 1
ATOM 2442 O O . ALA A 1 336 ? -17.983 10.453 28.534 1.00 86.44 336 ALA A O 1
ATOM 2443 N N . ALA A 1 337 ? -18.593 9.295 26.715 1.00 83.62 337 ALA A N 1
ATOM 2444 C CA . ALA A 1 337 ? -18.521 10.414 25.779 1.00 83.62 337 ALA A CA 1
ATOM 2445 C C . ALA A 1 337 ? -19.671 10.340 24.761 1.00 83.62 337 ALA A C 1
ATOM 2447 O O . ALA A 1 337 ? -20.086 9.240 24.388 1.00 83.62 337 ALA A O 1
ATOM 2448 N N . PRO A 1 338 ? -20.199 11.481 24.293 1.00 83.50 338 PRO A N 1
ATOM 2449 C CA . PRO A 1 338 ? -21.250 11.480 23.289 1.00 83.50 338 PRO A CA 1
ATOM 2450 C C . PRO A 1 338 ? -20.650 11.304 21.888 1.00 83.50 338 PRO A C 1
ATOM 2452 O O . PRO A 1 338 ? -19.615 11.887 21.567 1.00 83.50 338 PRO A O 1
ATOM 2455 N N . ASN A 1 339 ? -21.333 10.567 21.016 1.00 79.62 339 ASN A N 1
ATOM 2456 C CA . ASN A 1 339 ? -21.125 10.642 19.572 1.00 79.62 339 ASN A CA 1
ATOM 2457 C C . ASN A 1 339 ? -22.470 10.931 18.902 1.00 79.62 339 ASN A C 1
ATOM 2459 O O . ASN A 1 339 ? -23.275 10.044 18.622 1.00 79.62 339 ASN A O 1
ATOM 2463 N N . LEU A 1 340 ? -22.702 12.221 18.669 1.00 81.00 340 LEU A N 1
ATOM 2464 C CA . LEU A 1 340 ? -23.983 12.758 18.215 1.00 81.00 340 LEU A CA 1
ATOM 2465 C C . LEU A 1 340 ? -24.268 12.453 16.739 1.00 81.00 340 LEU A C 1
ATOM 2467 O O . LEU A 1 340 ? -25.428 12.370 16.351 1.00 81.00 340 LEU A O 1
ATOM 2471 N N . VAL A 1 341 ? -23.225 12.218 15.934 1.00 79.50 341 VAL A N 1
ATOM 2472 C CA . VAL A 1 341 ? -23.362 11.836 14.517 1.00 79.50 341 VAL A CA 1
ATOM 2473 C C . VAL A 1 341 ? -24.005 10.457 14.392 1.00 79.50 341 VAL A C 1
ATOM 2475 O O . VAL A 1 341 ? -24.865 10.245 13.545 1.00 79.50 341 VAL A O 1
ATOM 2478 N N . THR A 1 342 ? -23.599 9.525 15.256 1.00 79.31 342 THR A N 1
ATOM 2479 C CA . THR A 1 342 ? -24.118 8.146 15.267 1.00 79.31 342 THR A CA 1
ATOM 2480 C C . THR A 1 342 ? -25.178 7.904 16.339 1.00 79.31 342 THR A C 1
ATOM 2482 O O . THR A 1 342 ? -25.697 6.798 16.422 1.00 79.31 342 THR A O 1
ATOM 2485 N N . GLN A 1 343 ? -25.512 8.920 17.145 1.00 90.19 343 GLN A N 1
ATOM 2486 C CA . GLN A 1 343 ? -26.477 8.833 18.250 1.00 90.19 343 GLN A CA 1
ATOM 2487 C C . GLN A 1 343 ? -26.092 7.758 19.283 1.00 90.19 343 GLN A C 1
ATOM 2489 O O . GLN A 1 343 ? -26.938 7.028 19.803 1.00 90.19 343 GLN A O 1
ATOM 2494 N N . THR A 1 344 ? -24.793 7.652 19.576 1.00 90.06 344 THR A N 1
ATOM 2495 C CA . THR A 1 344 ? -24.242 6.648 20.492 1.00 90.06 344 THR A CA 1
ATOM 2496 C C . THR A 1 344 ? -23.685 7.275 21.769 1.00 90.06 344 THR A C 1
ATOM 2498 O O . THR A 1 344 ? -23.106 8.366 21.760 1.00 90.06 344 THR A O 1
ATOM 2501 N N . VAL A 1 345 ? -23.830 6.552 22.882 1.00 92.38 345 VAL A N 1
ATOM 2502 C CA . VAL A 1 345 ? -23.057 6.766 24.111 1.00 92.38 345 VAL A CA 1
ATOM 2503 C C . VAL A 1 345 ? -21.816 5.881 24.026 1.00 92.38 345 VAL A C 1
ATOM 2505 O O . VAL A 1 345 ? -21.929 4.656 24.046 1.00 92.38 345 VAL A O 1
ATOM 2508 N N . LEU A 1 346 ? -20.637 6.489 23.909 1.00 88.31 346 LEU A N 1
ATOM 2509 C CA . LEU A 1 346 ? -19.354 5.788 23.924 1.00 88.31 346 LEU A CA 1
ATOM 2510 C C . LEU A 1 346 ? -18.917 5.554 25.369 1.00 88.31 346 LEU A C 1
ATOM 2512 O O . LEU A 1 346 ? -18.939 6.483 26.172 1.00 88.31 346 LEU A O 1
ATOM 2516 N N . LEU A 1 347 ? -18.478 4.338 25.678 1.00 88.00 347 LEU A N 1
ATOM 2517 C CA . LEU A 1 347 ? -17.930 3.944 26.973 1.00 88.00 347 LEU A CA 1
ATOM 2518 C C . LEU A 1 347 ? -16.455 3.593 26.800 1.00 88.00 347 LEU A C 1
ATOM 2520 O O . LEU A 1 347 ? -16.115 2.748 25.972 1.00 88.00 347 LEU A O 1
ATOM 2524 N N . ALA A 1 348 ? -15.587 4.214 27.593 1.00 85.06 348 ALA A N 1
ATOM 2525 C CA . ALA A 1 348 ? -14.168 3.885 27.647 1.00 85.06 348 ALA A CA 1
ATOM 2526 C C . ALA A 1 348 ? -13.784 3.436 29.057 1.00 85.06 348 ALA A C 1
ATOM 2528 O O . ALA A 1 348 ? -14.115 4.110 30.032 1.00 85.06 348 ALA A O 1
ATOM 2529 N N . ALA A 1 349 ? -13.066 2.320 29.168 1.00 85.62 349 ALA A N 1
ATOM 2530 C CA . ALA A 1 349 ? -12.546 1.841 30.442 1.00 85.62 349 ALA A CA 1
ATOM 2531 C C . ALA A 1 349 ? -11.624 2.887 31.087 1.00 85.62 349 ALA A C 1
ATOM 2533 O O . ALA A 1 349 ? -10.826 3.536 30.413 1.00 85.62 349 ALA A O 1
ATOM 2534 N N . ARG A 1 350 ? -11.682 3.015 32.413 1.00 82.56 350 ARG A N 1
ATOM 2535 C CA . ARG A 1 350 ? -10.701 3.779 33.201 1.00 82.56 350 ARG A CA 1
ATOM 2536 C C . ARG A 1 350 ? -9.421 2.989 33.435 1.00 82.56 350 ARG A C 1
ATOM 2538 O O . ARG A 1 350 ? -8.353 3.582 33.563 1.00 82.56 350 ARG A O 1
ATOM 2545 N N . GLN A 1 351 ? -9.523 1.661 33.479 1.00 81.88 351 GLN A N 1
ATOM 2546 C CA . GLN A 1 351 ? -8.374 0.768 33.547 1.00 81.88 351 GLN A CA 1
ATOM 2547 C C . GLN A 1 351 ? -7.796 0.545 32.145 1.00 81.88 351 GLN A C 1
ATOM 2549 O O . GLN A 1 351 ? -8.496 0.099 31.236 1.00 81.88 351 GLN A O 1
ATOM 2554 N N . ALA A 1 352 ? -6.508 0.845 31.982 1.00 74.00 352 ALA A N 1
ATOM 2555 C CA . ALA A 1 352 ? -5.771 0.583 30.750 1.00 74.00 352 ALA A CA 1
ATOM 2556 C C . ALA A 1 352 ? -5.464 -0.912 30.567 1.00 74.00 352 ALA A C 1
ATOM 2558 O O . ALA A 1 352 ? -5.385 -1.676 31.535 1.00 74.00 352 ALA A O 1
ATOM 2559 N N . GLY A 1 353 ? -5.213 -1.312 29.321 1.00 74.00 353 GLY A N 1
ATOM 2560 C CA . GLY A 1 353 ? -4.769 -2.658 28.989 1.00 74.00 353 GLY A CA 1
ATOM 2561 C C . GLY A 1 353 ? -5.887 -3.705 29.000 1.00 74.00 353 GLY A C 1
ATOM 2562 O O . GLY A 1 353 ? -7.073 -3.368 29.074 1.00 74.00 353 GLY A O 1
ATOM 2563 N N . PRO A 1 354 ? -5.524 -5.000 28.942 1.00 77.25 354 PRO A N 1
ATOM 2564 C CA . PRO A 1 354 ? -6.490 -6.094 28.854 1.00 77.25 354 PRO A CA 1
ATOM 2565 C C . PRO A 1 354 ? -7.494 -6.158 30.013 1.00 77.25 354 PRO A C 1
ATOM 2567 O O . PRO A 1 354 ? -8.589 -6.681 29.834 1.00 77.25 354 PRO A O 1
ATOM 2570 N N . GLY A 1 355 ? -7.153 -5.600 31.182 1.00 78.31 355 GLY A N 1
ATOM 2571 C CA . GLY A 1 355 ? -8.051 -5.550 32.340 1.00 78.31 355 GLY A CA 1
ATOM 2572 C C . GLY A 1 355 ? -9.346 -4.775 32.077 1.00 78.31 355 GLY A C 1
ATOM 2573 O O . GLY A 1 355 ? -10.389 -5.138 32.612 1.00 78.31 355 GLY A O 1
ATOM 2574 N N . GLY A 1 356 ? -9.315 -3.778 31.183 1.00 83.62 356 GLY A N 1
ATOM 2575 C CA . GLY A 1 356 ? -10.512 -3.037 30.784 1.00 83.62 356 GLY A CA 1
ATOM 2576 C C . GLY A 1 356 ? -11.532 -3.874 30.001 1.00 83.62 356 GLY A C 1
ATOM 2577 O O . GLY A 1 356 ? -12.714 -3.540 30.007 1.00 83.62 356 GLY A O 1
ATOM 2578 N N . ASN A 1 357 ? -11.115 -4.977 29.363 1.00 83.12 357 ASN A N 1
ATOM 2579 C CA . ASN A 1 357 ? -11.996 -5.805 28.522 1.00 83.12 357 ASN A CA 1
ATOM 2580 C C . ASN A 1 357 ? -13.022 -6.623 29.325 1.00 83.12 357 ASN A C 1
ATOM 2582 O O . ASN A 1 357 ? -13.964 -7.173 28.762 1.00 83.12 357 ASN A O 1
ATOM 2586 N N . GLN A 1 358 ? -12.844 -6.719 30.645 1.00 84.44 358 GLN A N 1
ATOM 2587 C CA . GLN A 1 358 ? -13.713 -7.497 31.531 1.00 84.44 358 GLN A CA 1
ATOM 2588 C C . GLN A 1 358 ? -14.900 -6.680 32.071 1.00 84.44 358 GLN A C 1
ATOM 2590 O O . GLN A 1 358 ? -15.719 -7.209 32.821 1.00 84.44 358 GLN A O 1
ATOM 2595 N N . ILE A 1 359 ? -14.987 -5.389 31.730 1.00 89.44 359 ILE A N 1
ATOM 2596 C CA . ILE A 1 359 ? -16.080 -4.512 32.161 1.00 89.44 359 ILE A CA 1
ATOM 2597 C C . ILE A 1 359 ? -17.304 -4.821 31.300 1.00 89.44 359 ILE A C 1
ATOM 2599 O O . ILE A 1 359 ? -17.308 -4.577 30.092 1.00 89.44 359 ILE A O 1
ATOM 2603 N N . ALA A 1 360 ? -18.336 -5.376 31.924 1.00 91.69 360 ALA A N 1
ATOM 2604 C CA . ALA A 1 360 ? -19.580 -5.733 31.260 1.00 91.69 360 ALA A CA 1
ATOM 2605 C C . ALA A 1 360 ? -20.579 -4.568 31.292 1.00 91.69 360 ALA A C 1
ATOM 2607 O O . ALA A 1 360 ? -20.619 -3.804 32.259 1.00 91.69 360 ALA A O 1
ATOM 2608 N N . TYR A 1 361 ? -21.384 -4.429 30.241 1.00 94.19 361 TYR A N 1
ATOM 2609 C CA . TYR A 1 361 ? -22.402 -3.383 30.157 1.00 94.19 361 TYR A CA 1
ATOM 2610 C C . TYR A 1 361 ? -23.619 -3.855 29.365 1.00 94.19 361 TYR A C 1
ATOM 2612 O O . TYR A 1 361 ? -23.516 -4.724 28.500 1.00 94.19 361 TYR A O 1
ATOM 2620 N N . THR A 1 362 ? -24.780 -3.284 29.667 1.00 94.88 362 THR A N 1
ATOM 2621 C CA . THR A 1 362 ? -26.031 -3.555 28.953 1.00 94.88 362 THR A CA 1
ATOM 2622 C C . THR A 1 362 ? -26.822 -2.270 28.750 1.00 94.88 362 THR A C 1
ATOM 2624 O O . THR A 1 362 ? -26.557 -1.241 29.374 1.00 94.88 362 THR A O 1
ATOM 2627 N N . ALA A 1 363 ? -27.794 -2.328 27.844 1.00 95.75 363 ALA A N 1
ATOM 2628 C CA . ALA A 1 363 ? -28.758 -1.265 27.630 1.00 95.75 363 ALA A CA 1
ATOM 2629 C C . ALA A 1 363 ? -30.169 -1.853 27.622 1.00 95.75 363 ALA A C 1
ATOM 2631 O O . ALA A 1 363 ? -30.397 -2.927 27.065 1.00 95.75 363 ALA A O 1
ATOM 2632 N N . SER A 1 364 ? -31.108 -1.143 28.233 1.00 95.12 364 SER A N 1
ATOM 2633 C CA . SER A 1 364 ? -32.520 -1.509 28.257 1.00 95.12 364 SER A CA 1
ATOM 2634 C C . SER A 1 364 ? -33.400 -0.273 28.160 1.00 95.12 364 SER A C 1
ATOM 2636 O O . SER A 1 364 ? -32.975 0.840 28.472 1.00 95.12 364 SER A O 1
ATOM 2638 N N . VAL A 1 365 ? -34.650 -0.482 27.764 1.00 96.69 365 VAL A N 1
ATOM 2639 C CA . VAL A 1 365 ? -35.680 0.557 27.732 1.00 96.69 365 VAL A CA 1
ATOM 2640 C C . VAL A 1 365 ? -36.871 0.149 28.595 1.00 96.69 365 VAL A C 1
ATOM 2642 O O . VAL A 1 365 ? -37.032 -1.031 28.915 1.00 96.69 365 VAL A O 1
ATOM 2645 N N . SER A 1 366 ? -37.702 1.109 28.997 1.00 95.19 366 SER A N 1
ATOM 2646 C CA . SER A 1 366 ? -38.944 0.817 29.722 1.00 95.19 366 SER A CA 1
ATOM 2647 C C . SER A 1 366 ? -39.882 -0.089 28.914 1.00 95.19 366 SER A C 1
ATOM 2649 O O . SER A 1 366 ? -39.924 -0.032 27.687 1.00 95.19 366 SER A O 1
ATOM 2651 N N . THR A 1 367 ? -40.675 -0.916 29.599 1.00 93.38 367 THR A N 1
ATOM 2652 C CA . THR A 1 367 ? -41.644 -1.817 28.957 1.00 93.38 367 THR A CA 1
ATOM 2653 C C . THR A 1 367 ? -42.596 -1.054 28.036 1.00 93.38 367 THR A C 1
ATOM 2655 O O . THR A 1 367 ? -43.250 -0.109 28.470 1.00 93.38 367 THR A O 1
ATOM 2658 N N . GLY A 1 368 ? -42.701 -1.495 26.780 1.00 92.06 368 GLY A N 1
ATOM 2659 C CA . GLY A 1 368 ? -43.569 -0.873 25.775 1.00 92.06 368 GLY A CA 1
ATOM 2660 C C . GLY A 1 368 ? -43.008 0.402 25.137 1.00 92.06 368 GLY A C 1
ATOM 2661 O O . GLY A 1 368 ? -43.728 1.031 24.366 1.00 92.06 368 GLY A O 1
ATOM 2662 N N . ALA A 1 369 ? -41.756 0.770 25.431 1.00 95.50 369 ALA A N 1
ATOM 2663 C CA . ALA A 1 369 ? -41.091 1.907 24.806 1.00 95.50 369 ALA A CA 1
ATOM 2664 C C . ALA A 1 369 ? -40.970 1.743 23.286 1.00 95.50 369 ALA A C 1
ATOM 2666 O O . ALA A 1 369 ? -40.774 0.638 22.773 1.00 95.50 369 ALA A O 1
ATOM 2667 N N . THR A 1 370 ? -41.044 2.862 22.568 1.00 95.25 370 THR A N 1
ATOM 2668 C CA . THR A 1 370 ? -40.844 2.894 21.110 1.00 95.25 370 THR A CA 1
ATOM 2669 C C . THR A 1 370 ? -39.399 3.191 20.728 1.00 95.25 370 THR A C 1
ATOM 2671 O O . THR A 1 370 ? -38.980 2.870 19.612 1.00 95.25 370 THR A O 1
ATOM 2674 N N . ILE A 1 371 ? -38.635 3.803 21.636 1.00 96.94 371 ILE A N 1
ATOM 2675 C CA . ILE A 1 371 ? -37.194 3.993 21.472 1.00 96.94 371 ILE A CA 1
ATOM 2676 C C . ILE A 1 371 ? -36.474 2.656 21.666 1.00 96.94 371 ILE A C 1
ATOM 2678 O O . ILE A 1 371 ? -36.873 1.835 22.490 1.00 96.94 371 ILE A O 1
ATOM 2682 N N . ALA A 1 372 ? -35.387 2.441 20.927 1.00 96.81 372 ALA A N 1
ATOM 2683 C CA . ALA A 1 372 ? -34.498 1.305 21.137 1.00 96.81 372 ALA A CA 1
ATOM 2684 C C . ALA A 1 372 ? -33.122 1.772 21.616 1.00 96.81 372 ALA A C 1
ATOM 2686 O O . ALA A 1 372 ? -32.587 2.766 21.123 1.00 96.81 372 ALA A O 1
ATOM 2687 N N . ALA A 1 373 ? -32.538 1.015 22.545 1.00 96.75 373 ALA A N 1
ATOM 2688 C CA . ALA A 1 373 ? -31.170 1.181 23.016 1.00 96.75 373 ALA A CA 1
ATOM 2689 C C . ALA A 1 373 ? -30.439 -0.159 22.888 1.00 96.75 373 ALA A C 1
ATOM 2691 O O . ALA A 1 373 ? -30.865 -1.154 23.470 1.00 96.75 373 ALA A O 1
ATOM 2692 N N . THR A 1 374 ? -29.364 -0.192 22.102 1.00 96.31 374 THR A N 1
ATOM 2693 C CA . THR A 1 374 ? -28.646 -1.430 21.765 1.00 96.31 374 THR A CA 1
ATOM 2694 C C . THR A 1 374 ? -27.184 -1.308 22.163 1.00 96.31 374 THR A C 1
ATOM 2696 O O . THR A 1 374 ? -26.474 -0.448 21.647 1.00 96.31 374 THR A O 1
ATOM 2699 N N . ALA A 1 375 ? -26.727 -2.169 23.071 1.00 93.69 375 ALA A N 1
ATOM 2700 C CA . ALA A 1 375 ? -25.308 -2.308 23.377 1.00 93.69 375 ALA A CA 1
ATOM 2701 C C . ALA A 1 375 ? -24.595 -3.043 22.231 1.00 93.69 375 ALA A C 1
ATOM 2703 O O . ALA A 1 375 ? -25.086 -4.064 21.750 1.00 93.69 375 ALA A O 1
ATOM 2704 N N . ALA A 1 376 ? -23.430 -2.552 21.808 1.00 88.38 376 ALA A N 1
ATOM 2705 C CA . ALA A 1 376 ? -22.654 -3.171 20.730 1.00 88.38 376 ALA A CA 1
ATOM 2706 C C . ALA A 1 376 ? -22.048 -4.537 21.107 1.00 88.38 376 ALA A C 1
ATOM 2708 O O . ALA A 1 376 ? -21.637 -5.294 20.230 1.00 88.38 376 ALA A O 1
ATOM 2709 N N . GLY A 1 377 ? -21.986 -4.860 22.399 1.00 87.38 377 GLY A N 1
ATOM 2710 C CA . GLY A 1 377 ? -21.509 -6.138 22.916 1.00 87.38 377 GLY A CA 1
ATOM 2711 C C . GLY A 1 377 ? -21.825 -6.297 24.403 1.00 87.38 377 GLY A C 1
ATOM 2712 O O . GLY A 1 377 ? -22.387 -5.395 25.017 1.00 87.38 377 GLY A O 1
ATOM 2713 N N . GLY A 1 378 ? -21.460 -7.446 24.978 1.00 85.81 378 GLY A N 1
ATOM 2714 C CA . GLY A 1 378 ? -21.667 -7.732 26.407 1.00 85.81 378 GLY A CA 1
ATOM 2715 C C . GLY A 1 378 ? -20.564 -7.200 27.330 1.00 85.81 378 GLY A C 1
ATOM 2716 O O . GLY A 1 378 ? -20.794 -7.030 28.526 1.00 85.81 378 GLY A O 1
ATOM 2717 N N . THR A 1 379 ? -19.375 -6.921 26.789 1.00 89.94 379 THR A N 1
ATOM 2718 C CA . THR A 1 379 ? -18.235 -6.335 27.507 1.00 89.94 379 THR A CA 1
ATOM 2719 C C . THR A 1 379 ? -17.522 -5.297 26.652 1.00 89.94 379 THR A C 1
ATOM 2721 O O . THR A 1 379 ? -17.677 -5.270 25.427 1.00 89.94 379 THR A O 1
ATOM 2724 N N . LEU A 1 380 ? -16.750 -4.418 27.293 1.00 87.31 380 LEU A N 1
ATOM 2725 C CA . LEU A 1 380 ? -15.814 -3.553 26.581 1.00 87.31 380 LEU A CA 1
ATOM 2726 C C . LEU A 1 380 ? -14.742 -4.412 25.887 1.00 87.31 380 LEU A C 1
ATOM 2728 O O . LEU A 1 380 ? -14.396 -5.494 26.356 1.00 87.31 380 LEU A O 1
ATOM 2732 N N . THR A 1 381 ? -14.201 -3.941 24.767 1.00 82.75 381 THR A N 1
ATOM 2733 C CA . THR A 1 381 ? -13.203 -4.674 23.971 1.00 82.75 381 THR A CA 1
ATOM 2734 C C . THR A 1 381 ? -12.115 -3.741 23.440 1.00 82.75 381 THR A C 1
ATOM 2736 O O . THR A 1 381 ? -12.293 -2.528 23.401 1.00 82.75 381 THR A O 1
ATOM 2739 N N . GLY A 1 382 ? -10.965 -4.284 23.039 1.00 73.19 382 GLY A N 1
ATOM 2740 C CA . GLY A 1 382 ? -9.874 -3.498 22.447 1.00 73.19 382 GLY A CA 1
ATOM 2741 C C . GLY A 1 382 ? -8.887 -2.880 23.445 1.00 73.19 382 GLY A C 1
ATOM 2742 O O . GLY A 1 382 ? -7.909 -2.274 23.025 1.00 73.19 382 GLY A O 1
ATOM 2743 N N . GLY A 1 383 ? -9.073 -3.077 24.754 1.00 75.56 383 GLY A N 1
ATOM 2744 C CA . GLY A 1 383 ? -8.068 -2.747 25.763 1.00 75.56 383 GLY A CA 1
ATOM 2745 C C . GLY A 1 383 ? -6.843 -3.641 25.599 1.00 75.56 383 GLY A C 1
ATOM 2746 O O . GLY A 1 383 ? -6.961 -4.863 25.478 1.00 75.56 383 GLY A O 1
ATOM 2747 N N . GLY A 1 384 ? -5.656 -3.046 25.584 1.00 69.88 384 GLY A N 1
ATOM 2748 C CA . GLY A 1 384 ? -4.447 -3.746 25.172 1.00 69.88 384 GLY A CA 1
ATOM 2749 C C . GLY A 1 384 ? -3.164 -3.010 25.526 1.00 69.88 384 GLY A C 1
ATOM 2750 O O . GLY A 1 384 ? -3.168 -1.895 26.043 1.00 69.88 384 GLY A O 1
ATOM 2751 N N . ASP A 1 385 ? -2.054 -3.686 25.273 1.00 65.44 385 ASP A N 1
ATOM 2752 C CA . ASP A 1 385 ? -0.721 -3.133 25.466 1.00 65.44 385 ASP A CA 1
ATOM 2753 C C . ASP A 1 385 ? -0.343 -2.299 24.238 1.00 65.44 385 ASP A C 1
ATOM 2755 O O . ASP A 1 385 ? -0.307 -2.832 23.126 1.00 65.44 385 ASP A O 1
ATOM 2759 N N . ALA A 1 386 ? -0.068 -1.004 24.421 1.00 55.66 386 ALA A N 1
ATOM 2760 C CA . ALA A 1 386 ? 0.326 -0.127 23.320 1.00 55.66 386 ALA A CA 1
ATOM 2761 C C . ALA A 1 386 ? 1.623 -0.585 22.636 1.00 55.66 386 ALA A C 1
ATOM 2763 O O . ALA A 1 386 ? 1.792 -0.324 21.450 1.00 55.66 386 ALA A O 1
ATOM 2764 N N . ALA A 1 387 ? 2.483 -1.352 23.322 1.00 52.72 387 ALA A N 1
ATOM 2765 C CA . ALA A 1 387 ? 3.661 -1.977 22.717 1.00 52.72 387 ALA A CA 1
ATOM 2766 C C . ALA A 1 387 ? 3.314 -3.064 21.677 1.00 52.72 387 ALA A C 1
ATOM 2768 O O . ALA A 1 387 ? 4.190 -3.529 20.949 1.00 52.72 387 ALA A O 1
ATOM 2769 N N . LYS A 1 388 ? 2.042 -3.479 21.597 1.00 48.41 388 LYS A N 1
ATOM 2770 C CA . LYS A 1 388 ? 1.513 -4.428 20.605 1.00 48.41 388 LYS A CA 1
ATOM 2771 C C . LYS A 1 388 ? 0.682 -3.758 19.509 1.00 48.41 388 LYS A C 1
ATOM 2773 O O . LYS A 1 388 ? 0.171 -4.459 18.637 1.00 48.41 388 LYS A O 1
ATOM 2778 N N . VAL A 1 389 ? 0.521 -2.433 19.539 1.00 51.44 389 VAL A N 1
ATOM 2779 C CA . VAL A 1 389 ? -0.105 -1.694 18.434 1.00 51.44 389 VAL A CA 1
ATOM 2780 C C . VAL A 1 389 ? 0.912 -1.609 17.314 1.00 51.44 389 VAL A C 1
ATOM 2782 O O . VAL A 1 389 ? 1.998 -1.062 17.495 1.00 51.44 389 VAL A O 1
ATOM 2785 N N . SER A 1 390 ? 0.570 -2.168 16.156 1.00 42.69 390 SER A N 1
ATOM 2786 C CA . SER A 1 390 ? 1.428 -2.087 14.981 1.00 42.69 390 SER A CA 1
ATOM 2787 C C . SER A 1 390 ? 1.675 -0.632 14.604 1.00 42.69 390 SER A C 1
ATOM 2789 O O . SER A 1 390 ? 0.765 0.203 14.612 1.00 42.69 390 SER A O 1
ATOM 2791 N N . ALA A 1 391 ? 2.901 -0.329 14.220 1.00 41.94 391 ALA A N 1
ATOM 2792 C CA . ALA A 1 391 ? 3.240 0.962 13.654 1.00 41.94 391 ALA A CA 1
ATOM 2793 C C . ALA A 1 391 ? 2.389 1.313 12.438 1.00 41.94 391 ALA A C 1
ATOM 2795 O O . ALA A 1 391 ? 2.048 0.438 11.641 1.00 41.94 391 ALA A O 1
ATOM 2796 N N . GLY A 1 392 ? 2.051 2.596 12.300 1.00 41.00 392 GLY A N 1
ATOM 2797 C CA . GLY A 1 392 ? 1.171 3.069 11.231 1.00 41.00 392 GLY A CA 1
ATOM 2798 C C . GLY A 1 392 ? -0.315 2.769 11.457 1.00 41.00 392 GLY A C 1
ATOM 2799 O O . GLY A 1 392 ? -1.116 2.969 10.546 1.00 41.00 392 GLY A O 1
ATOM 2800 N N . THR A 1 393 ? -0.714 2.312 12.654 1.00 44.81 393 THR A N 1
ATOM 2801 C CA . THR A 1 393 ? -2.136 2.185 13.012 1.00 44.81 393 THR A CA 1
ATOM 2802 C C . THR A 1 393 ? -2.812 3.553 12.925 1.00 44.81 393 THR A C 1
ATOM 2804 O O . THR A 1 393 ? -2.467 4.480 13.657 1.00 44.81 393 THR A O 1
ATOM 2807 N N . VAL A 1 394 ? -3.795 3.676 12.031 1.00 41.50 394 VAL A N 1
ATOM 2808 C CA . VAL A 1 394 ? -4.615 4.884 11.908 1.00 41.50 394 VAL A CA 1
ATOM 2809 C C . VAL A 1 394 ? -5.506 4.993 13.134 1.00 41.50 394 VAL A C 1
ATOM 2811 O O . VAL A 1 394 ? -6.393 4.167 13.347 1.00 41.50 394 VAL A O 1
ATOM 2814 N N . VAL A 1 395 ? -5.292 6.045 13.916 1.00 42.03 395 VAL A N 1
ATOM 2815 C CA . VAL A 1 395 ? -6.164 6.404 15.028 1.00 42.03 395 VAL A CA 1
ATOM 2816 C C . VAL A 1 395 ? -7.182 7.428 14.538 1.00 42.03 395 VAL A C 1
ATOM 2818 O O . VAL A 1 395 ? -6.817 8.501 14.063 1.00 42.03 395 VAL A O 1
ATOM 2821 N N . SER A 1 396 ? -8.472 7.112 14.653 1.00 38.75 396 SER A N 1
ATOM 2822 C CA . SER A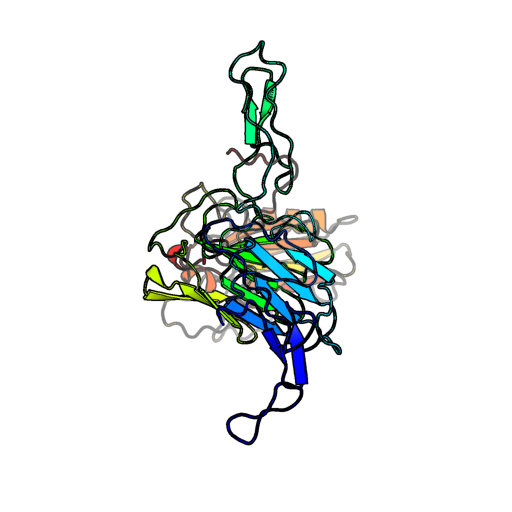 1 396 ? -9.537 8.091 14.426 1.00 38.75 396 SER A CA 1
ATOM 2823 C C . SER A 1 396 ? -9.808 8.848 15.723 1.00 38.75 396 SER A C 1
ATOM 2825 O O . SER A 1 396 ? -10.340 8.285 16.677 1.00 38.75 396 SER A O 1
ATOM 2827 N N . ILE A 1 397 ? -9.418 10.122 15.764 1.00 42.81 397 ILE A N 1
ATOM 2828 C CA . ILE A 1 397 ? -9.682 11.008 16.898 1.00 42.81 397 ILE A CA 1
ATOM 2829 C C . ILE A 1 397 ? -11.004 11.729 16.630 1.00 42.81 397 ILE A C 1
ATOM 2831 O O . ILE A 1 397 ? -11.076 12.620 15.786 1.00 42.81 397 ILE A O 1
ATOM 2835 N N . ILE A 1 398 ? -12.058 11.349 17.351 1.00 40.50 398 ILE A N 1
ATOM 2836 C CA . ILE A 1 398 ? -13.346 12.048 17.308 1.00 40.50 398 ILE A CA 1
ATOM 2837 C C . ILE A 1 398 ? -13.301 13.159 18.355 1.00 40.50 398 ILE A C 1
ATOM 2839 O O . ILE A 1 398 ? -13.249 12.880 19.552 1.00 40.50 398 ILE A O 1
ATOM 2843 N N . ALA A 1 399 ? -13.304 14.410 17.904 1.00 40.03 399 ALA A N 1
ATOM 2844 C CA . ALA A 1 399 ? -13.284 15.577 18.774 1.00 40.03 399 ALA A CA 1
ATOM 2845 C C . ALA A 1 399 ? -14.596 16.363 18.663 1.00 40.03 399 ALA A C 1
ATOM 2847 O O . ALA A 1 399 ? -15.189 16.457 17.587 1.00 40.03 399 ALA A O 1
ATOM 2848 N N . ASN A 1 400 ? -15.039 16.952 19.775 1.00 36.72 400 ASN A N 1
ATOM 2849 C CA . ASN A 1 400 ? -16.173 17.873 19.760 1.00 36.72 400 ASN A CA 1
ATOM 2850 C C . ASN A 1 400 ? -15.805 19.147 18.977 1.00 36.72 400 ASN A C 1
ATOM 2852 O O . ASN A 1 400 ? -14.630 19.548 18.999 1.00 36.72 400 ASN A O 1
ATOM 2856 N N . PRO A 1 401 ? -16.778 19.828 18.342 1.00 32.19 401 PRO A N 1
ATOM 2857 C CA . PRO A 1 401 ? -16.557 21.146 17.755 1.00 32.19 401 PRO A CA 1
ATOM 2858 C C . PRO A 1 401 ? -15.879 22.085 18.765 1.00 32.19 401 PRO A C 1
ATOM 2860 O O . PRO A 1 401 ? -16.364 22.249 19.882 1.00 32.19 401 PRO A O 1
ATOM 2863 N N . GLY A 1 402 ? -14.740 22.670 18.383 1.00 37.00 402 GLY A N 1
ATOM 2864 C CA . GLY A 1 402 ? -13.960 23.581 19.235 1.00 37.00 402 GLY A CA 1
ATOM 2865 C C . GLY A 1 402 ? -12.790 22.954 20.004 1.00 37.00 402 GLY A C 1
ATOM 2866 O O . GLY A 1 402 ? -12.081 23.673 20.702 1.00 37.00 402 GLY A O 1
ATOM 2867 N N . SER A 1 403 ? -12.541 21.650 19.865 1.00 37.06 403 SER A N 1
ATOM 2868 C CA . SER A 1 403 ? -11.353 21.015 20.454 1.00 37.06 403 SER A CA 1
ATOM 2869 C C . SER A 1 403 ? -10.101 21.341 19.629 1.00 37.06 403 SER A C 1
ATOM 2871 O O . SER A 1 403 ? -10.062 21.058 18.432 1.00 37.06 403 SER A O 1
ATOM 2873 N N . THR A 1 404 ? -9.061 21.895 20.253 1.00 40.72 404 THR A N 1
ATOM 2874 C CA . THR A 1 404 ? -7.749 22.098 19.623 1.00 40.72 404 THR A CA 1
ATOM 2875 C C . THR A 1 404 ? -6.815 20.935 19.951 1.00 40.72 404 THR A C 1
ATOM 2877 O O . THR A 1 404 ? -6.612 20.587 21.114 1.00 40.72 404 THR A O 1
ATOM 2880 N N . LEU A 1 405 ? -6.232 20.325 18.918 1.00 39.47 405 LEU A N 1
ATOM 2881 C CA . LEU A 1 405 ? -5.087 19.432 19.074 1.00 39.47 405 LEU A CA 1
ATOM 2882 C C . LEU A 1 405 ? -3.844 20.321 19.147 1.00 39.47 405 LEU A C 1
ATOM 2884 O O . LEU A 1 405 ? -3.443 20.904 18.142 1.00 39.47 405 LEU A O 1
ATOM 2888 N N . ALA A 1 406 ? -3.292 20.499 20.345 1.00 36.44 406 ALA A N 1
ATOM 2889 C CA . ALA A 1 406 ? -1.987 21.131 20.489 1.00 36.44 406 ALA A CA 1
ATOM 2890 C C . ALA A 1 406 ? -0.918 20.144 19.995 1.00 36.44 406 ALA A C 1
ATOM 2892 O O . ALA A 1 406 ? -0.909 18.990 20.427 1.00 36.44 406 ALA A O 1
ATOM 2893 N N . SER A 1 407 ? -0.095 20.606 19.052 1.00 34.19 407 SER A N 1
ATOM 2894 C CA . SER A 1 407 ? 1.030 19.877 18.451 1.00 34.19 407 SER A CA 1
ATOM 2895 C C . SER A 1 407 ? 2.116 19.535 19.456 1.00 34.19 407 SER A C 1
ATOM 2897 O O . SER A 1 407 ? 2.438 20.451 20.252 1.00 34.19 407 SER A O 1
#

Secondary structure (DSSP, 8-state):
-TT--EEE-SS--SSTTPPPSEEESSSSSS------TTT------TT--SSEEEEEE-SS-EEEEEGGGTEEEEESS---STTPPPSEEEBSSSTT---TT--EES---SSTT--S---EESS--S--EE-TTS-EE--S--TTB-SS--EEEE-SS-EEEEEGGGTEEEEESS--SSTTPPPSEEESSSSTT-----SSTT--S-EEEEEE-SSEEEEEETTTTEEEEEE-------GGG-SSTT--EEEEEEEEEEEE---TT-EEEEEE-PPPPTT----EEE-TT-SS---TTEEE-EEEEEEPPTT--HHHHHHHHHHHHHSTT--SSEEEEEETTTTEEEEEEEEESGGGGG-BEEEEE-TT-SEEEEES-SB-B--EEGGGSPTTPPP-----TT-----

Foldseek 3Di:
DLQQKDFAAPDDDPDPPDHGPEIFQDQGDPDRPRQPPVVNPDWFAQGHAGPWADWDDLQAKIWIQRQQLQKIFIARGDDDHYSDGGDEIFQFQDRGHRDALQAWDFAADPALPPPDTAIGGGLFPDFPAHGNVRHTHGFSHAQRHAHRWADWDDNQAKIWTQRQVLQWIFIARGDDPHYSDGGPFIFADPHGRDSDDDLDLRHAHRFHDWDDDPFWIWTCSPVNPDIRIDGDDALAAELVQDPDPPRFFGWFKKKKFKDFDDDAQKKKKKWKFDFDDPPQQADFEDEPPDDPDDCVRYGYTDIQMDGHHPPDDLVNVLVSSQCSQPPDVGPPFWHWDADVVRSMIMTTGPDTAPSQFRIFMAMDMPPPDRMDMGMPDGTTDSRHGSSPPHHRNDYDYDDDPPDDDDD